Protein 1F60 (pdb70)

CATH classification: 3.40.50.300 (+2 more: 2.40.30.10, 2.40.30.10)

Foldseek 3Di:
DDDADEFEEEEFWDPVLCRQLLVVLQCVVFHDALVVQLVVVQQVCCVVDNRDDFVSVSVVSVVVCVVVVPGPDDPFTWGDAPHYIYGYHHDDPDQVVLQCQFQNPRHHLEYEYGAELDDVRRVVTLDPQDPRLVVLLSNVVLPNQHYEYEHEPCVVVQVDPVSLVVSLVVVCVSNVVSPHHSQQYWYAYAYSRRGDQAPDHDPRHPPDPFTWHADPVGIDTDHHPSVVVVPRDDDDAQQPAWWKWAFAFWDQDVPQGIKTKTFTAHYKDAFQFWKFKPQLGDIWGWHWKDADHDTDRMHGGGGTIITGTPPDHSVRHGGQIMMTGPPHPHFYWFQKFKKKKAFAADDDKAFFQDWFWKCANRDTFTKTQNFFAFWADVNPRHTPDGGDGIGHHGIITITIIGTPDTHTADQCVRRVSRFKIFTDDPNGGGMIIGTHGTHD/DFWKKKFKKKWFWPDLPFPVVVLVVQLVPDDWVFKAWDDWDWDDPDPNGTIIITMMMGRVVGDDVVVSQVSSCVPVSTTDGMDTPDMGTD

Sequence (530 aa):
GKEKSHINVVVIGHVDSGKSTTTGHLIYKCGGIDKRTIEKFEKEAAELGKGSFKYAWVLDKLKAERERGITIDIALWKFETPKYQVTVIDAPGHRDFIKNMITGTSQADCAILIIAGGVGEFEAGISKDGQTREHALLAFTLGVRQLIVAVNKMDSVKWDESRFQEIVKETSNFIKKVGYNPKTVPFVPISGWNGDNMIEATTNAPWYKGWEKETKAGVVKGKTLLEAIDAIEQPSRPTDKPLRLPLQDVYKIGGIGTVPVGRVETGVIKPGMVVTFAPAGVTTEVKSVEMHHEQLEQGVPGDNVGFNVKNVSVKEIRRGNVCGDAKNDPPKGCASFNATVIVLNHPGQISAGYSPVLDCHTAHIACRFDELLEKNDRRSGKKLEDHPKFLKSGDAALVKFVPSKPMCVEAFSEYPPLGRFAVRDMRQTVAVGVIKSVDKPAAKSIVTLDVKPWDDETNLEEMVANVKAIEMEGLTWGAHQFIPIGFGIKKLQINCVVEDDKVSLDDLQQSIEEDEDHVQSTDIAAMQKL

Structure (mmCIF, N/CA/C/O backbone):
data_1F60
#
_entry.id   1F60
#
_cell.length_a   63.850
_cell.length_b   91.810
_cell.length_c   92.980
_cell.angle_alpha   90.00
_cell.angle_beta   90.00
_cell.angle_gamma   90.00
#
_symmetry.space_group_name_H-M   'P 21 21 21'
#
loop_
_entity.id
_entity.type
_entity.pdbx_description
1 polymer 'ELONGATION FACTOR EEF1A'
2 polymer 'ELONGATION FACTOR EEF1BA'
3 water water
#
loop_
_atom_site.group_PDB
_atom_site.id
_atom_site.type_symbol
_atom_site.label_atom_id
_atom_site.label_alt_id
_atom_site.label_comp_id
_atom_site.label_asym_id
_atom_site.label_entity_id
_atom_site.label_seq_id
_atom_site.pdbx_PDB_ins_code
_atom_site.Cartn_x
_atom_site.Cartn_y
_atom_site.Cartn_z
_atom_site.occupancy
_atom_site.B_iso_or_equiv
_atom_site.auth_seq_id
_atom_site.auth_comp_id
_atom_site.auth_asym_id
_atom_site.auth_atom_id
_atom_site.pdbx_PDB_model_num
ATOM 1 N N . GLY A 1 2 ? 34.816 9.284 32.967 1.00 39.32 2 GLY A N 1
ATOM 2 C CA . GLY A 1 2 ? 34.090 10.324 32.168 1.00 36.11 2 GLY A CA 1
ATOM 3 C C . GLY A 1 2 ? 32.611 9.969 32.030 1.00 35.38 2 GLY A C 1
ATOM 4 O O . GLY A 1 2 ? 32.177 9.379 31.042 1.00 32.74 2 GLY A O 1
ATOM 5 N N . LYS A 1 3 ? 31.806 10.358 33.013 1.00 33.77 3 LYS A N 1
ATOM 6 C CA . LYS A 1 3 ? 30.385 10.022 33.030 1.00 33.20 3 LYS A CA 1
ATOM 7 C C . LYS A 1 3 ? 29.510 10.877 32.130 1.00 31.76 3 LYS A C 1
ATOM 8 O O . LYS A 1 3 ? 29.818 12.011 31.767 1.00 29.89 3 LYS A O 1
ATOM 14 N N . GLU A 1 4 ? 28.372 10.330 31.699 1.00 29.34 4 GLU A N 1
ATOM 15 C CA . GLU A 1 4 ? 27.412 11.038 30.878 1.00 29.57 4 GLU A CA 1
ATOM 16 C C . GLU A 1 4 ? 26.690 12.117 31.682 1.00 28.52 4 GLU A C 1
ATOM 17 O O . GLU A 1 4 ? 26.209 11.869 32.789 1.00 28.88 4 GLU A O 1
ATOM 23 N N . LYS A 1 5 ? 26.608 13.324 31.127 1.00 27.03 5 LYS A N 1
ATOM 24 C CA . LYS A 1 5 ? 26.052 14.458 31.874 1.00 25.17 5 LYS A CA 1
ATOM 25 C C . LYS A 1 5 ? 24.746 15.041 31.382 1.00 24.91 5 LYS A C 1
ATOM 26 O O . LYS A 1 5 ? 24.373 14.986 30.211 1.00 25.81 5 LYS A O 1
ATOM 32 N N . SER A 1 6 ? 23.975 15.671 32.271 1.00 21.43 6 SER A N 1
ATOM 33 C CA . SER A 1 6 ? 22.731 16.342 31.895 1.00 21.27 6 SER A CA 1
ATOM 34 C C . SER A 1 6 ? 23.154 17.804 31.627 1.00 19.86 6 SER A C 1
ATOM 35 O O . SER A 1 6 ? 24.238 18.186 32.084 1.00 16.29 6 SER A O 1
ATOM 38 N N . HIS A 1 7 ? 22.347 18.502 30.853 1.00 19.57 7 HIS A N 1
ATOM 39 C CA . HIS A 1 7 ? 22.752 19.888 30.527 1.00 20.44 7 HIS A CA 1
ATOM 40 C C . HIS A 1 7 ? 21.937 20.908 31.284 1.00 18.41 7 HIS A C 1
ATOM 41 O O . HIS A 1 7 ? 20.706 20.756 31.406 1.00 20.36 7 HIS A O 1
ATOM 48 N N . ILE A 1 8 ? 22.577 21.945 31.814 1.00 16.29 8 ILE A N 1
ATOM 49 C CA . ILE A 1 8 ? 21.870 23.020 32.496 1.00 14.71 8 ILE A CA 1
ATOM 50 C C . ILE A 1 8 ? 22.456 24.368 32.016 1.00 14.15 8 ILE A C 1
ATOM 51 O O . ILE A 1 8 ? 23.591 24.371 31.562 1.00 12.47 8 ILE A O 1
ATOM 56 N N . ASN A 1 9 ? 21.670 25.416 32.238 1.00 11.64 9 ASN A N 1
ATOM 57 C CA . ASN A 1 9 ? 22.100 26.756 31.876 1.00 12.97 9 ASN A CA 1
ATOM 58 C C . ASN A 1 9 ? 22.158 27.621 33.138 1.00 12.03 9 ASN A C 1
ATOM 59 O O . ASN A 1 9 ? 21.271 27.556 33.993 1.00 11.68 9 ASN A O 1
ATOM 64 N N . VAL A 1 10 ? 23.219 28.385 33.277 1.00 10.31 10 VAL A N 1
ATOM 65 C CA . VAL A 1 10 ? 23.343 29.260 34.454 1.00 10.58 10 VAL A CA 1
ATOM 66 C C . VAL A 1 10 ? 23.712 30.685 34.013 1.00 10.44 10 VAL A C 1
ATOM 67 O O . VAL A 1 10 ? 24.498 30.852 33.096 1.00 11.22 10 VAL A O 1
ATOM 71 N N . VAL A 1 11 ? 23.166 31.685 34.712 1.00 8.48 11 VAL A N 1
ATOM 72 C CA . VAL A 1 11 ? 23.540 33.080 34.411 1.00 8.52 11 VAL A CA 1
ATOM 73 C C . VAL A 1 11 ? 24.118 33.668 35.697 1.00 9.30 11 VAL A C 1
ATOM 74 O O . VAL A 1 11 ? 23.599 33.472 36.787 1.00 9.49 11 VAL A O 1
ATOM 78 N N . VAL A 1 12 ? 25.281 34.347 35.546 1.00 8.48 12 VAL A N 1
ATOM 79 C CA . VAL A 1 12 ? 25.995 34.942 36.664 1.00 8.65 12 VAL A CA 1
ATOM 80 C C . VAL A 1 12 ? 25.813 36.451 36.614 1.00 9.92 12 VAL A C 1
ATOM 81 O O . VAL A 1 12 ? 26.113 37.102 35.610 1.00 10.49 12 VAL A O 1
ATOM 85 N N . ILE A 1 13 ? 25.287 36.994 37.703 1.00 8.87 13 ILE A N 1
ATOM 86 C CA . ILE A 1 13 ? 24.962 38.415 37.779 1.00 7.22 13 ILE A CA 1
ATOM 87 C C . ILE A 1 13 ? 25.650 39.053 38.985 1.00 10.05 13 ILE A C 1
ATOM 88 O O . ILE A 1 13 ? 26.032 38.407 39.948 1.00 10.41 13 ILE A O 1
ATOM 93 N N . GLY A 1 14 ? 25.792 40.382 38.902 1.00 7.84 14 GLY A N 1
ATOM 94 C CA . GLY A 1 14 ? 26.512 41.059 40.029 1.00 8.25 14 GLY A CA 1
ATOM 95 C C . GLY A 1 14 ? 27.061 42.404 39.529 1.00 9.67 14 GLY A C 1
ATOM 96 O O . GLY A 1 14 ? 27.241 42.684 38.341 1.00 10.28 14 GLY A O 1
ATOM 97 N N . HIS A 1 15 ? 27.411 43.234 40.519 1.00 10.85 15 HIS A N 1
ATOM 98 C CA . HIS A 1 15 ? 27.850 44.609 40.211 1.00 11.89 15 HIS A CA 1
ATOM 99 C C . HIS A 1 15 ? 29.238 44.625 39.609 1.00 12.19 15 HIS A C 1
ATOM 100 O O . HIS A 1 15 ? 30.008 43.667 39.744 1.00 12.18 15 HIS A O 1
ATOM 107 N N . VAL A 1 16 ? 29.598 45.729 38.901 1.00 12.40 16 VAL A N 1
ATOM 108 C CA . VAL A 1 16 ? 30.925 45.763 38.279 1.00 14.52 16 VAL A CA 1
ATOM 109 C C . VAL A 1 16 ? 32.090 45.526 39.212 1.00 14.05 16 VAL A C 1
ATOM 110 O O . VAL A 1 16 ? 33.154 45.085 38.739 1.00 14.87 16 VAL A O 1
ATOM 114 N N . ASP A 1 17 ? 31.970 45.797 40.527 1.00 12.80 17 ASP A N 1
ATOM 115 C CA . ASP A 1 17 ? 33.080 45.571 41.433 1.00 15.15 17 ASP A CA 1
ATOM 116 C C . ASP A 1 17 ? 33.012 44.244 42.188 1.00 13.70 17 ASP A C 1
ATOM 117 O O . ASP A 1 17 ? 33.794 43.984 43.098 1.00 14.31 17 ASP A O 1
ATOM 122 N N . SER A 1 18 ? 32.123 43.352 41.755 1.00 13.36 18 SER A N 1
ATOM 123 C CA . SER A 1 18 ? 31.902 42.080 42.413 1.00 11.68 18 SER A CA 1
ATOM 124 C C . SER A 1 18 ? 32.936 40.995 42.107 1.00 10.85 18 SER A C 1
ATOM 125 O O . SER A 1 18 ? 32.926 40.005 42.853 1.00 10.45 18 SER A O 1
ATOM 128 N N . GLY A 1 19 ? 33.710 41.152 41.053 1.00 10.69 19 GLY A N 1
ATOM 129 C CA . GLY A 1 19 ? 34.680 40.132 40.675 1.00 10.52 19 GLY A CA 1
ATOM 130 C C . GLY A 1 19 ? 33.960 38.965 39.991 1.00 11.49 19 GLY A C 1
ATOM 131 O O . GLY A 1 19 ? 34.511 37.876 39.963 1.00 10.15 19 GLY A O 1
ATOM 132 N N . LYS A 1 20 ? 32.756 39.160 39.449 1.00 10.57 20 LYS A N 1
ATOM 133 C CA . LYS A 1 20 ? 32.056 38.003 38.893 1.00 9.61 20 LYS A CA 1
ATOM 134 C C . LYS A 1 20 ? 32.735 37.446 37.638 1.00 10.22 20 LYS A C 1
ATOM 135 O O . LYS A 1 20 ? 32.559 36.266 37.345 1.00 8.98 20 LYS A O 1
ATOM 141 N N . SER A 1 21 ? 33.426 38.267 36.852 1.00 10.83 21 SER A N 1
ATOM 142 C CA . SER A 1 21 ? 34.103 37.748 35.652 1.00 10.13 21 SER A CA 1
ATOM 143 C C . SER A 1 21 ? 35.306 36.855 35.991 1.00 9.66 21 SER A C 1
ATOM 144 O O . SER A 1 21 ? 35.548 35.858 35.337 1.00 10.74 21 SER A O 1
ATOM 147 N N . THR A 1 22 ? 36.091 37.236 37.028 1.00 10.47 22 THR A N 1
ATOM 148 C CA . THR A 1 22 ? 37.182 36.368 37.468 1.00 11.50 22 THR A CA 1
ATOM 149 C C . THR A 1 22 ? 36.645 35.056 38.024 1.00 11.32 22 THR A C 1
ATOM 150 O O . THR A 1 22 ? 37.114 33.959 37.727 1.00 10.90 22 THR A O 1
ATOM 154 N N . THR A 1 23 ? 35.581 35.149 38.819 1.00 9.78 23 THR A N 1
ATOM 155 C CA . THR A 1 23 ? 34.934 33.984 39.394 1.00 9.65 23 THR A CA 1
ATOM 156 C C . THR A 1 23 ? 34.425 33.046 38.313 1.00 8.82 23 THR A C 1
ATOM 157 O O . THR A 1 23 ? 34.664 31.845 38.337 1.00 9.19 23 THR A O 1
ATOM 161 N N . THR A 1 24 ? 33.646 33.589 37.357 1.00 7.42 24 THR A N 1
ATOM 162 C CA . THR A 1 24 ? 33.142 32.722 36.271 1.00 8.83 24 THR A CA 1
ATOM 163 C C . THR A 1 24 ? 34.301 32.184 35.451 1.00 9.71 24 THR A C 1
ATOM 164 O O . THR A 1 24 ? 34.278 31.032 35.023 1.00 9.51 24 THR A O 1
ATOM 168 N N . GLY A 1 25 ? 35.270 33.062 35.163 1.00 9.68 25 GLY A N 1
ATOM 169 C CA . GLY A 1 25 ? 36.427 32.678 34.355 1.00 10.32 25 GLY A CA 1
ATOM 170 C C . GLY A 1 25 ? 37.194 31.531 35.043 1.00 9.68 25 GLY A C 1
ATOM 171 O O . GLY A 1 25 ? 37.637 30.629 34.313 1.00 9.71 25 GLY A O 1
ATOM 172 N N . HIS A 1 26 ? 37.304 31.566 36.365 1.00 10.32 26 HIS A N 1
ATOM 173 C CA . HIS A 1 26 ? 38.027 30.479 37.071 1.00 9.16 26 HIS A CA 1
ATOM 174 C C . HIS A 1 26 ? 37.324 29.146 36.907 1.00 9.48 26 HIS A C 1
ATOM 175 O O . HIS A 1 26 ? 37.921 28.084 36.639 1.00 9.85 26 HIS A O 1
ATOM 182 N N . LEU A 1 27 ? 35.989 29.147 37.016 1.00 9.41 27 LEU A N 1
ATOM 183 C CA . LEU A 1 27 ? 35.271 27.899 36.810 1.00 9.45 27 LEU A CA 1
ATOM 184 C C . LEU A 1 27 ? 35.479 27.348 35.399 1.00 10.02 27 LEU A C 1
ATOM 185 O O . LEU A 1 27 ? 35.670 26.144 35.159 1.00 10.82 27 LEU A O 1
ATOM 190 N N . ILE A 1 28 ? 35.402 28.233 34.386 1.00 9.04 28 ILE A N 1
ATOM 191 C CA . ILE A 1 28 ? 35.571 27.760 33.024 1.00 9.32 28 ILE A CA 1
ATOM 192 C C . ILE A 1 28 ? 37.006 27.260 32.772 1.00 9.61 28 ILE A C 1
ATOM 193 O O . ILE A 1 28 ? 37.196 26.266 32.073 1.00 10.41 28 ILE A O 1
ATOM 198 N N . TYR A 1 29 ? 37.953 27.975 33.340 1.00 10.49 29 TYR A N 1
ATOM 199 C CA . TYR A 1 29 ? 39.366 27.555 33.191 1.00 10.45 29 TYR A CA 1
ATOM 200 C C . TYR A 1 29 ? 39.617 26.186 33.805 1.00 12.52 29 TYR A C 1
ATOM 201 O O . TYR A 1 29 ? 40.168 25.295 33.138 1.00 12.63 29 TYR A O 1
ATOM 210 N N . LYS A 1 30 ? 39.185 25.999 35.049 1.00 13.28 30 LYS A N 1
ATOM 211 C CA . LYS A 1 30 ? 39.534 24.744 35.707 1.00 12.24 30 LYS A CA 1
ATOM 212 C C . LYS A 1 30 ? 38.554 23.627 35.436 1.00 13.93 30 LYS A C 1
ATOM 213 O O . LYS A 1 30 ? 38.911 22.482 35.800 1.00 16.64 30 LYS A O 1
ATOM 219 N N . CYS A 1 31 ? 37.344 23.864 34.961 1.00 10.91 31 CYS A N 1
ATOM 220 C CA . CYS A 1 31 ? 36.365 22.815 34.743 1.00 13.23 31 CYS A CA 1
ATOM 221 C C . CYS A 1 31 ? 35.850 22.745 33.316 1.00 13.00 31 CYS A C 1
ATOM 222 O O . CYS A 1 31 ? 34.961 21.959 33.007 1.00 14.75 31 CYS A O 1
ATOM 225 N N . GLY A 1 32 ? 36.340 23.587 32.412 1.00 11.37 32 GLY A N 1
ATOM 226 C CA . GLY A 1 32 ? 35.953 23.610 31.026 1.00 12.77 32 GLY A CA 1
ATOM 227 C C . GLY A 1 32 ? 37.166 23.635 30.086 1.00 12.21 32 GLY A C 1
ATOM 228 O O . GLY A 1 32 ? 38.319 23.512 30.535 1.00 13.28 32 GLY A O 1
ATOM 229 N N . GLY A 1 33 ? 36.826 23.947 28.835 1.00 12.66 33 GLY A N 1
ATOM 230 C CA . GLY A 1 33 ? 37.877 24.010 27.808 1.00 13.36 33 GLY A CA 1
ATOM 231 C C . GLY A 1 33 ? 37.647 25.067 26.754 1.00 14.00 33 GLY A C 1
ATOM 232 O O . GLY A 1 33 ? 37.453 24.754 25.559 1.00 16.43 33 GLY A O 1
ATOM 233 N N . ILE A 1 34 ? 37.689 26.311 27.190 1.00 11.31 34 ILE A N 1
ATOM 234 C CA . ILE A 1 34 ? 37.526 27.468 26.299 1.00 11.95 34 ILE A CA 1
ATOM 235 C C . ILE A 1 34 ? 38.819 28.257 26.176 1.00 12.38 34 ILE A C 1
ATOM 236 O O . ILE A 1 34 ? 39.509 28.601 27.160 1.00 12.60 34 ILE A O 1
ATOM 241 N N . ASP A 1 35 ? 39.190 28.496 24.911 1.00 12.54 35 ASP A N 1
ATOM 242 C CA . ASP A 1 35 ? 40.397 29.263 24.604 1.00 11.96 35 ASP A CA 1
ATOM 243 C C . ASP A 1 35 ? 41.631 28.665 25.292 1.00 12.18 35 ASP A C 1
ATOM 244 O O . ASP A 1 35 ? 42.529 29.393 25.730 1.00 11.84 35 ASP A O 1
ATOM 249 N N . LYS A 1 36 ? 41.696 27.346 25.294 1.00 13.63 36 LYS A N 1
ATOM 250 C CA . LYS A 1 36 ? 42.798 26.679 26.000 1.00 15.93 36 LYS A CA 1
ATOM 251 C C . LYS A 1 36 ? 44.142 26.934 25.337 1.00 14.80 36 LYS A C 1
ATOM 252 O O . LYS A 1 36 ? 45.159 26.900 26.073 1.00 13.30 36 LYS A O 1
ATOM 258 N N . ARG A 1 37 ? 44.219 27.191 24.040 1.00 15.77 37 ARG A N 1
ATOM 259 C CA . ARG A 1 37 ? 45.560 27.472 23.483 1.00 17.95 37 ARG A CA 1
ATOM 260 C C . ARG A 1 37 ? 46.093 28.791 24.021 1.00 16.49 37 ARG A C 1
ATOM 261 O O . ARG A 1 37 ? 47.295 28.947 24.245 1.00 15.72 37 ARG A O 1
ATOM 269 N N . THR A 1 38 ? 45.218 29.782 24.214 1.00 13.45 38 THR A N 1
ATOM 270 C CA . THR A 1 38 ? 45.606 31.061 24.809 1.00 12.69 38 THR A CA 1
ATOM 271 C C . THR A 1 38 ? 46.009 30.888 26.269 1.00 13.00 38 THR A C 1
ATOM 272 O O . THR A 1 38 ? 47.000 31.501 26.705 1.00 13.20 38 THR A O 1
ATOM 276 N N . ILE A 1 39 ? 45.206 30.096 26.996 1.00 11.91 39 ILE A N 1
ATOM 277 C CA . ILE A 1 39 ? 45.550 29.796 28.398 1.00 11.92 39 ILE A CA 1
ATOM 278 C C . ILE A 1 39 ? 46.954 29.177 28.471 1.00 11.79 39 ILE A C 1
ATOM 279 O O . ILE A 1 39 ? 47.788 29.579 29.287 1.00 12.89 39 ILE A O 1
ATOM 284 N N . GLU A 1 40 ? 47.203 28.230 27.570 1.00 12.26 40 GLU A N 1
ATOM 285 C CA . GLU A 1 40 ? 48.512 27.564 27.583 1.00 13.79 40 GLU A CA 1
ATOM 286 C C . GLU A 1 40 ? 49.661 28.500 27.265 1.00 15.19 40 GLU A C 1
ATOM 287 O O . GLU A 1 40 ? 50.713 28.425 27.896 1.00 13.38 40 GLU A O 1
ATOM 293 N N . LYS A 1 41 ? 49.432 29.440 26.351 1.00 13.37 41 LYS A N 1
ATOM 294 C CA . LYS A 1 41 ? 50.489 30.392 26.024 1.00 15.94 41 LYS A CA 1
ATOM 295 C C . LYS A 1 41 ? 50.825 31.219 27.259 1.00 14.84 41 LYS A C 1
ATOM 296 O O . LYS A 1 41 ? 52.002 31.450 27.532 1.00 13.21 41 LYS A O 1
ATOM 302 N N . PHE A 1 42 ? 49.832 31.672 28.002 1.00 12.52 42 PHE A N 1
ATOM 303 C CA . PHE A 1 42 ? 50.085 32.490 29.193 1.00 12.62 42 PHE A CA 1
ATOM 304 C C . PHE A 1 42 ? 50.572 31.704 30.394 1.00 13.10 42 PHE A C 1
ATOM 305 O O . PHE A 1 42 ? 51.368 32.228 31.193 1.00 13.54 42 PHE A O 1
ATOM 313 N N . GLU A 1 43 ? 50.242 30.422 30.518 1.00 13.27 43 GLU A N 1
ATOM 314 C CA . GLU A 1 43 ? 50.791 29.607 31.602 1.00 13.04 43 GLU A CA 1
ATOM 315 C C . GLU A 1 43 ? 52.321 29.473 31.435 1.00 15.26 43 GLU A C 1
ATOM 316 O O . GLU A 1 43 ? 53.042 29.465 32.432 1.00 15.97 43 GLU A O 1
ATOM 322 N N . LYS A 1 44 ? 52.722 29.315 30.187 1.00 14.01 44 LYS A N 1
ATOM 323 C CA . LYS A 1 44 ? 54.162 29.188 29.905 1.00 14.64 44 LYS A CA 1
ATOM 324 C C . LYS A 1 44 ? 54.844 30.521 30.098 1.00 15.47 44 LYS A C 1
ATOM 325 O O . LYS A 1 44 ? 55.930 30.661 30.680 1.00 15.46 44 LYS A O 1
ATOM 331 N N . GLU A 1 45 ? 54.204 31.598 29.596 1.00 13.44 45 GLU A N 1
ATOM 332 C CA . GLU A 1 45 ? 54.774 32.940 29.731 1.00 14.68 45 GLU A CA 1
ATOM 333 C C . GLU A 1 45 ? 54.985 33.346 31.185 1.00 14.49 45 GLU A C 1
ATOM 334 O O . GLU A 1 45 ? 55.973 34.005 31.546 1.00 14.68 45 GLU A O 1
ATOM 340 N N . ALA A 1 46 ? 54.090 32.872 32.067 1.00 13.57 46 ALA A N 1
ATOM 341 C CA . ALA A 1 46 ? 54.120 33.223 33.486 1.00 14.27 46 ALA A CA 1
ATOM 342 C C . ALA A 1 46 ? 55.391 32.791 34.193 1.00 13.67 46 ALA A C 1
ATOM 343 O O . ALA A 1 46 ? 55.711 33.396 35.245 1.00 12.39 46 ALA A O 1
ATOM 345 N N . ALA A 1 47 ? 56.188 31.925 33.602 1.00 12.90 47 ALA A N 1
ATOM 346 C CA . ALA A 1 47 ? 57.516 31.618 34.152 1.00 15.01 47 ALA A CA 1
ATOM 347 C C . ALA A 1 47 ? 58.334 32.900 34.379 1.00 13.87 47 ALA A C 1
ATOM 348 O O . ALA A 1 47 ? 59.179 32.942 35.307 1.00 14.89 47 ALA A O 1
ATOM 350 N N . GLU A 1 48 ? 58.134 33.926 33.560 1.00 12.23 48 GLU A N 1
ATOM 351 C CA . GLU A 1 48 ? 58.861 35.182 33.684 1.00 13.23 48 GLU A CA 1
ATOM 352 C C . GLU A 1 48 ? 58.653 35.925 34.992 1.00 15.49 48 GLU A C 1
ATOM 353 O O . GLU A 1 48 ? 59.475 36.776 35.345 1.00 15.70 48 GLU A O 1
ATOM 359 N N . LEU A 1 49 ? 57.549 35.689 35.716 1.00 13.19 49 LEU A N 1
ATOM 360 C CA . LEU A 1 49 ? 57.310 36.403 36.964 1.00 14.27 49 LEU A CA 1
ATOM 361 C C . LEU A 1 49 ? 58.214 35.923 38.100 1.00 15.19 49 LEU A C 1
ATOM 362 O O . LEU A 1 49 ? 58.362 36.627 39.114 1.00 16.12 49 LEU A O 1
ATOM 367 N N . GLY A 1 50 ? 58.749 34.724 38.013 1.00 15.41 50 GLY A N 1
ATOM 368 C CA . GLY A 1 50 ? 59.631 34.258 39.100 1.00 15.67 50 GLY A CA 1
ATOM 369 C C . GLY A 1 50 ? 60.381 33.065 38.520 1.00 16.58 50 GLY A C 1
ATOM 370 O O . GLY A 1 50 ? 61.187 33.164 37.599 1.00 16.24 50 GLY A O 1
ATOM 371 N N . LYS A 1 51 ? 60.043 31.893 39.047 1.00 16.34 51 LYS A N 1
ATOM 372 C CA . LYS A 1 51 ? 60.696 30.673 38.596 1.00 20.27 51 LYS A CA 1
ATOM 373 C C . LYS A 1 51 ? 59.732 29.635 38.045 1.00 20.21 51 LYS A C 1
ATOM 374 O O . LYS A 1 51 ? 60.156 28.478 37.869 1.00 23.61 51 LYS A O 1
ATOM 380 N N . GLY A 1 52 ? 58.450 29.976 37.733 1.00 15.43 52 GLY A N 1
ATOM 381 C CA . GLY A 1 52 ? 57.598 28.955 37.139 1.00 16.11 52 GLY A CA 1
ATOM 382 C C . GLY A 1 52 ? 56.178 28.982 37.729 1.00 13.97 52 GLY A C 1
ATOM 383 O O . GLY A 1 52 ? 55.242 28.721 36.972 1.00 15.39 52 GLY A O 1
ATOM 384 N N . SER A 1 53 ? 56.062 29.326 38.998 1.00 14.11 53 SER A N 1
ATOM 385 C CA . SER A 1 53 ? 54.703 29.332 39.588 1.00 13.45 53 SER A CA 1
ATOM 386 C C . SER A 1 53 ? 53.810 30.413 38.978 1.00 16.46 53 SER A C 1
ATOM 387 O O . SER A 1 53 ? 54.310 31.498 38.662 1.00 15.88 53 SER A O 1
ATOM 390 N N . PHE A 1 54 ? 52.505 30.178 38.984 1.00 15.29 54 PHE A N 1
ATOM 391 C CA . PHE A 1 54 ? 51.612 31.226 38.468 1.00 16.19 54 PHE A CA 1
ATOM 392 C C . PHE A 1 54 ? 50.233 31.074 39.109 1.00 14.68 54 PHE A C 1
ATOM 393 O O . PHE A 1 54 ? 49.833 30.017 39.569 1.00 15.91 54 PHE A O 1
ATOM 401 N N . LYS A 1 55 ? 49.532 32.196 39.199 1.00 14.96 55 LYS A N 1
ATOM 402 C CA . LYS A 1 55 ? 48.172 32.221 39.731 1.00 14.26 55 LYS A CA 1
ATOM 403 C C . LYS A 1 55 ? 47.195 32.102 38.564 1.00 13.58 55 LYS A C 1
ATOM 404 O O . LYS A 1 55 ? 47.395 32.745 37.538 1.00 12.84 55 LYS A O 1
ATOM 410 N N . TYR A 1 56 ? 46.112 31.345 38.723 1.00 10.04 56 TYR A N 1
ATOM 411 C CA . TYR A 1 56 ? 45.119 31.294 37.643 1.00 11.03 56 TYR A CA 1
ATOM 412 C C . TYR A 1 56 ? 44.548 32.680 37.341 1.00 9.59 56 TYR A C 1
ATOM 413 O O . TYR A 1 56 ? 44.295 32.926 36.155 1.00 11.01 56 TYR A O 1
ATOM 422 N N . ALA A 1 57 ? 44.393 33.542 38.345 1.00 10.70 57 ALA A N 1
ATOM 423 C CA . ALA A 1 57 ? 43.844 34.869 38.119 1.00 10.30 57 ALA A CA 1
ATOM 424 C C . ALA A 1 57 ? 44.751 35.692 37.214 1.00 11.29 57 ALA A C 1
ATOM 425 O O . ALA A 1 57 ? 44.235 36.498 36.435 1.00 11.85 57 ALA A O 1
ATOM 427 N N . TRP A 1 58 ? 46.072 35.490 37.295 1.00 10.86 58 TRP A N 1
ATOM 428 C CA . TRP A 1 58 ? 46.945 36.229 36.378 1.00 9.98 58 TRP A CA 1
ATOM 429 C C . TRP A 1 58 ? 46.713 35.803 34.934 1.00 10.57 58 TRP A C 1
ATOM 430 O O . TRP A 1 58 ? 46.699 36.638 34.022 1.00 10.32 58 TRP A O 1
ATOM 441 N N . VAL A 1 59 ? 46.600 34.497 34.690 1.00 9.61 59 VAL A N 1
ATOM 442 C CA . VAL A 1 59 ? 46.338 33.966 33.367 1.00 11.00 59 VAL A CA 1
ATOM 443 C C . VAL A 1 59 ? 44.977 34.461 32.874 1.00 10.27 59 VAL A C 1
ATOM 444 O O . VAL A 1 59 ? 44.919 34.885 31.713 1.00 11.18 59 VAL A O 1
ATOM 448 N N . LEU A 1 60 ? 43.976 34.484 33.748 1.00 10.20 60 LEU A N 1
ATOM 449 C CA . LEU A 1 60 ? 42.685 35.027 33.339 1.00 9.22 60 LEU A CA 1
ATOM 450 C C . LEU A 1 60 ? 42.800 36.491 32.922 1.00 11.25 60 LEU A C 1
ATOM 451 O O . LEU A 1 60 ? 42.149 36.874 31.928 1.00 10.82 60 LEU A O 1
ATOM 456 N N . ASP A 1 61 ? 43.601 37.278 33.621 1.00 10.75 61 ASP A N 1
ATOM 457 C CA . ASP A 1 61 ? 43.790 38.681 33.233 1.00 12.40 61 ASP A CA 1
ATOM 458 C C . ASP A 1 61 ? 44.396 38.832 31.845 1.00 11.61 61 ASP A C 1
ATOM 459 O O . ASP A 1 61 ? 43.974 39.659 31.018 1.00 12.14 61 ASP A O 1
ATOM 464 N N . LYS A 1 62 ? 45.371 37.983 31.525 1.00 11.45 62 LYS A N 1
ATOM 465 C CA . LYS A 1 62 ? 46.021 37.997 30.218 1.00 12.83 62 LYS A CA 1
ATOM 466 C C . LYS A 1 62 ? 45.071 37.500 29.143 1.00 13.84 62 LYS A C 1
ATOM 467 O O . LYS A 1 62 ? 45.092 38.073 28.048 1.00 15.20 62 LYS A O 1
ATOM 473 N N . LEU A 1 63 ? 44.220 36.529 29.507 1.00 12.44 63 LEU A N 1
ATOM 474 C CA . LEU A 1 63 ? 43.239 36.001 28.542 1.00 12.02 63 LEU A CA 1
ATOM 475 C C . LEU A 1 63 ? 42.252 37.108 28.186 1.00 11.40 63 LEU A C 1
ATOM 476 O O . LEU A 1 63 ? 41.865 37.289 27.019 1.00 11.08 63 LEU A O 1
ATOM 481 N N . LYS A 1 64 ? 41.857 37.890 29.194 1.00 11.61 64 LYS A N 1
ATOM 482 C CA . LYS A 1 64 ? 40.912 38.985 28.950 1.00 11.38 64 LYS A CA 1
ATOM 483 C C . LYS A 1 64 ? 41.500 40.014 27.992 1.00 12.86 64 LYS A C 1
ATOM 484 O O . LYS A 1 64 ? 40.835 40.413 27.037 1.00 13.16 64 LYS A O 1
ATOM 490 N N . ALA A 1 65 ? 42.772 40.388 28.249 1.00 11.07 65 ALA A N 1
ATOM 491 C CA . ALA A 1 65 ? 43.375 41.357 27.318 1.00 12.07 65 ALA A CA 1
ATOM 492 C C . ALA A 1 65 ? 43.485 40.771 25.921 1.00 12.52 65 ALA A C 1
ATOM 493 O O . ALA A 1 65 ? 43.338 41.551 24.969 1.00 14.50 65 ALA A O 1
ATOM 495 N N . GLU A 1 66 ? 43.754 39.478 25.792 1.00 10.96 66 GLU A N 1
ATOM 496 C CA . GLU A 1 66 ? 43.865 38.882 24.459 1.00 11.83 66 GLU A CA 1
ATOM 497 C C . GLU A 1 66 ? 42.528 38.884 23.735 1.00 12.04 66 GLU A C 1
ATOM 498 O O . GLU A 1 66 ? 42.461 39.091 22.509 1.00 12.74 66 GLU A O 1
ATOM 504 N N . ARG A 1 67 ? 41.454 38.610 24.493 1.00 10.72 67 ARG A N 1
ATOM 505 C CA . ARG A 1 67 ? 40.112 38.700 23.915 1.00 10.70 67 ARG A CA 1
ATOM 506 C C . ARG A 1 67 ? 39.836 40.119 23.462 1.00 12.38 67 ARG A C 1
ATOM 507 O O . ARG A 1 67 ? 39.254 40.291 22.393 1.00 10.79 67 ARG A O 1
ATOM 515 N N . GLU A 1 68 ? 40.191 41.120 24.261 1.00 13.36 68 GLU A N 1
ATOM 516 C CA . GLU A 1 68 ? 39.969 42.525 23.860 1.00 13.86 68 GLU A CA 1
ATOM 517 C C . GLU A 1 68 ? 40.655 42.863 22.552 1.00 15.51 68 GLU A C 1
ATOM 518 O O . GLU A 1 68 ? 40.159 43.739 21.814 1.00 16.75 68 GLU A O 1
ATOM 524 N N . ARG A 1 69 ? 41.786 42.261 22.248 1.00 15.19 69 ARG A N 1
ATOM 525 C CA . ARG A 1 69 ? 42.497 42.499 20.990 1.00 16.15 69 ARG A CA 1
ATOM 526 C C . ARG A 1 69 ? 41.813 41.890 19.780 1.00 15.54 69 ARG A C 1
ATOM 527 O O . ARG A 1 69 ? 42.221 42.175 18.627 1.00 15.49 69 ARG A O 1
ATOM 535 N N . GLY A 1 70 ? 40.889 40.958 19.949 1.00 13.85 70 GLY A N 1
ATOM 536 C CA . GLY A 1 70 ? 40.150 40.296 18.899 1.00 15.71 70 GLY A CA 1
ATOM 537 C C . GLY A 1 70 ? 40.863 39.107 18.274 1.00 14.50 70 GLY A C 1
ATOM 538 O O . GLY A 1 70 ? 40.575 38.687 17.139 1.00 15.20 70 GLY A O 1
ATOM 539 N N . ILE A 1 71 ? 41.856 38.563 19.004 1.00 15.44 71 ILE A N 1
ATOM 540 C CA . ILE A 1 71 ? 42.676 37.508 18.419 1.00 16.72 71 ILE A CA 1
ATOM 541 C C . ILE A 1 71 ? 42.538 36.148 19.064 1.00 17.09 71 ILE A C 1
ATOM 542 O O . ILE A 1 71 ? 43.182 35.219 18.542 1.00 16.64 71 ILE A O 1
ATOM 547 N N . THR A 1 72 ? 41.623 35.982 20.025 1.00 14.44 72 THR A N 1
ATOM 548 C CA . THR A 1 72 ? 41.322 34.653 20.526 1.00 13.29 72 THR A CA 1
ATOM 549 C C . THR A 1 72 ? 40.426 33.959 19.494 1.00 13.74 72 THR A C 1
ATOM 550 O O . THR A 1 72 ? 39.809 34.607 18.655 1.00 15.19 72 THR A O 1
ATOM 554 N N . ILE A 1 73 ? 40.358 32.644 19.541 1.00 14.40 73 ILE A N 1
ATOM 555 C CA . ILE A 1 73 ? 39.633 31.875 18.563 1.00 16.75 73 ILE A CA 1
ATOM 556 C C . ILE A 1 73 ? 38.224 31.499 18.957 1.00 15.46 73 ILE A C 1
ATOM 557 O O . ILE A 1 73 ? 37.360 31.428 18.049 1.00 15.16 73 ILE A O 1
ATOM 562 N N . ASP A 1 74 ? 37.998 31.159 20.227 1.00 13.56 74 ASP A N 1
ATOM 563 C CA . ASP A 1 74 ? 36.684 30.580 20.521 1.00 12.37 74 ASP A CA 1
ATOM 564 C C . ASP A 1 74 ? 35.539 31.573 20.543 1.00 12.12 74 ASP A C 1
ATOM 565 O O . ASP A 1 74 ? 35.715 32.717 20.945 1.00 13.34 74 ASP A O 1
ATOM 570 N N . ILE A 1 75 ? 34.356 31.046 20.218 1.00 12.00 75 ILE A N 1
ATOM 571 C CA . ILE A 1 75 ? 33.167 31.910 20.322 1.00 12.10 75 ILE A CA 1
ATOM 572 C C . ILE A 1 75 ? 32.773 32.183 21.752 1.00 12.04 75 ILE A C 1
ATOM 573 O O . ILE A 1 75 ? 33.339 31.656 22.716 1.00 12.39 75 ILE A O 1
ATOM 578 N N . ALA A 1 76 ? 31.729 33.030 21.905 1.00 11.97 76 ALA A N 1
ATOM 579 C CA . ALA A 1 76 ? 31.330 33.416 23.273 1.00 11.72 76 ALA A CA 1
ATOM 580 C C . ALA A 1 76 ? 30.384 32.472 23.940 1.00 12.23 76 ALA A C 1
ATOM 581 O O . ALA A 1 76 ? 29.827 32.815 24.979 1.00 13.36 76 ALA A O 1
ATOM 583 N N . LEU A 1 77 ? 30.180 31.271 23.421 1.00 11.87 77 LEU A N 1
ATOM 584 C CA . LEU A 1 77 ? 29.344 30.237 24.056 1.00 13.18 77 LEU A CA 1
ATOM 585 C C . LEU A 1 77 ? 30.283 29.429 24.958 1.00 12.35 77 LEU A C 1
ATOM 586 O O . LEU A 1 77 ? 31.174 28.705 24.522 1.00 12.76 77 LEU A O 1
ATOM 591 N N . TRP A 1 78 ? 30.146 29.651 26.261 1.00 10.34 78 TRP A N 1
ATOM 592 C CA . TRP A 1 78 ? 31.024 29.107 27.283 1.00 9.26 78 TRP A CA 1
ATOM 593 C C . TRP A 1 78 ? 30.389 28.005 28.106 1.00 11.35 78 TRP A C 1
ATOM 594 O O . TRP A 1 78 ? 29.235 28.147 28.505 1.00 11.09 78 TRP A O 1
ATOM 605 N N . LYS A 1 79 ? 31.161 26.943 28.349 1.00 10.48 79 LYS A N 1
ATOM 606 C CA . LYS A 1 79 ? 30.637 25.805 29.103 1.00 11.26 79 LYS A CA 1
ATOM 607 C C . LYS A 1 79 ? 31.695 25.311 30.086 1.00 10.85 79 LYS A C 1
ATOM 608 O O . LYS A 1 79 ? 32.907 25.498 29.853 1.00 12.45 79 LYS A O 1
ATOM 614 N N . PHE A 1 80 ? 31.219 24.619 31.110 1.00 10.33 80 PHE A N 1
ATOM 615 C CA . PHE A 1 80 ? 32.134 23.922 32.033 1.00 10.99 80 PHE A CA 1
ATOM 616 C C . PHE A 1 80 ? 31.374 22.731 32.632 1.00 12.18 80 PHE A C 1
ATOM 617 O O . PHE A 1 80 ? 30.156 22.601 32.465 1.00 13.02 80 PHE A O 1
ATOM 625 N N . GLU A 1 81 ? 32.148 21.832 33.246 1.00 13.70 81 GLU A N 1
ATOM 626 C CA . GLU A 1 81 ? 31.533 20.638 33.829 1.00 16.26 81 GLU A CA 1
ATOM 627 C C . GLU A 1 81 ? 31.583 20.584 35.349 1.00 13.83 81 GLU A C 1
ATOM 628 O O . GLU A 1 81 ? 32.429 21.131 36.069 1.00 15.29 81 GLU A O 1
ATOM 634 N N . THR A 1 82 ? 30.578 19.907 35.883 1.00 14.85 82 THR A N 1
ATOM 635 C CA . THR A 1 82 ? 30.469 19.551 37.305 1.00 13.88 82 THR A CA 1
ATOM 636 C C . THR A 1 82 ? 30.322 18.025 37.249 1.00 16.43 82 THR A C 1
ATOM 637 O O . THR A 1 82 ? 30.115 17.443 36.186 1.00 16.34 82 THR A O 1
ATOM 641 N N . PRO A 1 83 ? 30.349 17.369 38.415 1.00 17.93 83 PRO A N 1
ATOM 642 C CA . PRO A 1 83 ? 30.182 15.925 38.452 1.00 18.88 83 PRO A CA 1
ATOM 643 C C . PRO A 1 83 ? 28.960 15.461 37.718 1.00 19.34 83 PRO A C 1
ATOM 644 O O . PRO A 1 83 ? 29.031 14.427 37.009 1.00 19.88 83 PRO A O 1
ATOM 648 N N . LYS A 1 84 ? 27.795 16.094 37.846 1.00 18.00 84 LYS A N 1
ATOM 649 C CA . LYS A 1 84 ? 26.571 15.757 37.199 1.00 19.02 84 LYS A CA 1
ATOM 650 C C . LYS A 1 84 ? 26.241 16.413 35.868 1.00 17.44 84 LYS A C 1
ATOM 651 O O . LYS A 1 84 ? 25.461 15.869 35.090 1.00 17.69 84 LYS A O 1
ATOM 657 N N . TYR A 1 85 ? 26.719 17.636 35.659 1.00 14.67 85 TYR A N 1
ATOM 658 C CA . TYR A 1 85 ? 26.287 18.441 34.546 1.00 13.04 85 TYR A CA 1
ATOM 659 C C . TYR A 1 85 ? 27.348 18.999 33.612 1.00 13.49 85 TYR A C 1
ATOM 660 O O . TYR A 1 85 ? 28.529 19.222 33.888 1.00 13.45 85 TYR A O 1
ATOM 669 N N . GLN A 1 86 ? 26.807 19.281 32.413 1.00 12.47 86 GLN A N 1
ATOM 670 C CA . GLN A 1 86 ? 27.525 20.097 31.451 1.00 15.56 86 GLN A CA 1
ATOM 671 C C . GLN A 1 86 ? 26.836 21.473 31.609 1.00 14.27 86 GLN A C 1
ATOM 672 O O . GLN A 1 86 ? 25.639 21.510 31.367 1.00 13.65 86 GLN A O 1
ATOM 678 N N . VAL A 1 87 ? 27.523 22.503 32.078 1.00 12.77 87 VAL A N 1
ATOM 679 C CA . VAL A 1 87 ? 26.872 23.780 32.342 1.00 12.19 87 VAL A CA 1
ATOM 680 C C . VAL A 1 87 ? 27.160 24.793 31.242 1.00 11.68 87 VAL A C 1
ATOM 681 O O . VAL A 1 87 ? 28.330 25.002 30.922 1.00 12.60 87 VAL A O 1
ATOM 685 N N . THR A 1 88 ? 26.153 25.389 30.618 1.00 9.96 88 THR A N 1
ATOM 686 C CA . THR A 1 88 ? 26.370 26.486 29.663 1.00 9.64 88 THR A CA 1
ATOM 687 C C . THR A 1 88 ? 26.202 27.767 30.488 1.00 11.64 88 THR A C 1
ATOM 688 O O . THR A 1 88 ? 25.132 27.896 31.099 1.00 10.35 88 THR A O 1
ATOM 692 N N . VAL A 1 89 ? 27.208 28.632 30.539 1.00 10.58 89 VAL A N 1
ATOM 693 C CA . VAL A 1 89 ? 27.158 29.757 31.492 1.00 9.74 89 VAL A CA 1
ATOM 694 C C . VAL A 1 89 ? 27.255 31.080 30.774 1.00 9.07 89 VAL A C 1
ATOM 695 O O . VAL A 1 89 ? 27.912 31.176 29.746 1.00 9.65 89 VAL A O 1
ATOM 699 N N . ILE A 1 90 ? 26.521 32.051 31.325 1.00 9.07 90 ILE A N 1
ATOM 700 C CA . ILE A 1 90 ? 26.647 33.407 30.813 1.00 8.86 90 ILE A CA 1
ATOM 701 C C . ILE A 1 90 ? 27.079 34.296 31.974 1.00 9.39 90 ILE A C 1
ATOM 702 O O . ILE A 1 90 ? 26.376 34.377 33.029 1.00 9.70 90 ILE A O 1
ATOM 707 N N . ASP A 1 91 ? 28.224 34.926 31.805 1.00 8.91 91 ASP A N 1
ATOM 708 C CA . ASP A 1 91 ? 28.675 35.990 32.690 1.00 8.99 91 ASP A CA 1
ATOM 709 C C . ASP A 1 91 ? 27.924 37.218 32.168 1.00 8.63 91 ASP A C 1
ATOM 710 O O . ASP A 1 91 ? 28.315 37.792 31.118 1.00 9.58 91 ASP A O 1
ATOM 715 N N . ALA A 1 92 ? 26.747 37.522 32.773 1.00 7.88 92 ALA A N 1
ATOM 716 C CA . ALA A 1 92 ? 25.914 38.544 32.153 1.00 7.77 92 ALA A CA 1
ATOM 717 C C . ALA A 1 92 ? 26.640 39.825 31.749 1.00 7.62 92 ALA A C 1
ATOM 718 O O . ALA A 1 92 ? 27.183 40.522 32.605 1.00 9.60 92 ALA A O 1
ATOM 720 N N . PRO A 1 93 ? 26.532 40.227 30.492 1.00 8.66 93 PRO A N 1
ATOM 721 C CA . PRO A 1 93 ? 27.049 41.512 30.070 1.00 10.49 93 PRO A CA 1
ATOM 722 C C . PRO A 1 93 ? 26.336 42.661 30.779 1.00 11.44 93 PRO A C 1
ATOM 723 O O . PRO A 1 93 ? 25.155 42.530 31.142 1.00 11.68 93 PRO A O 1
ATOM 727 N N . GLY A 1 94 ? 27.067 43.772 30.928 1.00 11.60 94 GLY A N 1
ATOM 728 C CA . GLY A 1 94 ? 26.432 45.020 31.388 1.00 12.83 94 GLY A CA 1
ATOM 729 C C . GLY A 1 94 ? 25.787 45.727 30.179 1.00 13.00 94 GLY A C 1
ATOM 730 O O . GLY A 1 94 ? 25.007 46.684 30.388 1.00 13.71 94 GLY A O 1
ATOM 731 N N . HIS A 1 95 ? 25.996 45.251 28.969 1.00 13.25 95 HIS A N 1
ATOM 732 C CA . HIS A 1 95 ? 25.384 45.883 27.790 1.00 11.42 95 HIS A CA 1
ATOM 733 C C . HIS A 1 95 ? 23.863 45.996 27.902 1.00 10.59 95 HIS A C 1
ATOM 734 O O . HIS A 1 95 ? 23.124 45.048 28.231 1.00 10.83 95 HIS A O 1
ATOM 741 N N . ARG A 1 96 ? 23.332 47.201 27.568 1.00 11.39 96 ARG A N 1
ATOM 742 C CA . ARG A 1 96 ? 21.877 47.342 27.652 1.00 12.89 96 ARG A CA 1
ATOM 743 C C . ARG A 1 96 ? 21.085 46.542 26.659 1.00 12.37 96 ARG A C 1
ATOM 744 O O . ARG A 1 96 ? 19.944 46.143 26.954 1.00 13.12 96 ARG A O 1
ATOM 752 N N . ASP A 1 97 ? 21.672 46.128 25.534 1.00 12.66 97 ASP A N 1
ATOM 753 C CA . ASP A 1 97 ? 21.025 45.252 24.570 1.00 13.65 97 ASP A CA 1
ATOM 754 C C . ASP A 1 97 ? 21.012 43.791 25.023 1.00 12.52 97 ASP A C 1
ATOM 755 O O . ASP A 1 97 ? 20.331 42.957 24.432 1.00 14.73 97 ASP A O 1
ATOM 760 N N . PHE A 1 98 ? 21.702 43.450 26.124 1.00 12.95 98 PHE A N 1
ATOM 761 C CA . PHE A 1 98 ? 21.626 42.095 26.664 1.00 11.77 98 PHE A CA 1
ATOM 762 C C . PHE A 1 98 ? 20.247 41.860 27.290 1.00 14.07 98 PHE A C 1
ATOM 763 O O . PHE A 1 98 ? 19.832 40.722 27.364 1.00 14.94 98 PHE A O 1
ATOM 771 N N . ILE A 1 99 ? 19.539 42.905 27.749 1.00 12.19 99 ILE A N 1
ATOM 772 C CA . ILE A 1 99 ? 18.246 42.660 28.412 1.00 11.82 99 ILE A CA 1
ATOM 773 C C . ILE A 1 99 ? 17.301 41.925 27.497 1.00 11.32 99 ILE A C 1
ATOM 774 O O . ILE A 1 99 ? 16.672 40.932 27.884 1.00 11.98 99 ILE A O 1
ATOM 779 N N . LYS A 1 100 ? 17.142 42.380 26.251 1.00 11.91 100 LYS A N 1
ATOM 780 C CA . LYS A 1 100 ? 16.278 41.697 25.324 1.00 12.43 100 LYS A CA 1
ATOM 781 C C . LYS A 1 100 ? 16.785 40.284 25.033 1.00 14.24 100 LYS A C 1
ATOM 782 O O . LYS A 1 100 ? 16.023 39.331 25.023 1.00 15.43 100 LYS A O 1
ATOM 788 N N . ASN A 1 101 ? 18.104 40.135 24.957 1.00 13.54 101 ASN A N 1
ATO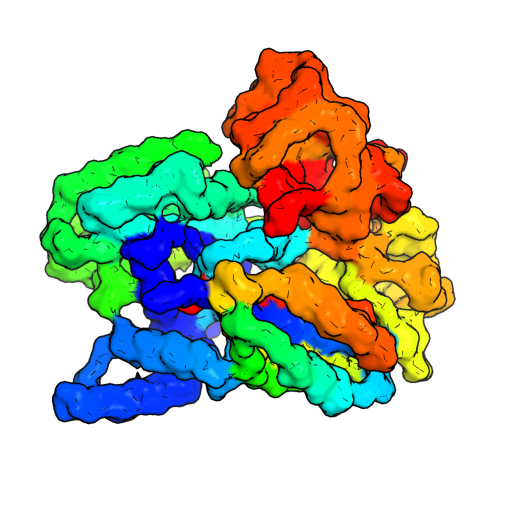M 789 C CA . ASN A 1 101 ? 18.680 38.818 24.686 1.00 16.47 101 ASN A CA 1
ATOM 790 C C . ASN A 1 101 ? 18.417 37.915 25.882 1.00 15.53 101 ASN A C 1
ATOM 791 O O . ASN A 1 101 ? 18.157 36.743 25.653 1.00 17.01 101 ASN A O 1
ATOM 796 N N . MET A 1 102 ? 18.402 38.447 27.109 1.00 15.15 102 MET A N 1
ATOM 797 C CA . MET A 1 102 ? 18.102 37.557 28.261 1.00 15.57 102 MET A CA 1
ATOM 798 C C . MET A 1 102 ? 16.656 37.070 28.224 1.00 15.82 102 MET A C 1
ATOM 799 O O . MET A 1 102 ? 16.320 35.952 28.635 1.00 16.12 102 MET A O 1
ATOM 804 N N . ILE A 1 103 ? 15.736 37.896 27.732 1.00 15.34 103 ILE A N 1
ATOM 805 C CA . ILE A 1 103 ? 14.322 37.540 27.677 1.00 16.95 103 ILE A CA 1
ATOM 806 C C . ILE A 1 103 ? 13.990 36.656 26.495 1.00 18.04 103 ILE A C 1
ATOM 807 O O . ILE A 1 103 ? 13.233 35.699 26.682 1.00 20.09 103 ILE A O 1
ATOM 812 N N . THR A 1 104 ? 14.493 36.930 25.284 1.00 19.69 104 THR A N 1
ATOM 813 C CA . THR A 1 104 ? 14.065 36.183 24.101 1.00 22.57 104 THR A CA 1
ATOM 814 C C . THR A 1 104 ? 15.166 35.340 23.467 1.00 24.82 104 THR A C 1
ATOM 815 O O . THR A 1 104 ? 14.886 34.605 22.512 1.00 26.14 104 THR A O 1
ATOM 819 N N . GLY A 1 105 ? 16.358 35.457 24.016 1.00 28.47 105 GLY A N 1
ATOM 820 C CA . GLY A 1 105 ? 17.467 34.642 23.512 1.00 32.99 105 GLY A CA 1
ATOM 821 C C . GLY A 1 105 ? 17.166 33.177 23.848 1.00 36.37 105 GLY A C 1
ATOM 822 O O . GLY A 1 105 ? 16.226 32.821 24.567 1.00 35.78 105 GLY A O 1
ATOM 823 N N . THR A 1 106 ? 17.987 32.320 23.238 1.00 40.52 106 THR A N 1
ATOM 824 C CA . THR A 1 106 ? 17.834 30.873 23.473 1.00 43.68 106 THR A CA 1
ATOM 825 C C . THR A 1 106 ? 18.459 30.610 24.833 1.00 44.59 106 THR A C 1
ATOM 826 O O . THR A 1 106 ? 18.929 31.572 25.460 1.00 45.21 106 THR A O 1
ATOM 830 N N . SER A 1 107 ? 18.518 29.395 25.335 1.00 44.96 107 SER A N 1
ATOM 831 C CA . SER A 1 107 ? 19.148 29.066 26.602 1.00 44.18 107 SER A CA 1
ATOM 832 C C . SER A 1 107 ? 18.773 29.921 27.804 1.00 42.67 107 SER A C 1
ATOM 833 O O . SER A 1 107 ? 19.593 30.617 28.429 1.00 44.25 107 SER A O 1
ATOM 836 N N . GLN A 1 108 ? 17.515 29.839 28.248 1.00 38.81 108 GLN A N 1
ATOM 837 C CA . GLN A 1 108 ? 17.113 30.553 29.458 1.00 34.78 108 GLN A CA 1
ATOM 838 C C . GLN A 1 108 ? 17.699 29.819 30.672 1.00 30.09 108 GLN A C 1
ATOM 839 O O . GLN A 1 108 ? 17.805 28.595 30.674 1.00 26.85 108 GLN A O 1
ATOM 845 N N . ALA A 1 109 ? 18.029 30.555 31.730 1.00 23.88 109 ALA A N 1
ATOM 846 C CA . ALA A 1 109 ? 18.696 29.901 32.850 1.00 20.26 109 ALA A CA 1
ATOM 847 C C . ALA A 1 109 ? 17.897 29.020 33.769 1.00 17.93 109 ALA A C 1
ATOM 848 O O . ALA A 1 109 ? 16.737 29.275 34.153 1.00 18.83 109 ALA A O 1
ATOM 850 N N . ASP A 1 110 ? 18.534 27.922 34.224 1.00 14.94 110 ASP A N 1
ATOM 851 C CA . ASP A 1 110 ? 17.999 27.042 35.209 1.00 16.35 110 ASP A CA 1
ATOM 852 C C . ASP A 1 110 ? 18.306 27.617 36.598 1.00 16.15 110 ASP A C 1
ATOM 853 O O . ASP A 1 110 ? 17.582 27.351 37.571 1.00 16.92 110 ASP A O 1
ATOM 858 N N . CYS A 1 111 ? 19.427 28.342 36.705 1.00 12.97 111 CYS A N 1
ATOM 859 C CA . CYS A 1 111 ? 19.806 28.904 38.020 1.00 11.86 111 CYS A CA 1
ATOM 860 C C . CYS A 1 111 ? 20.545 30.220 37.788 1.00 10.80 111 CYS A C 1
ATOM 861 O O . CYS A 1 111 ? 21.305 30.283 36.806 1.00 11.10 111 CYS A O 1
ATOM 864 N N . ALA A 1 112 ? 20.366 31.191 38.632 1.00 9.52 112 ALA A N 1
ATOM 865 C CA . ALA A 1 112 ? 21.131 32.427 38.593 1.00 9.89 112 ALA A CA 1
ATOM 866 C C . ALA A 1 112 ? 22.161 32.356 39.729 1.00 10.90 112 ALA A C 1
ATOM 867 O O . ALA A 1 112 ? 21.879 31.755 40.780 1.00 9.22 112 ALA A O 1
ATOM 869 N N . ILE A 1 113 ? 23.346 32.875 39.509 1.00 9.83 113 ILE A N 1
ATOM 870 C CA . ILE A 1 113 ? 24.346 32.975 40.588 1.00 9.42 113 ILE A CA 1
ATOM 871 C C . ILE A 1 113 ? 24.624 34.446 40.810 1.00 10.40 113 ILE A C 1
ATOM 872 O O . ILE A 1 113 ? 25.041 35.128 39.860 1.00 9.54 113 ILE A O 1
ATOM 877 N N . LEU A 1 114 ? 24.276 34.937 41.999 1.00 7.60 114 LEU A N 1
ATOM 878 C CA . LEU A 1 114 ? 24.512 36.352 42.315 1.00 7.88 114 LEU A CA 1
ATOM 879 C C . LEU A 1 114 ? 25.839 36.494 43.033 1.00 9.00 114 LEU A C 1
ATOM 880 O O . LEU A 1 114 ? 25.970 35.893 44.118 1.00 10.09 114 LEU A O 1
ATOM 885 N N . ILE A 1 115 ? 26.763 37.239 42.435 1.00 7.12 115 ILE A N 1
ATOM 886 C CA . ILE A 1 115 ? 28.088 37.423 43.071 1.00 8.80 115 ILE A CA 1
ATOM 887 C C . ILE A 1 115 ? 28.068 38.761 43.809 1.00 10.64 115 ILE A C 1
ATOM 888 O O . ILE A 1 115 ? 27.731 39.761 43.177 1.00 11.02 115 ILE A O 1
ATOM 893 N N . ILE A 1 116 ? 28.419 38.758 45.082 1.00 10.12 116 ILE A N 1
ATOM 894 C CA . ILE A 1 116 ? 28.363 39.938 45.937 1.00 11.34 116 ILE A CA 1
ATOM 895 C C . ILE A 1 116 ? 29.751 40.317 46.415 1.00 12.83 116 ILE A C 1
ATOM 896 O O . ILE A 1 116 ? 30.397 39.429 46.966 1.00 13.38 116 ILE A O 1
ATOM 901 N N . ALA A 1 117 ? 30.138 41.571 46.322 1.00 13.56 117 ALA A N 1
ATOM 902 C CA . ALA A 1 117 ? 31.423 41.985 46.904 1.00 14.36 117 ALA A CA 1
ATOM 903 C C . ALA A 1 117 ? 31.278 42.103 48.422 1.00 12.75 117 ALA A C 1
ATOM 904 O O . ALA A 1 117 ? 30.340 42.767 48.860 1.00 15.17 117 ALA A O 1
ATOM 906 N N . GLY A 1 118 ? 32.205 41.562 49.183 1.00 13.33 118 GLY A N 1
ATOM 907 C CA . GLY A 1 118 ? 32.123 41.623 50.649 1.00 13.69 118 GLY A CA 1
ATOM 908 C C . GLY A 1 118 ? 32.558 42.938 51.250 1.00 16.31 118 GLY A C 1
ATOM 909 O O . GLY A 1 118 ? 32.220 43.228 52.421 1.00 15.22 118 GLY A O 1
ATOM 910 N N . GLY A 1 119 ? 33.343 43.725 50.548 1.00 15.59 119 GLY A N 1
ATOM 911 C CA . GLY A 1 119 ? 33.828 45.005 51.078 1.00 16.87 119 GLY A CA 1
ATOM 912 C C . GLY A 1 119 ? 32.695 45.946 51.428 1.00 16.18 119 GLY A C 1
ATOM 913 O O . GLY A 1 119 ? 31.647 46.020 50.797 1.00 16.52 119 GLY A O 1
ATOM 914 N N . VAL A 1 120 ? 32.930 46.811 52.463 1.00 18.81 120 VAL A N 1
ATOM 915 C CA . VAL A 1 120 ? 31.800 47.669 52.833 1.00 20.13 120 VAL A CA 1
ATOM 916 C C . VAL A 1 120 ? 31.237 48.590 51.762 1.00 22.08 120 VAL A C 1
ATOM 917 O O . VAL A 1 120 ? 30.001 48.647 51.590 1.00 23.92 120 VAL A O 1
ATOM 921 N N . GLY A 1 121 ? 32.056 49.360 51.086 1.00 21.42 121 GLY A N 1
ATOM 922 C CA . GLY A 1 121 ? 31.509 50.306 50.102 1.00 21.66 121 GLY A CA 1
ATOM 923 C C . GLY A 1 121 ? 30.942 49.554 48.883 1.00 20.47 121 GLY A C 1
ATOM 924 O O . GLY A 1 121 ? 29.887 49.912 48.369 1.00 21.62 121 GLY A O 1
ATOM 925 N N . GLU A 1 122 ? 31.709 48.522 48.500 1.00 19.46 122 GLU A N 1
ATOM 926 C CA . GLU A 1 122 ? 31.320 47.749 47.315 1.00 19.09 122 GLU A CA 1
ATOM 927 C C . GLU A 1 122 ? 30.011 47.012 47.486 1.00 18.32 122 GLU A C 1
ATOM 928 O O . GLU A 1 122 ? 29.175 46.926 46.572 1.00 17.88 122 GLU A O 1
ATOM 934 N N . PHE A 1 123 ? 29.765 46.484 48.682 1.00 16.64 123 PHE A N 1
ATOM 935 C CA . PHE A 1 123 ? 28.543 45.739 48.941 1.00 16.20 123 PHE A CA 1
ATOM 936 C C . PHE A 1 123 ? 27.316 46.621 48.764 1.00 17.25 123 PHE A C 1
ATOM 937 O O . PHE A 1 123 ? 26.362 46.296 48.037 1.00 16.74 123 PHE A O 1
ATOM 945 N N . GLU A 1 124 ? 27.368 47.780 49.434 1.00 18.42 124 GLU A N 1
ATOM 946 C CA . GLU A 1 124 ? 26.231 48.691 49.363 1.00 20.81 124 GLU A CA 1
ATOM 947 C C . GLU A 1 124 ? 25.950 49.175 47.956 1.00 21.18 124 GLU A C 1
ATOM 948 O O . GLU A 1 124 ? 24.781 49.196 47.515 1.00 20.54 124 GLU A O 1
ATOM 954 N N . ALA A 1 125 ? 26.991 49.487 47.194 1.00 19.68 125 ALA A N 1
ATOM 955 C CA . ALA A 1 125 ? 26.795 49.954 45.818 1.00 19.57 125 ALA A CA 1
ATOM 956 C C . ALA A 1 125 ? 26.072 48.889 45.003 1.00 19.19 125 ALA A C 1
ATOM 957 O O . ALA A 1 125 ? 25.254 49.249 44.161 1.00 20.85 125 ALA A O 1
ATOM 959 N N . GLY A 1 126 ? 26.374 47.619 45.258 1.00 15.70 126 GLY A N 1
ATOM 960 C CA . GLY A 1 126 ? 25.778 46.534 44.501 1.00 16.74 126 GLY A CA 1
ATOM 961 C C . GLY A 1 126 ? 24.314 46.230 44.734 1.00 18.03 126 GLY A C 1
ATOM 962 O O . GLY A 1 126 ? 23.706 45.629 43.829 1.00 17.50 126 GLY A O 1
ATOM 963 N N . ILE A 1 127 ? 23.710 46.627 45.860 1.00 17.81 127 ILE A N 1
ATOM 964 C CA . ILE A 1 127 ? 22.320 46.372 46.151 1.00 17.33 127 ILE A CA 1
ATOM 965 C C . ILE A 1 127 ? 21.412 47.581 45.974 1.00 18.06 127 ILE A C 1
ATOM 966 O O . ILE A 1 127 ? 20.257 47.563 46.410 1.00 21.02 127 ILE A O 1
ATOM 971 N N . SER A 1 128 ? 21.876 48.597 45.260 1.00 18.82 128 SER A N 1
ATOM 972 C CA . SER A 1 128 ? 21.002 49.749 44.998 1.00 19.50 128 SER A CA 1
ATOM 973 C C . SER A 1 128 ? 19.740 49.279 44.304 1.00 18.49 128 SER A C 1
ATOM 974 O O . SER A 1 128 ? 19.761 48.467 43.365 1.00 17.85 128 SER A O 1
ATOM 977 N N . LYS A 1 129 ? 18.596 49.903 44.628 1.00 18.80 129 LYS A N 1
ATOM 978 C CA . LYS A 1 129 ? 17.353 49.524 43.966 1.00 18.88 129 LYS A CA 1
ATOM 979 C C . LYS A 1 129 ? 17.380 49.852 42.476 1.00 18.47 129 LYS A C 1
ATOM 980 O O . LYS A 1 129 ? 16.736 49.167 41.693 1.00 16.72 129 LYS A O 1
ATOM 986 N N . ASP A 1 130 ? 18.140 50.893 42.100 1.00 18.42 130 ASP A N 1
ATOM 987 C CA . ASP A 1 130 ? 18.177 51.215 40.668 1.00 18.92 130 ASP A CA 1
ATOM 988 C C . ASP A 1 130 ? 19.350 50.596 39.939 1.00 17.13 130 ASP A C 1
ATOM 989 O O . ASP A 1 130 ? 19.578 50.936 38.783 1.00 16.05 130 ASP A O 1
ATOM 994 N N . GLY A 1 131 ? 20.123 49.705 40.587 1.00 16.00 131 GLY A N 1
ATOM 995 C CA . GLY A 1 131 ? 21.268 49.112 39.929 1.00 15.40 131 GLY A CA 1
ATOM 996 C C . GLY A 1 131 ? 20.936 48.057 38.888 1.00 14.64 131 GLY A C 1
ATOM 997 O O . GLY A 1 131 ? 19.885 47.419 38.903 1.00 13.31 131 GLY A O 1
ATOM 998 N N . GLN A 1 132 ? 21.887 47.848 37.956 1.00 12.82 132 GLN A N 1
ATOM 999 C CA . GLN A 1 132 ? 21.734 46.805 36.947 1.00 12.00 132 GLN A CA 1
ATOM 1000 C C . GLN A 1 132 ? 21.630 45.432 37.590 1.00 13.32 132 GLN A C 1
ATOM 1001 O O . GLN A 1 132 ? 20.934 44.535 37.063 1.00 10.77 132 GLN A O 1
ATOM 1007 N N . THR A 1 133 ? 22.286 45.203 38.725 1.00 11.48 133 THR A N 1
ATOM 1008 C CA . THR A 1 133 ? 22.185 43.856 39.323 1.00 10.61 133 THR A CA 1
ATOM 1009 C C . THR A 1 133 ? 20.774 43.492 39.734 1.00 10.72 133 THR A C 1
ATOM 1010 O O . THR A 1 133 ? 20.249 42.408 39.465 1.00 11.99 133 THR A O 1
ATOM 1014 N N . ARG A 1 134 ? 20.113 44.421 40.454 1.00 10.88 134 ARG A N 1
ATOM 1015 C CA . ARG A 1 134 ? 18.713 44.148 40.845 1.00 10.79 134 ARG A CA 1
ATOM 1016 C C . ARG A 1 134 ? 17.849 43.965 39.618 1.00 10.63 134 ARG A C 1
ATOM 1017 O O . ARG A 1 134 ? 17.035 43.038 39.604 1.00 12.11 134 ARG A O 1
ATOM 1025 N N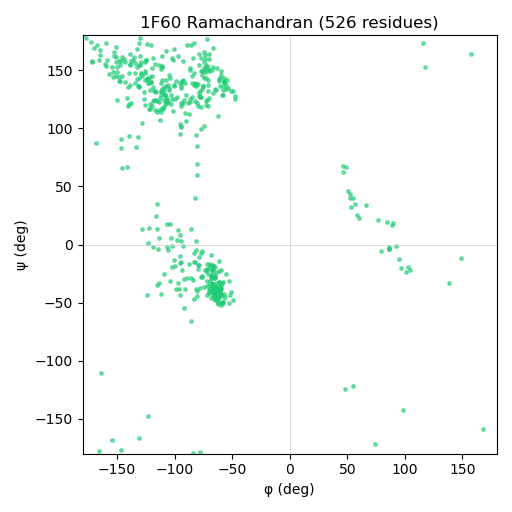 . GLU A 1 135 ? 18.055 44.754 38.547 1.00 9.19 135 GLU A N 1
ATOM 1026 C CA . GLU A 1 135 ? 17.246 44.523 37.352 1.00 10.15 135 GLU A CA 1
ATOM 1027 C C . GLU A 1 135 ? 17.461 43.122 36.792 1.00 9.37 135 GLU A C 1
ATOM 1028 O O . GLU A 1 135 ? 16.517 42.437 36.396 1.00 10.05 135 GLU A O 1
ATOM 1034 N N . HIS A 1 136 ? 18.705 42.631 36.741 1.00 8.40 136 HIS A N 1
ATOM 1035 C CA . HIS A 1 136 ? 18.962 41.272 36.283 1.00 9.25 136 HIS A CA 1
ATOM 1036 C C . HIS A 1 136 ? 18.290 40.229 37.188 1.00 9.24 136 HIS A C 1
ATOM 1037 O O . HIS A 1 136 ? 17.732 39.255 36.671 1.00 9.92 136 HIS A O 1
ATOM 1044 N N . ALA A 1 137 ? 18.363 40.457 38.504 1.00 9.77 137 ALA A N 1
ATOM 1045 C CA . ALA A 1 137 ? 17.709 39.461 39.392 1.00 8.13 137 ALA A CA 1
ATOM 1046 C C . ALA A 1 137 ? 16.198 39.462 39.209 1.00 9.14 137 ALA A C 1
ATOM 1047 O O . ALA A 1 137 ? 15.572 38.417 39.250 1.00 10.87 137 ALA A O 1
ATOM 1049 N N . LEU A 1 138 ? 15.595 40.629 39.019 1.00 9.81 138 LEU A N 1
ATOM 1050 C CA . LEU A 1 138 ? 14.170 40.771 38.796 1.00 11.90 138 LEU A CA 1
ATOM 1051 C C . LEU A 1 138 ? 13.758 40.117 37.498 1.00 11.24 138 LEU A C 1
ATOM 1052 O O . LEU A 1 138 ? 12.751 39.421 37.430 1.00 11.75 138 LEU A O 1
ATOM 1057 N N . LEU A 1 139 ? 14.593 40.311 36.459 1.00 11.38 139 LEU A N 1
ATOM 1058 C CA . LEU A 1 139 ? 14.264 39.675 35.185 1.00 12.00 139 LEU A CA 1
ATOM 1059 C C . LEU A 1 139 ? 14.348 38.166 35.341 1.00 12.70 139 LEU A C 1
ATOM 1060 O O . LEU A 1 139 ? 13.454 37.495 34.866 1.00 12.26 139 LEU A O 1
ATOM 1065 N N . ALA A 1 140 ? 15.402 37.626 35.960 1.00 11.58 140 ALA A N 1
ATOM 1066 C CA . ALA A 1 140 ? 15.451 36.191 36.160 1.00 10.56 140 ALA A CA 1
ATOM 1067 C C . ALA A 1 140 ? 14.253 35.648 36.935 1.00 10.94 140 ALA A C 1
ATOM 1068 O O . ALA A 1 140 ? 13.596 34.673 36.530 1.00 11.99 140 ALA A O 1
ATOM 1070 N N . PHE A 1 141 ? 13.838 36.333 37.975 1.00 11.29 141 PHE A N 1
ATOM 1071 C CA . PHE A 1 141 ? 12.707 35.887 38.810 1.00 12.71 141 PHE A CA 1
ATOM 1072 C C . PHE A 1 141 ? 11.437 35.895 37.974 1.00 12.33 141 PHE A C 1
ATOM 1073 O O . PHE A 1 141 ? 10.644 34.952 38.002 1.00 13.16 141 PHE A O 1
ATOM 1081 N N . THR A 1 142 ? 11.273 36.999 37.238 1.00 12.19 142 THR A N 1
ATOM 1082 C CA . THR A 1 142 ? 10.078 37.162 36.393 1.00 13.18 142 THR A CA 1
ATOM 1083 C C . THR A 1 142 ? 9.967 36.065 35.345 1.00 14.05 142 THR A C 1
ATOM 1084 O O . THR A 1 142 ? 8.879 35.532 35.055 1.00 15.68 142 THR A O 1
ATOM 1088 N N . LEU A 1 143 ? 11.087 35.655 34.762 1.00 12.97 143 LEU A N 1
ATOM 1089 C CA . LEU A 1 143 ? 11.157 34.658 33.705 1.00 14.24 143 LEU A CA 1
ATOM 1090 C C . LEU A 1 143 ? 11.097 33.241 34.259 1.00 15.88 143 LEU A C 1
ATOM 1091 O O . LEU A 1 143 ? 11.211 32.286 33.472 1.00 15.75 143 LEU A O 1
ATOM 1096 N N . GLY A 1 144 ? 10.940 33.060 35.560 1.00 16.30 144 GLY A N 1
ATOM 1097 C CA . GLY A 1 144 ? 10.797 31.745 36.150 1.00 17.60 144 GLY A CA 1
ATOM 1098 C C . GLY A 1 144 ? 12.109 31.093 36.535 1.00 20.30 144 GLY A C 1
ATOM 1099 O O . GLY A 1 144 ? 12.111 29.858 36.731 1.00 22.28 144 GLY A O 1
ATOM 1100 N N . VAL A 1 145 ? 13.186 31.852 36.629 1.00 18.74 145 VAL A N 1
ATOM 1101 C CA . VAL A 1 145 ? 14.457 31.253 37.097 1.00 19.84 145 VAL A CA 1
ATOM 1102 C C . VAL A 1 145 ? 14.236 31.157 38.601 1.00 20.10 145 VAL A C 1
ATOM 1103 O O . VAL A 1 145 ? 14.267 32.176 39.294 1.00 23.23 145 VAL A O 1
ATOM 1107 N N . ARG A 1 146 ? 13.875 30.023 39.178 1.00 21.64 146 ARG A N 1
ATOM 1108 C CA . ARG A 1 146 ? 13.568 29.966 40.587 1.00 22.96 146 ARG A CA 1
ATOM 1109 C C . ARG A 1 146 ? 14.741 29.548 41.472 1.00 20.30 146 ARG A C 1
ATOM 1110 O O . ARG A 1 146 ? 14.608 29.801 42.663 1.00 23.57 146 ARG A O 1
ATOM 1118 N N . GLN A 1 147 ? 15.771 28.998 40.871 1.00 15.39 147 GLN A N 1
ATOM 1119 C CA . GLN A 1 147 ? 16.946 28.621 41.690 1.00 12.68 147 GLN A CA 1
ATOM 1120 C C . GLN A 1 147 ? 17.980 29.745 41.653 1.00 11.85 147 GLN A C 1
ATOM 1121 O O . GLN A 1 147 ? 18.193 30.381 40.613 1.00 11.23 147 GLN A O 1
ATOM 1127 N N . LEU A 1 148 ? 18.555 29.973 42.822 1.00 11.86 148 LEU A N 1
ATOM 1128 C CA . LEU A 1 148 ? 19.546 31.026 42.986 1.00 9.56 148 LEU A CA 1
ATOM 1129 C C . LEU A 1 148 ? 20.627 30.550 43.953 1.00 9.83 148 LEU A C 1
ATOM 1130 O O . LEU A 1 148 ? 20.377 29.816 44.902 1.00 9.22 148 LEU A O 1
ATOM 1135 N N . ILE A 1 149 ? 21.867 30.896 43.594 1.00 9.76 149 ILE A N 1
ATOM 1136 C CA . ILE A 1 149 ? 23.015 30.675 44.496 1.00 10.15 149 ILE A CA 1
ATOM 1137 C C . ILE A 1 149 ? 23.615 32.044 44.726 1.00 8.77 149 ILE A C 1
ATOM 1138 O O . ILE A 1 149 ? 23.769 32.819 43.747 1.00 9.84 149 ILE A O 1
ATOM 1143 N N . VAL A 1 150 ? 24.034 32.339 45.954 1.00 8.59 150 VAL A N 1
ATOM 1144 C CA . VAL A 1 150 ? 24.731 33.606 46.215 1.00 10.35 150 VAL A CA 1
ATOM 1145 C C . VAL A 1 150 ? 26.181 33.293 46.558 1.00 10.19 150 VAL A C 1
ATOM 1146 O O . VAL A 1 150 ? 26.392 32.426 47.425 1.00 10.11 150 VAL A O 1
ATOM 1150 N N . ALA A 1 151 ? 27.158 33.961 45.944 1.00 8.72 151 ALA A N 1
ATOM 1151 C CA . ALA A 1 151 ? 28.561 33.783 46.332 1.00 10.50 151 ALA A CA 1
ATOM 1152 C C . ALA A 1 151 ? 29.040 35.121 46.869 1.00 10.08 151 ALA A C 1
ATOM 1153 O O . ALA A 1 151 ? 28.919 36.122 46.148 1.00 10.78 151 ALA A O 1
ATOM 1155 N N . VAL A 1 152 ? 29.564 35.159 48.089 1.00 9.26 152 VAL A N 1
ATOM 1156 C CA . VAL A 1 152 ? 30.064 36.395 48.676 1.00 10.03 152 VAL A CA 1
ATOM 1157 C C . VAL A 1 152 ? 31.571 36.429 48.386 1.00 10.43 152 VAL A C 1
ATOM 1158 O O . VAL A 1 152 ? 32.272 35.654 49.007 1.00 11.97 152 VAL A O 1
ATOM 1162 N N . ASN A 1 153 ? 31.932 37.234 47.387 1.00 11.58 153 ASN A N 1
ATOM 1163 C CA . ASN A 1 153 ? 33.320 37.270 46.920 1.00 11.64 153 ASN A CA 1
ATOM 1164 C C . ASN A 1 153 ? 34.134 38.292 47.675 1.00 13.30 153 ASN A C 1
ATOM 1165 O O . ASN A 1 153 ? 33.612 39.111 48.453 1.00 13.63 153 ASN A O 1
ATOM 1170 N N . LYS A 1 154 ? 35.452 38.273 47.445 1.00 13.85 154 LYS A N 1
ATOM 1171 C CA . LYS A 1 154 ? 36.366 39.245 48.055 1.00 14.92 154 LYS A CA 1
ATOM 1172 C C . LYS A 1 154 ? 36.400 39.030 49.574 1.00 13.84 154 LYS A C 1
ATOM 1173 O O . LYS A 1 154 ? 36.655 39.960 50.344 1.00 15.42 154 LYS A O 1
ATOM 1179 N N . MET A 1 155 ? 36.268 37.787 50.025 1.00 14.40 155 MET A N 1
ATOM 1180 C CA . MET A 1 155 ? 36.288 37.518 51.466 1.00 15.76 155 MET A CA 1
ATOM 1181 C C . MET A 1 155 ? 37.667 37.825 52.022 1.00 17.87 155 MET A C 1
ATOM 1182 O O . MET A 1 155 ? 37.738 38.211 53.185 1.00 17.55 155 MET A O 1
ATOM 1187 N N . ASP A 1 156 ? 38.731 37.722 51.224 1.00 19.29 156 ASP A N 1
ATOM 1188 C CA . ASP A 1 156 ? 40.049 38.104 51.762 1.00 21.24 156 ASP A CA 1
ATOM 1189 C C . ASP A 1 156 ? 40.108 39.554 52.201 1.00 21.39 156 ASP A C 1
ATOM 1190 O O . ASP A 1 156 ? 40.755 39.928 53.203 1.00 21.81 156 ASP A O 1
ATOM 1195 N N . SER A 1 157 ? 39.431 40.427 51.468 1.00 18.52 157 SER A N 1
ATOM 1196 C CA . SER A 1 157 ? 39.479 41.872 51.748 1.00 21.07 157 SER A CA 1
ATOM 1197 C C . SER A 1 157 ? 38.839 42.228 53.078 1.00 20.64 157 SER A C 1
ATOM 1198 O O . SER A 1 157 ? 39.034 43.349 53.565 1.00 24.59 157 SER A O 1
ATO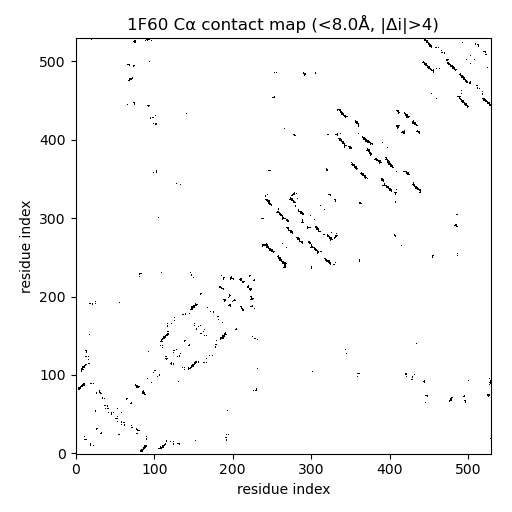M 1201 N N . VAL A 1 158 ? 38.029 41.349 53.642 1.00 18.81 158 VAL A N 1
ATOM 1202 C CA . VAL A 1 158 ? 37.396 41.542 54.933 1.00 17.66 158 VAL A CA 1
ATOM 1203 C C . VAL A 1 158 ? 37.903 40.494 55.907 1.00 17.43 158 VAL A C 1
ATOM 1204 O O . VAL A 1 158 ? 37.261 40.154 56.895 1.00 17.60 158 VAL A O 1
ATOM 1208 N N . LYS A 1 159 ? 39.103 39.982 55.630 1.00 17.53 159 LYS A N 1
ATOM 1209 C CA . LYS A 1 159 ? 39.808 39.036 56.479 1.00 16.91 159 LYS A CA 1
ATOM 1210 C C . LYS A 1 159 ? 39.052 37.806 56.877 1.00 15.08 159 LYS A C 1
ATOM 1211 O O . LYS A 1 159 ? 39.172 37.240 57.973 1.00 15.41 159 LYS A O 1
ATOM 1217 N N . TRP A 1 160 ? 38.150 37.303 55.989 1.00 15.16 160 TRP A N 1
ATOM 1218 C CA . TRP A 1 160 ? 37.352 36.124 56.284 1.00 13.76 160 TRP A CA 1
ATOM 1219 C C . TRP A 1 160 ? 36.622 36.268 57.625 1.00 13.80 160 TRP A C 1
ATOM 1220 O O . TRP A 1 160 ? 36.475 35.299 58.349 1.00 14.23 160 TRP A O 1
ATOM 1231 N N . ASP A 1 161 ? 36.107 37.458 57.898 1.00 13.42 161 ASP A N 1
ATOM 1232 C CA . ASP A 1 161 ? 35.418 37.665 59.183 1.00 13.99 161 ASP A CA 1
ATOM 1233 C C . ASP A 1 161 ? 34.015 37.094 59.163 1.00 14.55 161 ASP A C 1
ATOM 1234 O O . ASP A 1 161 ? 33.253 37.430 58.261 1.00 14.33 161 ASP A O 1
ATOM 1239 N N . GLU A 1 162 ? 33.696 36.268 60.158 1.00 13.64 162 GLU A N 1
ATOM 1240 C CA . GLU A 1 162 ? 32.398 35.614 60.220 1.00 14.12 162 GLU A CA 1
ATOM 1241 C C . GLU A 1 162 ? 31.256 36.602 60.373 1.00 13.28 162 GLU A C 1
ATOM 1242 O O . GLU A 1 162 ? 30.249 36.478 59.684 1.00 12.34 162 GLU A O 1
ATOM 1248 N N . SER A 1 163 ? 31.427 37.608 61.255 1.00 13.78 163 SER A N 1
ATOM 1249 C CA . SER A 1 163 ? 30.330 38.557 61.437 1.00 12.38 163 SER A CA 1
ATOM 1250 C C . SER A 1 163 ? 30.002 39.297 60.152 1.00 13.11 163 SER A C 1
ATOM 1251 O O . SER A 1 163 ? 28.836 39.497 59.809 1.00 13.25 163 SER A O 1
ATOM 1254 N N . ARG A 1 164 ? 31.022 39.713 59.419 1.00 11.80 164 ARG A N 1
ATOM 1255 C CA . ARG A 1 164 ? 30.875 40.383 58.152 1.00 12.57 164 ARG A CA 1
ATOM 1256 C C . ARG A 1 164 ? 30.119 39.494 57.159 1.00 11.67 164 ARG A C 1
ATOM 1257 O O . ARG A 1 164 ? 29.184 39.982 56.510 1.00 12.55 164 ARG A O 1
ATOM 1265 N N . PHE A 1 165 ? 30.491 38.227 57.114 1.00 11.41 165 PHE A N 1
ATOM 1266 C CA . PHE A 1 165 ? 29.768 37.301 56.207 1.00 10.86 165 PHE A CA 1
ATOM 1267 C C . PHE A 1 165 ? 28.313 37.193 56.643 1.00 12.34 165 PHE A C 1
ATOM 1268 O O . PHE A 1 165 ? 27.412 37.243 55.783 1.00 12.10 165 PHE A O 1
ATOM 1276 N N . GLN A 1 166 ? 28.072 37.041 57.940 1.00 12.98 166 GLN A N 1
ATOM 1277 C CA . GLN A 1 166 ? 26.691 36.939 58.426 1.00 12.24 166 GLN A CA 1
ATOM 1278 C C . GLN A 1 166 ? 25.871 38.186 58.123 1.00 12.27 166 GLN A C 1
ATOM 1279 O O . GLN A 1 166 ? 24.684 38.003 57.781 1.00 12.82 166 GLN A O 1
ATOM 1285 N N . GLU A 1 167 ? 26.461 39.383 58.318 1.00 11.55 167 GLU A N 1
ATOM 1286 C CA . GLU A 1 167 ? 25.705 40.603 58.023 1.00 12.36 167 GLU A CA 1
ATOM 1287 C C . GLU A 1 167 ? 25.445 40.730 56.521 1.00 11.58 167 GLU A C 1
ATOM 1288 O O . GLU A 1 167 ? 24.345 41.160 56.126 1.00 11.94 167 GLU A O 1
ATOM 1294 N N . ILE A 1 168 ? 26.424 40.272 55.711 1.00 12.05 168 ILE A N 1
ATOM 1295 C CA . ILE A 1 168 ? 26.132 40.319 54.255 1.00 11.64 168 ILE A CA 1
ATOM 1296 C C . ILE A 1 168 ? 25.026 39.353 53.920 1.00 10.23 168 ILE A C 1
ATOM 1297 O O . ILE A 1 168 ? 24.179 39.668 53.066 1.00 11.62 168 ILE A O 1
ATOM 1302 N N . VAL A 1 169 ? 24.965 38.173 54.520 1.00 10.16 169 VAL A N 1
ATOM 1303 C CA . VAL A 1 169 ? 23.943 37.162 54.244 1.00 10.82 169 VAL A CA 1
ATOM 1304 C C . VAL A 1 169 ? 22.588 37.748 54.627 1.00 11.27 169 VAL A C 1
ATOM 1305 O O . VAL A 1 169 ? 21.639 37.603 53.902 1.00 12.20 169 VAL A O 1
ATOM 1309 N N . LYS A 1 170 ? 22.516 38.403 55.792 1.00 11.51 170 LYS A N 1
ATOM 1310 C CA . LYS A 1 170 ? 21.247 39.017 56.206 1.00 12.00 170 LYS A CA 1
ATOM 1311 C C . LYS A 1 170 ? 20.800 40.094 55.224 1.00 11.28 170 LYS A C 1
ATOM 1312 O O . LYS A 1 170 ? 19.615 40.080 54.804 1.00 11.54 170 LYS A O 1
ATOM 1318 N N . GLU A 1 171 ? 21.703 41.004 54.874 1.00 11.07 171 GLU A N 1
ATOM 1319 C CA . GLU A 1 171 ? 21.339 42.087 53.957 1.00 10.73 171 GLU A CA 1
ATOM 1320 C C . GLU A 1 171 ? 21.007 41.565 52.566 1.00 11.15 171 GLU A C 1
ATOM 1321 O O . GLU A 1 171 ? 20.073 42.100 51.949 1.00 11.91 171 GLU A O 1
ATOM 1327 N N . THR A 1 172 ? 21.774 40.585 52.094 1.00 9.92 172 THR A N 1
ATOM 1328 C CA . THR A 1 172 ? 21.469 40.034 50.766 1.00 10.15 172 THR A CA 1
ATOM 1329 C C . THR A 1 172 ? 20.171 39.246 50.759 1.00 10.69 172 THR A C 1
ATOM 1330 O O . THR A 1 172 ? 19.443 39.212 49.740 1.00 11.09 172 THR A O 1
ATOM 1334 N N . SER A 1 173 ? 19.811 38.606 51.867 1.00 9.96 173 SER A N 1
ATOM 1335 C CA . SER A 1 173 ? 18.552 37.870 52.002 1.00 11.30 173 SER A CA 1
ATOM 1336 C C . SER A 1 173 ? 17.400 38.880 51.898 1.00 11.70 173 SER A C 1
ATOM 1337 O O . SER A 1 173 ? 16.441 38.565 51.200 1.00 11.73 173 SER A O 1
ATOM 1340 N N . ASN A 1 174 ? 17.594 40.052 52.501 1.00 10.58 174 ASN A N 1
ATOM 1341 C CA . ASN A 1 174 ? 16.540 41.079 52.338 1.00 13.20 174 ASN A CA 1
ATOM 1342 C C . ASN A 1 174 ? 16.423 41.512 50.878 1.00 12.33 174 ASN A C 1
ATOM 1343 O O . ASN A 1 174 ? 15.328 41.567 50.313 1.00 11.12 174 ASN A O 1
ATOM 1348 N N . PHE A 1 175 ? 17.562 41.801 50.241 1.00 11.14 175 PHE A N 1
ATOM 1349 C CA . PHE A 1 175 ? 17.607 42.185 48.824 1.00 11.18 175 PHE A CA 1
ATOM 1350 C C . PHE A 1 175 ? 16.893 41.178 47.961 1.00 10.37 175 PHE A C 1
ATOM 1351 O O . PHE A 1 175 ? 16.080 41.587 47.105 1.00 9.96 175 PHE A O 1
ATOM 1359 N N . ILE A 1 176 ? 17.207 39.882 48.125 1.00 9.22 176 ILE A N 1
ATOM 1360 C CA . ILE A 1 176 ? 16.625 38.893 47.212 1.00 9.07 176 ILE A CA 1
ATOM 1361 C C . ILE A 1 176 ? 15.172 38.596 47.543 1.00 10.24 176 ILE A C 1
ATOM 1362 O O . ILE A 1 176 ? 14.440 38.215 46.643 1.00 11.09 176 ILE A O 1
ATOM 1367 N N . LYS A 1 177 ? 14.784 38.752 48.811 1.00 11.52 177 LYS A N 1
ATOM 1368 C CA . LYS A 1 177 ? 13.381 38.532 49.196 1.00 11.25 177 LYS A CA 1
ATOM 1369 C C . LYS A 1 177 ? 12.478 39.589 48.574 1.00 11.41 177 LYS A C 1
ATOM 1370 O O . LYS A 1 177 ? 11.341 39.279 48.160 1.00 11.09 177 LYS A O 1
ATOM 1376 N N . LYS A 1 178 ? 12.983 40.826 48.509 1.00 11.16 178 LYS A N 1
ATOM 1377 C CA . LYS A 1 178 ? 12.208 41.910 47.890 1.00 10.79 178 LYS A CA 1
ATOM 1378 C C . LYS A 1 178 ? 12.051 41.631 46.403 1.00 11.76 178 LYS A C 1
ATOM 1379 O O . LYS A 1 178 ? 11.009 41.907 45.833 1.00 11.86 178 LYS A O 1
ATOM 1385 N N . VAL A 1 179 ? 13.052 41.024 45.762 1.00 10.58 179 VAL A N 1
ATOM 1386 C CA . VAL A 1 179 ? 12.882 40.626 44.347 1.00 11.41 179 VAL A CA 1
ATOM 1387 C C . VAL A 1 179 ? 11.847 39.505 44.313 1.00 11.78 179 VAL A C 1
ATOM 1388 O O . VAL A 1 179 ? 10.913 39.487 43.510 1.00 11.45 179 VAL A O 1
ATOM 1392 N N . GLY A 1 180 ? 11.958 38.492 45.220 1.00 11.06 180 GLY A N 1
ATOM 1393 C CA . GLY A 1 180 ? 10.955 37.456 45.281 1.00 12.86 180 GLY A CA 1
ATOM 1394 C C . GLY A 1 180 ? 11.486 36.093 45.705 1.00 12.81 180 GLY A C 1
ATOM 1395 O O . GLY A 1 180 ? 10.684 35.179 45.942 1.00 14.79 180 GLY A O 1
ATOM 1396 N N . TYR A 1 181 ? 12.815 35.947 45.733 1.00 12.49 181 TYR A N 1
ATOM 1397 C CA . TYR A 1 181 ? 13.362 34.625 46.069 1.00 13.39 181 TYR A CA 1
ATOM 1398 C C . TYR A 1 181 ? 13.213 34.303 47.552 1.00 14.10 181 TYR A C 1
ATOM 1399 O O . TYR A 1 181 ? 13.194 35.207 48.359 1.00 16.11 181 TYR A O 1
ATOM 1408 N N . ASN A 1 182 ? 13.074 33.009 47.859 1.00 13.48 182 ASN A N 1
ATOM 1409 C CA . ASN A 1 182 ? 13.027 32.599 49.276 1.00 14.46 182 ASN A CA 1
ATOM 1410 C C . ASN A 1 182 ? 14.451 32.294 49.707 1.00 12.88 182 ASN A C 1
ATOM 1411 O O . ASN A 1 182 ? 14.978 31.274 49.272 1.00 12.82 182 ASN A O 1
ATOM 1416 N N . PRO A 1 183 ? 15.035 33.067 50.609 1.00 11.67 183 PRO A N 1
ATOM 1417 C CA . PRO A 1 183 ? 16.420 32.870 51.010 1.00 11.44 183 PRO A CA 1
ATOM 1418 C C . PRO A 1 183 ? 16.732 31.507 51.611 1.00 10.89 183 PRO A C 1
ATOM 1419 O O . PRO A 1 183 ? 17.873 31.052 51.513 1.00 11.82 183 PRO A O 1
ATOM 1423 N N . LYS A 1 184 ? 15.705 30.806 52.134 1.00 12.51 184 LYS A N 1
ATOM 1424 C CA . LYS A 1 184 ? 15.976 29.489 52.697 1.00 13.62 184 LYS A CA 1
ATOM 1425 C C . LYS A 1 184 ? 16.331 28.460 51.644 1.00 12.62 184 LYS A C 1
ATOM 1426 O O . LYS A 1 184 ? 16.905 27.428 52.021 1.00 12.87 184 LYS A O 1
ATOM 1432 N N . THR A 1 185 ? 16.007 28.701 50.380 1.00 9.94 185 THR A N 1
ATOM 1433 C CA . THR A 1 185 ? 16.285 27.808 49.294 1.00 9.13 185 THR A CA 1
ATOM 1434 C C . THR A 1 185 ? 17.616 28.145 48.581 1.00 8.13 185 THR A C 1
ATOM 1435 O O . THR A 1 185 ? 17.919 27.524 47.564 1.00 8.31 185 THR A O 1
ATOM 1439 N N . VAL A 1 186 ? 18.323 29.145 49.100 1.00 8.98 186 VAL A N 1
ATOM 1440 C CA . VAL A 1 186 ? 19.527 29.655 48.459 1.00 10.16 186 VAL A CA 1
ATOM 1441 C C . VAL A 1 186 ? 20.816 29.408 49.240 1.00 8.96 186 VAL A C 1
ATOM 1442 O O . VAL A 1 186 ? 21.034 29.945 50.350 1.00 10.80 186 VAL A O 1
ATOM 1446 N N . PRO A 1 187 ? 21.766 28.746 48.633 1.00 8.85 187 PRO A N 1
ATOM 1447 C CA . PRO A 1 187 ? 23.075 28.578 49.297 1.00 10.01 187 PRO A CA 1
ATOM 1448 C C . PRO A 1 187 ? 23.836 29.907 49.339 1.00 10.23 187 PRO A C 1
ATOM 1449 O O . PRO A 1 187 ? 23.823 30.604 48.293 1.00 10.06 187 PRO A O 1
ATOM 1453 N N . PHE A 1 188 ? 24.475 30.246 50.445 1.00 9.47 188 PHE A N 1
ATOM 1454 C CA . PHE A 1 188 ? 25.368 31.403 50.519 1.00 9.52 188 PHE A CA 1
ATOM 1455 C C . PHE A 1 188 ? 26.798 30.919 50.693 1.00 8.82 188 PHE A C 1
ATOM 1456 O O . PHE A 1 188 ? 27.055 30.266 51.720 1.00 10.31 188 PHE A O 1
ATOM 1464 N N . VAL A 1 189 ? 27.610 31.186 49.644 1.00 8.80 189 VAL A N 1
ATOM 1465 C CA . VAL A 1 189 ? 28.982 30.626 49.724 1.00 9.89 189 VAL A CA 1
ATOM 1466 C C . VAL A 1 189 ? 30.000 31.743 49.798 1.00 10.24 189 VAL A C 1
ATOM 1467 O O . VAL A 1 189 ? 30.072 32.574 48.890 1.00 10.90 189 VAL A O 1
ATOM 1471 N N . PRO A 1 190 ? 30.847 31.770 50.823 1.00 11.24 190 PRO A N 1
ATOM 1472 C CA . PRO A 1 190 ? 31.918 32.750 50.929 1.00 10.03 190 PRO A CA 1
ATOM 1473 C C . PRO A 1 190 ? 33.078 32.281 50.062 1.00 12.27 190 PRO A C 1
ATOM 1474 O O . PRO A 1 190 ? 33.470 31.100 50.141 1.00 14.33 190 PRO A O 1
ATOM 1478 N N . ILE A 1 191 ? 33.479 33.108 49.102 1.00 10.05 191 ILE A N 1
ATOM 1479 C CA . ILE A 1 191 ? 34.539 32.669 48.182 1.00 10.97 191 ILE A CA 1
ATOM 1480 C C . ILE A 1 191 ? 35.592 33.745 48.023 1.00 10.59 191 ILE A C 1
ATOM 1481 O O . ILE A 1 191 ? 35.478 34.892 48.473 1.00 9.86 191 ILE A O 1
ATOM 1486 N N . SER A 1 192 ? 36.699 33.323 47.402 1.00 10.79 192 SER A N 1
ATOM 1487 C CA . SER A 1 192 ? 37.663 34.269 46.859 1.00 12.31 192 SER A CA 1
ATOM 1488 C C . SER A 1 192 ? 37.879 33.846 45.406 1.00 12.10 192 SER A C 1
ATOM 1489 O O . SER A 1 192 ? 38.489 32.796 45.137 1.00 12.49 192 SER A O 1
ATOM 1492 N N . GLY A 1 193 ? 37.299 34.582 44.433 1.00 12.64 193 GLY A N 1
ATOM 1493 C CA . GLY A 1 193 ? 37.491 34.197 43.030 1.00 14.71 193 GLY A CA 1
ATOM 1494 C C . GLY A 1 193 ? 38.955 34.338 42.602 1.00 16.79 193 GLY A C 1
ATOM 1495 O O . GLY A 1 193 ? 39.444 33.543 41.791 1.00 18.04 193 GLY A O 1
ATOM 1496 N N . TRP A 1 194 ? 39.696 35.230 43.209 1.00 16.85 194 TRP A N 1
ATOM 1497 C CA . TRP A 1 194 ? 41.080 35.481 42.879 1.00 19.08 194 TRP A CA 1
ATOM 1498 C C . TRP A 1 194 ? 42.009 34.426 43.454 1.00 18.73 194 TRP A C 1
ATOM 1499 O O . TRP A 1 194 ? 43.000 34.046 42.811 1.00 20.64 194 TRP A O 1
ATOM 1510 N N . ASN A 1 195 ? 41.730 33.941 44.655 1.00 17.58 195 ASN A N 1
ATOM 1511 C CA . ASN A 1 195 ? 42.635 32.995 45.300 1.00 17.49 195 ASN A CA 1
ATOM 1512 C C . ASN A 1 195 ? 42.092 31.568 45.314 1.00 16.60 195 ASN A C 1
ATOM 1513 O O . ASN A 1 195 ? 42.722 30.664 45.849 1.00 15.91 195 ASN A O 1
ATOM 1518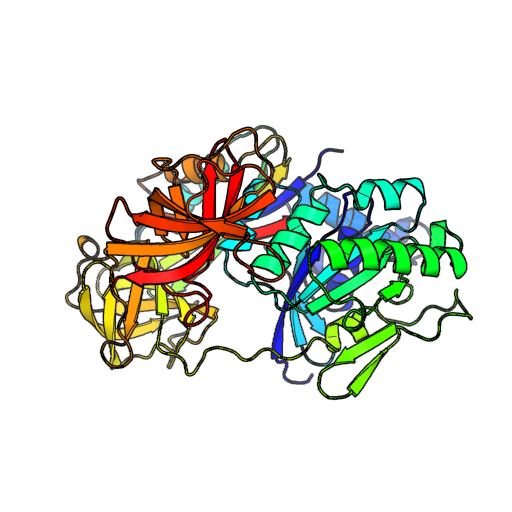 N N . GLY A 1 196 ? 40.897 31.354 44.800 1.00 14.54 196 GLY A N 1
ATOM 1519 C CA . GLY A 1 196 ? 40.330 30.023 44.694 1.00 13.20 196 GLY A CA 1
ATOM 1520 C C . GLY A 1 196 ? 39.609 29.544 45.914 1.00 12.45 196 GLY A C 1
ATOM 1521 O O . GLY A 1 196 ? 39.067 28.436 45.819 1.00 11.97 196 GLY A O 1
ATOM 1522 N N . ASP A 1 197 ? 39.559 30.239 47.047 1.00 12.49 197 ASP A N 1
ATOM 1523 C CA . ASP A 1 197 ? 38.894 29.683 48.222 1.00 11.91 197 ASP A CA 1
ATOM 1524 C C . ASP A 1 197 ? 37.434 29.350 47.950 1.00 12.82 197 ASP A C 1
ATOM 1525 O O . ASP A 1 197 ? 36.681 30.212 47.521 1.00 11.53 197 ASP A O 1
ATOM 1530 N N . ASN A 1 198 ? 37.044 28.130 48.281 1.00 10.72 198 ASN A N 1
ATOM 1531 C CA . ASN A 1 198 ? 35.691 27.623 48.154 1.00 12.41 198 ASN A CA 1
ATOM 1532 C C . ASN A 1 198 ? 35.169 27.640 46.734 1.00 12.44 198 ASN A C 1
ATOM 1533 O O . ASN A 1 198 ? 33.958 27.705 46.507 1.00 12.49 198 ASN A O 1
ATOM 1538 N N . MET A 1 199 ? 36.042 27.647 45.727 1.00 10.32 199 MET A N 1
ATOM 1539 C CA . MET A 1 199 ? 35.565 27.586 44.339 1.00 9.96 199 MET A CA 1
ATOM 1540 C C . MET A 1 199 ? 35.358 26.141 43.931 1.00 11.18 199 MET A C 1
ATOM 1541 O O . MET A 1 199 ? 34.256 25.668 43.671 1.00 10.80 199 MET A O 1
ATOM 1546 N N . ILE A 1 200 ? 36.484 25.414 43.885 1.00 11.51 200 ILE A N 1
ATOM 1547 C CA . ILE A 1 200 ? 36.505 24.001 43.558 1.00 12.36 200 ILE A CA 1
ATOM 1548 C C . ILE A 1 200 ? 36.944 23.219 44.804 1.00 12.63 200 ILE A C 1
ATOM 1549 O O . ILE A 1 200 ? 36.488 22.076 44.966 1.00 13.61 200 ILE A O 1
ATOM 1554 N N . GLU A 1 201 ? 37.816 23.813 45.601 1.00 13.12 201 GLU A N 1
ATOM 1555 C CA . GLU A 1 201 ? 38.246 23.165 46.847 1.00 15.05 201 GLU A CA 1
ATOM 1556 C C . GLU A 1 201 ? 37.878 24.045 48.043 1.00 14.15 201 GLU A C 1
ATOM 1557 O O . GLU A 1 201 ? 37.871 25.274 47.954 1.00 13.22 201 GLU A O 1
ATOM 1563 N N . ALA A 1 202 ? 37.651 23.427 49.204 1.00 14.32 202 ALA A N 1
ATOM 1564 C CA . ALA A 1 202 ? 37.264 24.199 50.386 1.00 13.47 202 ALA A CA 1
ATOM 1565 C C . ALA A 1 202 ? 38.372 25.097 50.883 1.00 14.74 202 ALA A C 1
ATOM 1566 O O . ALA A 1 202 ? 39.560 24.746 50.806 1.00 15.79 202 ALA A O 1
ATOM 1568 N N . THR A 1 203 ? 37.988 26.216 51.494 1.00 14.21 203 THR A N 1
ATOM 1569 C CA . THR A 1 203 ? 38.944 27.150 52.067 1.00 15.63 203 THR A CA 1
ATOM 1570 C C . THR A 1 203 ? 39.592 26.623 53.358 1.00 15.66 203 THR A C 1
ATOM 1571 O O . THR A 1 203 ? 38.955 25.833 54.050 1.00 20.00 203 THR A O 1
ATOM 1575 N N . THR A 1 204 ? 40.791 27.132 53.638 1.00 18.05 204 THR A N 1
ATOM 1576 C CA . THR A 1 204 ? 41.456 26.903 54.918 1.00 20.51 204 THR A CA 1
ATOM 1577 C C . THR A 1 204 ? 41.593 28.240 55.648 1.00 20.71 204 THR A C 1
ATOM 1578 O O . THR A 1 204 ? 42.325 28.381 56.634 1.00 21.69 204 THR A O 1
ATOM 1582 N N . ASN A 1 205 ? 40.904 29.298 55.226 1.00 19.90 205 ASN A N 1
ATOM 1583 C CA . ASN A 1 205 ? 41.027 30.609 55.830 1.00 21.86 205 ASN A CA 1
ATOM 1584 C C . ASN A 1 205 ? 39.865 30.964 56.748 1.00 19.57 205 ASN A C 1
ATOM 1585 O O . ASN A 1 205 ? 39.783 32.106 57.209 1.00 20.57 205 ASN A O 1
ATOM 1590 N N . ALA A 1 206 ? 38.973 29.998 56.969 1.00 20.69 206 ALA A N 1
ATOM 1591 C CA . ALA A 1 206 ? 37.778 30.299 57.773 1.00 19.38 206 ALA A CA 1
ATOM 1592 C C . ALA A 1 206 ? 37.338 29.114 58.592 1.00 18.67 206 ALA A C 1
ATOM 1593 O O . ALA A 1 206 ? 36.414 28.347 58.285 1.00 18.76 206 ALA A O 1
ATOM 1595 N N . PRO A 1 207 ? 37.936 28.895 59.770 1.00 19.55 207 PRO A N 1
ATOM 1596 C CA . PRO A 1 207 ? 37.629 27.734 60.567 1.00 18.41 207 PRO A CA 1
ATOM 1597 C C . PRO A 1 207 ? 36.174 27.759 61.023 1.00 18.25 207 PRO A C 1
ATOM 1598 O O . PRO A 1 207 ? 35.643 26.679 61.262 1.00 17.55 207 PRO A O 1
ATOM 1602 N N . TRP A 1 208 ? 35.533 28.921 61.101 1.00 17.02 208 TRP A N 1
ATOM 1603 C CA . TRP A 1 208 ? 34.141 29.004 61.504 1.00 13.98 208 TRP A CA 1
ATOM 1604 C C . TRP A 1 208 ? 33.186 28.484 60.429 1.00 15.95 208 TRP A C 1
ATOM 1605 O O . TRP A 1 208 ? 32.016 28.291 60.743 1.00 15.62 208 TRP A O 1
ATOM 1616 N N . TYR A 1 209 ? 33.640 28.452 59.187 1.00 14.70 209 TYR A N 1
ATOM 1617 C CA . TYR A 1 209 ? 32.757 28.064 58.092 1.00 14.85 209 TYR A CA 1
ATOM 1618 C C . TYR A 1 209 ? 32.414 26.594 58.115 1.00 14.06 209 TYR A C 1
ATOM 1619 O O . TYR A 1 209 ? 33.292 25.747 57.952 1.00 17.98 209 TYR A O 1
ATOM 1628 N N . LYS A 1 210 ? 31.117 26.312 58.248 1.00 13.75 210 LYS A N 1
ATOM 1629 C CA . LYS A 1 210 ? 30.702 24.909 58.291 1.00 17.95 210 LYS A CA 1
ATOM 1630 C C . LYS A 1 210 ? 30.110 24.454 56.956 1.00 16.70 210 LYS A C 1
ATOM 1631 O O . LYS A 1 210 ? 29.704 23.297 56.896 1.00 20.67 210 LYS A O 1
ATOM 1637 N N . GLY A 1 211 ? 30.019 25.351 55.975 1.00 13.54 211 GLY A N 1
ATOM 1638 C CA . GLY A 1 211 ? 29.447 25.008 54.684 1.00 13.21 211 GLY A CA 1
ATOM 1639 C C . GLY A 1 211 ? 28.168 25.814 54.449 1.00 13.74 211 GLY A C 1
ATOM 1640 O O . GLY A 1 211 ? 27.713 26.615 55.285 1.00 14.68 211 GLY A O 1
ATOM 1641 N N . TRP A 1 212 ? 27.626 25.690 53.240 1.00 10.97 212 TRP A N 1
ATOM 1642 C CA . TRP A 1 212 ? 26.372 26.293 52.841 1.00 9.33 212 TRP A CA 1
ATOM 1643 C C . TRP A 1 212 ? 25.244 25.281 52.974 1.00 10.88 212 TRP A C 1
ATOM 1644 O O . TRP A 1 212 ? 25.518 24.083 53.093 1.00 10.36 212 TRP A O 1
ATOM 1655 N N . GLU A 1 213 ? 24.003 25.767 52.993 1.00 11.16 213 GLU A N 1
ATOM 1656 C CA . GLU A 1 213 ? 22.883 24.834 52.991 1.00 11.22 213 GLU A CA 1
ATOM 1657 C C . GLU A 1 213 ? 21.730 25.449 52.204 1.00 12.54 213 GLU A C 1
ATOM 1658 O O . GLU A 1 213 ? 21.672 26.659 51.989 1.00 11.04 213 GLU A O 1
ATOM 1664 N N . LYS A 1 214 ? 20.845 24.550 51.816 1.00 10.91 214 LYS A N 1
ATOM 1665 C CA . LYS A 1 214 ? 19.613 25.033 51.161 1.00 10.94 214 LYS A CA 1
ATOM 1666 C C . LYS A 1 214 ? 18.510 24.026 51.468 1.00 10.47 214 LYS A C 1
ATOM 1667 O O . LYS A 1 214 ? 18.709 22.809 51.501 1.00 9.91 214 LYS A O 1
ATOM 1673 N N . GLU A 1 215 ? 17.310 24.562 51.632 1.00 10.51 215 GLU A N 1
ATOM 1674 C CA . GLU A 1 215 ? 16.116 23.700 51.736 1.00 10.25 215 GLU A CA 1
ATOM 1675 C C . GLU A 1 215 ? 15.669 23.323 50.336 1.00 11.33 215 GLU A C 1
ATOM 1676 O O . GLU A 1 215 ? 15.597 24.211 49.450 1.00 14.27 215 GLU A O 1
ATOM 1682 N N . THR A 1 216 ? 15.266 22.071 50.152 1.00 9.90 216 THR A N 1
ATOM 1683 C CA . THR A 1 216 ? 14.722 21.619 48.869 1.00 11.12 216 THR A CA 1
ATOM 1684 C C . THR A 1 216 ? 13.394 20.890 49.171 1.00 11.09 216 THR A C 1
ATOM 1685 O O . THR A 1 216 ? 13.123 20.634 50.344 1.00 11.64 216 THR A O 1
ATOM 1689 N N . LYS A 1 217 ? 12.702 20.435 48.114 1.00 12.05 217 LYS A N 1
ATOM 1690 C CA . LYS A 1 217 ? 11.446 19.744 48.465 1.00 12.16 217 LYS A CA 1
ATOM 1691 C C . LYS A 1 217 ? 11.692 18.428 49.162 1.00 13.59 217 LYS A C 1
ATOM 1692 O O . LYS A 1 217 ? 10.826 18.052 49.959 1.00 11.45 217 LYS A O 1
ATOM 1698 N N . ALA A 1 218 ? 12.818 17.731 48.944 1.00 12.27 218 ALA A N 1
ATOM 1699 C CA . ALA A 1 218 ? 13.048 16.453 49.581 1.00 12.58 218 ALA A CA 1
ATOM 1700 C C . ALA A 1 218 ? 13.864 16.529 50.868 1.00 12.45 218 ALA A C 1
ATOM 1701 O O . ALA A 1 218 ? 13.920 15.521 51.584 1.00 12.77 218 ALA A O 1
ATOM 1703 N N . GLY A 1 219 ? 14.565 17.627 51.144 1.00 11.59 219 GLY A N 1
ATOM 1704 C CA . GLY A 1 219 ? 15.355 17.660 52.378 1.00 11.86 219 GLY A CA 1
ATOM 1705 C C . GLY A 1 219 ? 16.300 18.855 52.355 1.00 13.46 219 GLY A C 1
ATOM 1706 O O . GLY A 1 219 ? 16.089 19.771 51.550 1.00 13.51 219 GLY A O 1
ATOM 1707 N N . VAL A 1 220 ? 17.355 18.832 53.133 1.00 12.09 220 VAL A N 1
ATOM 1708 C CA . VAL A 1 220 ? 18.317 19.941 53.172 1.00 11.54 220 VAL A CA 1
ATOM 1709 C C . VAL A 1 220 ? 19.600 19.432 52.492 1.00 10.66 220 VAL A C 1
ATOM 1710 O O . VAL A 1 220 ? 20.070 18.362 52.819 1.00 12.16 220 VAL A O 1
ATOM 1714 N N . VAL A 1 221 ? 20.087 20.221 51.558 1.00 8.72 221 VAL A N 1
ATOM 1715 C CA . VAL A 1 221 ? 21.308 19.927 50.815 1.00 10.16 221 VAL A CA 1
ATOM 1716 C C . VAL A 1 221 ? 22.432 20.832 51.334 1.00 10.11 221 VAL A C 1
ATOM 1717 O O . VAL A 1 221 ? 22.208 22.007 51.555 1.00 10.68 221 VAL A O 1
ATOM 1721 N N . LYS A 1 222 ? 23.597 20.224 51.559 1.00 9.38 222 LYS A N 1
ATOM 1722 C CA . LYS A 1 222 ? 24.709 20.973 52.142 1.00 11.51 222 LYS A CA 1
ATOM 1723 C C . LYS A 1 222 ? 25.960 20.729 51.310 1.00 10.61 222 LYS A C 1
ATOM 1724 O O . LYS A 1 222 ? 26.048 19.716 50.635 1.00 10.25 222 LYS A O 1
ATOM 1730 N N . GLY A 1 223 ? 26.875 21.690 51.370 1.00 11.23 223 GLY A N 1
ATOM 1731 C CA . GLY A 1 223 ? 28.180 21.523 50.681 1.00 10.96 223 GLY A CA 1
ATOM 1732 C C . GLY A 1 223 ? 29.109 22.592 51.217 1.00 11.26 223 GLY A C 1
ATOM 1733 O O . GLY A 1 223 ? 28.758 23.400 52.082 1.00 11.58 223 GLY A O 1
ATOM 1734 N N . LYS A 1 224 ? 30.334 22.603 50.637 1.00 10.57 224 LYS A N 1
ATOM 1735 C CA . LYS A 1 224 ? 31.281 23.634 51.012 1.00 11.28 224 LYS A CA 1
ATOM 1736 C C . LYS A 1 224 ? 31.573 24.638 49.879 1.00 10.73 224 LYS A C 1
ATOM 1737 O O . LYS A 1 224 ? 31.787 25.824 50.067 1.00 11.95 224 LYS A O 1
ATOM 1743 N N . THR A 1 225 ? 31.730 24.106 48.678 1.00 10.16 225 THR A N 1
ATOM 1744 C CA . THR A 1 225 ? 32.207 24.972 47.575 1.00 9.23 225 THR A CA 1
ATOM 1745 C C . THR A 1 225 ? 31.138 25.472 46.624 1.00 9.36 225 THR A C 1
ATOM 1746 O O . THR A 1 225 ? 30.018 24.963 46.579 1.00 9.40 225 THR A O 1
ATOM 1750 N N . LEU A 1 226 ? 31.553 26.448 45.801 1.00 10.16 226 LEU A N 1
ATOM 1751 C CA . LEU A 1 226 ? 30.632 26.966 44.774 1.00 9.21 226 LEU A CA 1
ATOM 1752 C C . LEU A 1 226 ? 30.390 25.893 43.725 1.00 10.29 226 LEU A C 1
ATOM 1753 O O . LEU A 1 226 ? 29.262 25.773 43.211 1.00 9.83 226 LEU A O 1
ATOM 1758 N N . LEU A 1 227 ? 31.426 25.089 43.393 1.00 9.45 227 LEU A N 1
ATOM 1759 C CA . LEU A 1 227 ? 31.232 24.028 42.424 1.00 9.32 227 LEU A CA 1
ATOM 1760 C C . LEU A 1 227 ? 30.218 23.011 42.987 1.00 9.75 227 LEU A C 1
ATOM 1761 O O . LEU A 1 227 ? 29.365 22.543 42.219 1.00 10.31 227 LEU A O 1
ATOM 1766 N N . GLU A 1 228 ? 30.243 22.733 44.280 1.00 10.38 228 GLU A N 1
ATOM 1767 C CA . GLU A 1 228 ? 29.225 21.829 44.839 1.00 10.65 228 GLU A CA 1
ATOM 1768 C C . GLU A 1 228 ? 27.842 22.466 44.771 1.00 10.99 228 GLU A C 1
ATOM 1769 O O . GLU A 1 228 ? 26.877 21.720 44.532 1.00 10.73 228 GLU A O 1
ATOM 1775 N N . ALA A 1 229 ? 27.745 23.782 44.993 1.00 9.05 229 ALA A N 1
ATOM 1776 C CA . ALA A 1 229 ? 26.418 24.431 44.930 1.00 9.50 229 ALA A CA 1
ATOM 1777 C C . ALA A 1 229 ? 25.873 24.338 43.499 1.00 9.52 229 ALA A C 1
ATOM 1778 O O . ALA A 1 229 ? 24.689 24.062 43.303 1.00 9.76 229 ALA A O 1
ATOM 1780 N N . ILE A 1 230 ? 26.723 24.505 42.488 1.00 9.40 230 ILE A N 1
ATOM 1781 C CA . ILE A 1 230 ? 26.244 24.379 41.103 1.00 9.74 230 ILE A CA 1
ATOM 1782 C C . ILE A 1 230 ? 25.878 22.946 40.781 1.00 9.70 230 ILE A C 1
ATOM 1783 O O . ILE A 1 230 ? 24.842 22.700 40.153 1.00 11.32 230 ILE A O 1
ATOM 1788 N N . ASP A 1 231 ? 26.631 21.957 41.270 1.00 9.75 231 ASP A N 1
ATOM 1789 C CA . ASP A 1 231 ? 26.302 20.550 41.021 1.00 11.64 231 ASP A CA 1
ATOM 1790 C C . ASP A 1 231 ? 24.976 20.197 41.690 1.00 10.77 231 ASP A C 1
ATOM 1791 O O . ASP A 1 231 ? 24.285 19.260 41.286 1.00 12.50 231 ASP A O 1
ATOM 1796 N N . ALA A 1 232 ? 24.633 20.927 42.748 1.00 10.71 232 ALA A N 1
ATOM 1797 C CA . ALA A 1 232 ? 23.401 20.701 43.497 1.00 11.42 232 ALA A CA 1
ATOM 1798 C C . ALA A 1 232 ? 22.173 21.330 42.872 1.00 11.87 232 ALA A C 1
ATOM 1799 O O . ALA A 1 232 ? 21.038 21.124 43.358 1.00 12.84 232 ALA A O 1
ATOM 1801 N N . ILE A 1 233 ? 22.351 22.098 41.776 1.00 10.93 233 ILE A N 1
ATOM 1802 C CA . ILE A 1 233 ? 21.179 22.649 41.071 1.00 10.47 233 ILE A CA 1
ATOM 1803 C C . ILE A 1 233 ? 20.260 21.495 40.719 1.00 11.48 233 ILE A C 1
ATOM 1804 O O . ILE A 1 233 ? 20.690 20.405 40.334 1.00 12.19 233 ILE A O 1
ATOM 1809 N N . GLU A 1 234 ? 18.947 21.745 40.846 1.00 14.55 234 GLU A N 1
ATOM 1810 C CA . GLU A 1 234 ? 17.988 20.676 40.587 1.00 19.50 234 GLU A CA 1
ATOM 1811 C C . GLU A 1 234 ? 17.717 20.520 39.108 1.00 23.80 234 GLU A C 1
ATOM 1812 O O . GLU A 1 234 ? 17.530 21.532 38.455 1.00 24.63 234 GLU A O 1
ATOM 1818 N N . GLN A 1 235 ? 17.689 19.267 38.696 1.00 28.09 235 GLN A N 1
ATOM 1819 C CA . GLN A 1 235 ? 17.413 18.887 37.326 1.00 33.35 235 GLN A CA 1
ATOM 1820 C C . GLN A 1 235 ? 16.014 19.306 36.889 1.00 35.39 235 GLN A C 1
ATOM 1821 O O . GLN A 1 235 ? 15.028 18.742 37.340 1.00 36.29 235 GLN A O 1
ATOM 1827 N N . PRO A 1 236 ? 15.931 20.271 35.999 1.00 37.45 236 PRO A N 1
ATOM 1828 C CA . PRO A 1 236 ? 14.664 20.734 35.446 1.00 38.60 236 PRO A CA 1
ATOM 1829 C C . PRO A 1 236 ? 14.112 19.789 34.387 1.00 38.04 236 PRO A C 1
ATOM 1830 O O . PRO A 1 236 ? 14.848 19.068 33.716 1.00 37.48 236 PRO A O 1
ATOM 1834 N N . SER A 1 237 ? 12.802 19.689 34.239 1.00 39.80 237 SER A N 1
ATOM 1835 C CA . SER A 1 237 ? 12.159 18.798 33.278 1.00 40.63 237 SER A CA 1
ATOM 1836 C C . SER A 1 237 ? 12.112 19.418 31.890 1.00 40.01 237 SER A C 1
ATOM 1837 O O . SER A 1 237 ? 11.547 20.507 31.765 1.00 41.14 237 SER A O 1
ATOM 1840 N N . ARG A 1 238 ? 12.657 18.746 30.874 1.00 38.43 238 ARG A N 1
ATOM 1841 C CA . ARG A 1 238 ? 12.645 19.315 29.525 1.00 36.38 238 ARG A CA 1
ATOM 1842 C C . ARG A 1 238 ? 11.362 18.972 28.777 1.00 34.31 238 ARG A C 1
ATOM 1843 O O . ARG A 1 238 ? 10.796 17.891 28.953 1.00 33.28 238 ARG A O 1
ATOM 1851 N N . PRO A 1 239 ? 10.943 19.848 27.874 1.00 32.46 239 PRO A N 1
ATOM 1852 C CA . PRO A 1 239 ? 9.695 19.703 27.152 1.00 30.98 239 PRO A CA 1
ATOM 1853 C C . PRO A 1 239 ? 9.689 18.793 25.938 1.00 29.82 239 PRO A C 1
ATOM 1854 O O . PRO A 1 239 ? 8.995 19.074 24.965 1.00 27.41 239 PRO A O 1
ATOM 1858 N N . THR A 1 240 ? 10.379 17.659 26.009 1.00 28.84 240 THR A N 1
ATOM 1859 C CA . THR A 1 240 ? 10.411 16.699 24.915 1.00 28.01 240 THR A CA 1
ATOM 1860 C C . THR A 1 240 ? 9.044 16.147 24.545 1.00 26.69 240 THR A C 1
ATOM 1861 O O . THR A 1 240 ? 8.783 15.842 23.387 1.00 26.15 240 THR A O 1
ATOM 1865 N N . ASP A 1 241 ? 8.173 15.902 25.544 1.00 27.97 241 ASP A N 1
ATOM 1866 C CA . ASP A 1 241 ? 6.896 15.272 25.279 1.00 28.61 241 ASP A CA 1
ATOM 1867 C C . ASP A 1 241 ? 5.756 16.249 25.032 1.00 27.37 241 ASP A C 1
ATOM 1868 O O . ASP A 1 241 ? 4.647 15.813 24.716 1.00 27.83 241 ASP A O 1
ATOM 1873 N N . LYS A 1 242 ? 6.043 17.544 25.104 1.00 26.55 242 LYS A N 1
ATOM 1874 C CA . LYS A 1 242 ? 5.025 18.535 24.816 1.00 25.01 242 LYS A CA 1
ATOM 1875 C C . LYS A 1 242 ? 4.904 18.635 23.294 1.00 22.96 242 LYS A C 1
ATOM 1876 O O . LYS A 1 242 ? 5.789 18.186 22.556 1.00 22.13 242 LYS A O 1
ATOM 1882 N N . PRO A 1 243 ? 3.836 19.231 22.821 1.00 20.69 243 PRO A N 1
ATOM 1883 C CA . PRO A 1 243 ? 3.612 19.395 21.393 1.00 20.23 243 PRO A CA 1
ATOM 1884 C C . PRO A 1 243 ? 4.695 20.223 20.702 1.00 21.07 243 PRO A C 1
ATOM 1885 O O . PRO A 1 243 ? 5.276 21.141 21.282 1.00 21.63 243 PRO A O 1
ATOM 1889 N N . LEU A 1 244 ? 5.066 19.886 19.467 1.00 18.60 244 LEU A N 1
ATOM 1890 C CA . LEU A 1 244 ? 6.126 20.632 18.786 1.00 18.65 244 LEU A CA 1
ATOM 1891 C C . LEU A 1 244 ? 5.874 22.131 18.639 1.00 17.59 244 LEU A C 1
ATOM 1892 O O . LEU A 1 244 ? 4.826 22.559 18.179 1.00 17.09 244 LEU A O 1
ATOM 1897 N N . ARG A 1 245 ? 6.921 22.941 18.905 1.00 18.08 245 ARG A N 1
ATOM 1898 C CA . ARG A 1 245 ? 6.929 24.355 18.630 1.00 16.97 245 ARG A CA 1
ATOM 1899 C C . ARG A 1 245 ? 8.345 24.720 18.129 1.00 15.18 245 ARG A C 1
ATOM 1900 O O . ARG A 1 245 ? 9.287 24.459 18.850 1.00 15.34 245 ARG A O 1
ATOM 1908 N N . LEU A 1 246 ? 8.389 25.348 16.968 1.00 15.59 246 LEU A N 1
ATOM 1909 C CA . LEU A 1 246 ? 9.679 25.659 16.332 1.00 15.10 246 LEU A CA 1
ATOM 1910 C C . LEU A 1 246 ? 9.579 26.945 15.572 1.00 13.52 246 LEU A C 1
ATOM 1911 O O . LEU A 1 246 ? 9.139 27.106 14.435 1.00 14.43 246 LEU A O 1
ATOM 1916 N N . PRO A 1 247 ? 9.896 28.076 16.258 1.00 13.96 247 PRO A N 1
ATOM 1917 C CA . PRO A 1 247 ? 9.863 29.400 15.681 1.00 13.95 247 PRO A CA 1
ATOM 1918 C C . PRO A 1 247 ? 10.913 29.545 14.576 1.00 14.73 247 PRO A C 1
ATOM 1919 O O . PRO A 1 247 ? 12.033 29.102 14.785 1.00 14.93 247 PRO A O 1
ATOM 1923 N N . LEU A 1 248 ? 10.535 30.115 13.440 1.00 14.17 248 LEU A N 1
ATOM 1924 C CA . LEU A 1 248 ? 11.481 30.198 12.339 1.00 13.93 248 LEU A CA 1
ATOM 1925 C C . LEU A 1 248 ? 12.422 31.398 12.474 1.00 14.54 248 LEU A C 1
ATOM 1926 O O . LEU A 1 248 ? 12.034 32.537 12.780 1.00 13.59 248 LEU A O 1
ATOM 1931 N N . GLN A 1 249 ? 13.693 31.133 12.184 1.00 14.20 249 GLN A N 1
ATOM 1932 C CA . GLN A 1 249 ? 14.680 32.210 12.178 1.00 16.54 249 GLN A CA 1
ATOM 1933 C C . GLN A 1 249 ? 14.920 32.686 10.766 1.00 16.49 249 GLN A C 1
ATOM 1934 O O . GLN A 1 249 ? 15.184 33.850 10.483 1.00 15.54 249 GLN A O 1
ATOM 1940 N N . ASP A 1 250 ? 14.931 31.721 9.821 1.00 15.51 250 ASP A N 1
ATOM 1941 C CA . ASP A 1 250 ? 15.267 32.046 8.448 1.00 17.57 250 ASP A CA 1
ATOM 1942 C C . ASP A 1 250 ? 14.570 31.050 7.531 1.00 18.65 250 ASP A C 1
ATOM 1943 O O . ASP A 1 250 ? 14.128 30.016 8.041 1.00 18.61 250 ASP A O 1
ATOM 1948 N N . VAL A 1 251 ? 14.458 31.395 6.272 1.00 19.00 251 VAL A N 1
ATOM 1949 C CA . VAL A 1 251 ? 13.817 30.485 5.287 1.00 21.58 251 VAL A CA 1
ATOM 1950 C C . VAL A 1 251 ? 14.642 30.560 4.011 1.00 21.57 251 VAL A C 1
ATOM 1951 O O . VAL A 1 251 ? 14.888 31.632 3.469 1.00 22.39 251 VAL A O 1
ATOM 1955 N N . TYR A 1 252 ? 15.179 29.436 3.549 1.00 20.53 252 TYR A N 1
ATOM 1956 C CA . TYR A 1 252 ? 16.020 29.374 2.373 1.00 21.31 252 TYR A CA 1
ATOM 1957 C C . TYR A 1 252 ? 15.369 28.655 1.189 1.00 23.59 252 TYR A C 1
ATOM 1958 O O . TYR A 1 252 ? 14.561 27.760 1.424 1.00 23.35 252 TYR A O 1
ATOM 1967 N N . LYS A 1 253 ? 15.772 29.003 -0.022 1.00 23.89 253 LYS A N 1
ATOM 1968 C CA . LYS A 1 253 ? 15.348 28.292 -1.238 1.00 25.52 253 LYS A CA 1
ATOM 1969 C C . LYS A 1 253 ? 16.598 27.612 -1.800 1.00 25.91 253 LYS A C 1
ATOM 1970 O O . LYS A 1 253 ? 17.480 28.364 -2.242 1.00 27.00 253 LYS A O 1
ATOM 1976 N N . ILE A 1 254 ? 16.736 26.303 -1.699 1.00 25.42 254 ILE A N 1
ATOM 1977 C CA . ILE A 1 254 ? 17.957 25.616 -2.102 1.00 26.92 254 ILE A CA 1
ATOM 1978 C C . ILE A 1 254 ? 17.720 24.852 -3.408 1.00 29.60 254 ILE A C 1
ATOM 1979 O O . ILE A 1 254 ? 16.740 24.104 -3.543 1.00 28.71 254 ILE A O 1
ATOM 1984 N N . GLY A 1 255 ? 18.571 25.148 -4.387 1.00 30.26 255 GLY A N 1
ATOM 1985 C CA . GLY A 1 255 ? 18.427 24.495 -5.702 1.00 32.04 255 GLY A CA 1
ATOM 1986 C C . GLY A 1 255 ? 18.510 22.992 -5.483 1.00 32.67 255 GLY A C 1
ATOM 1987 O O . GLY A 1 255 ? 19.355 22.522 -4.725 1.00 32.84 255 GLY A O 1
ATOM 1988 N N . GLY A 1 256 ? 17.575 22.260 -6.096 1.00 34.27 256 GLY A N 1
ATOM 1989 C CA . GLY A 1 256 ? 17.511 20.821 -6.001 1.00 35.75 256 GLY A CA 1
ATOM 1990 C C . GLY A 1 256 ? 16.905 20.236 -4.743 1.00 36.93 256 GLY A C 1
ATOM 1991 O O . GLY A 1 256 ? 16.805 19.007 -4.597 1.00 36.89 256 GLY A O 1
ATOM 1992 N N . ILE A 1 257 ? 16.577 21.081 -3.769 1.00 36.33 257 ILE A N 1
ATOM 1993 C CA . ILE A 1 257 ? 16.038 20.686 -2.480 1.00 35.93 257 ILE A CA 1
ATOM 1994 C C . ILE A 1 257 ? 14.712 21.390 -2.229 1.00 34.58 257 ILE A C 1
ATOM 1995 O O . ILE A 1 257 ? 13.749 20.767 -1.788 1.00 34.36 257 ILE A O 1
ATOM 2000 N N . GLY A 1 258 ? 14.625 22.676 -2.535 1.00 32.24 258 GLY A N 1
ATOM 2001 C CA . GLY A 1 258 ? 13.393 23.435 -2.354 1.00 29.27 258 GLY A CA 1
ATOM 2002 C C . GLY A 1 258 ? 13.418 24.237 -1.046 1.00 28.44 258 GLY A C 1
ATOM 2003 O O . GLY A 1 258 ? 14.465 24.772 -0.684 1.00 26.97 258 GLY A O 1
ATOM 2004 N N . THR A 1 259 ? 12.272 24.326 -0.380 1.00 25.09 259 THR A N 1
ATOM 2005 C CA . THR A 1 259 ? 12.131 25.146 0.830 1.00 23.31 259 THR A CA 1
ATOM 2006 C C . THR A 1 259 ? 12.716 24.550 2.076 1.00 20.79 259 THR A C 1
ATOM 2007 O O . THR A 1 259 ? 12.484 23.418 2.481 1.00 20.00 259 THR A O 1
ATOM 2011 N N . VAL A 1 260 ? 13.593 25.349 2.744 1.00 20.10 260 VAL A N 1
ATOM 2012 C CA . VAL A 1 260 ? 14.264 24.932 3.946 1.00 18.76 260 VAL A CA 1
ATOM 2013 C C . VAL A 1 260 ? 14.152 26.013 5.036 1.00 18.26 260 VAL A C 1
ATOM 2014 O O . VAL A 1 260 ? 15.031 26.863 5.124 1.00 17.76 260 VAL A O 1
ATOM 2018 N N . PRO A 1 261 ? 13.146 25.916 5.878 1.00 17.69 261 PRO A N 1
ATOM 2019 C CA . PRO A 1 261 ? 13.047 26.780 7.042 1.00 17.48 261 PRO A CA 1
ATOM 2020 C C . PRO A 1 261 ? 14.099 26.324 8.028 1.00 17.69 261 PRO A C 1
ATOM 2021 O O . PRO A 1 261 ? 14.555 25.172 8.088 1.00 14.96 261 PRO A O 1
ATOM 2025 N N . VAL A 1 262 ? 14.588 27.235 8.884 1.00 16.16 262 VAL A N 1
ATOM 2026 C CA . VAL A 1 262 ? 15.564 26.950 9.905 1.00 16.01 262 VAL A CA 1
ATOM 2027 C C . VAL A 1 262 ? 15.101 27.622 11.216 1.00 15.68 262 VAL A C 1
ATOM 2028 O O . VAL A 1 262 ? 14.668 28.776 11.135 1.00 17.45 262 VAL A O 1
ATOM 2032 N N . GLY A 1 263 ? 15.255 26.942 12.320 1.00 16.86 263 GLY A N 1
ATOM 2033 C CA . GLY A 1 263 ? 14.910 27.498 13.616 1.00 14.04 263 GLY A CA 1
ATOM 2034 C C . GLY A 1 263 ? 15.257 26.528 14.737 1.00 18.10 263 GLY A C 1
ATOM 2035 O O . GLY A 1 263 ? 15.675 25.379 14.564 1.00 17.62 263 GLY A O 1
ATOM 2036 N N . ARG A 1 264 ? 15.008 26.998 15.971 1.00 16.59 264 ARG A N 1
ATOM 2037 C CA . ARG A 1 264 ? 15.268 26.179 17.131 1.00 18.94 264 ARG A CA 1
ATOM 2038 C C . ARG A 1 264 ? 13.998 25.434 17.548 1.00 18.92 264 ARG A C 1
ATOM 2039 O O . ARG A 1 264 ? 12.927 26.045 17.615 1.00 18.10 264 ARG A O 1
ATOM 2047 N N . VAL A 1 265 ? 14.135 24.147 17.833 1.00 16.76 265 VAL A N 1
ATOM 2048 C CA . VAL A 1 265 ? 13.004 23.410 18.401 1.00 18.50 265 VAL A CA 1
ATOM 2049 C C . VAL A 1 265 ? 12.888 23.913 19.833 1.00 17.21 265 VAL A C 1
ATOM 2050 O O . VAL A 1 265 ? 13.841 23.769 20.633 1.00 19.07 265 VAL A O 1
ATOM 2054 N N . GLU A 1 266 ? 11.752 24.497 20.212 1.00 18.32 266 GLU A N 1
ATOM 2055 C CA . GLU A 1 266 ? 11.585 24.985 21.572 1.00 19.38 266 GLU A CA 1
ATOM 2056 C C . GLU A 1 266 ? 10.882 23.937 22.433 1.00 19.30 266 GLU A C 1
ATOM 2057 O O . GLU A 1 266 ? 11.307 23.735 23.567 1.00 21.32 266 GLU A O 1
ATOM 2063 N N . THR A 1 267 ? 9.845 23.320 21.905 1.00 19.99 267 THR A N 1
ATOM 2064 C CA . THR A 1 267 ? 9.148 22.275 22.666 1.00 18.07 267 THR A CA 1
ATOM 2065 C C . THR A 1 267 ? 8.930 21.101 21.687 1.00 17.72 267 THR A C 1
ATOM 2066 O O . THR A 1 267 ? 8.870 21.312 20.488 1.00 17.83 267 THR A O 1
ATOM 2070 N N . GLY A 1 268 ? 8.771 19.901 22.271 1.00 19.66 268 GLY A N 1
ATOM 2071 C CA . GLY A 1 268 ? 8.458 18.785 21.366 1.00 19.16 268 GLY A CA 1
ATOM 2072 C C . GLY A 1 268 ? 9.637 18.324 20.551 1.00 20.70 268 GLY A C 1
ATOM 2073 O O . GLY A 1 268 ? 10.778 18.692 20.761 1.00 19.45 268 GLY A O 1
ATOM 2074 N N . VAL A 1 269 ? 9.320 17.434 19.594 1.00 21.29 269 VAL A N 1
ATOM 2075 C CA . VAL A 1 269 ? 10.377 16.871 18.736 1.00 22.09 269 VAL A CA 1
ATOM 2076 C C . VAL A 1 269 ? 9.921 16.936 17.288 1.00 20.31 269 VAL A C 1
ATOM 2077 O O . VAL A 1 269 ? 8.760 16.689 16.958 1.00 23.18 269 VAL A O 1
ATOM 2081 N N . ILE A 1 270 ? 10.833 17.217 16.359 1.00 20.28 270 ILE A N 1
ATOM 2082 C CA . ILE A 1 270 ? 10.566 17.242 14.932 1.00 19.30 270 ILE A CA 1
ATOM 2083 C C . ILE A 1 270 ? 11.258 16.051 14.268 1.00 20.52 270 ILE A C 1
ATOM 2084 O O . ILE A 1 270 ? 12.373 15.671 14.643 1.00 19.45 270 ILE A O 1
ATOM 2089 N N . LYS A 1 271 ? 10.491 15.363 13.409 1.00 19.93 271 LYS A N 1
ATOM 2090 C CA . LYS A 1 271 ? 11.004 14.146 12.766 1.00 20.92 271 LYS A CA 1
ATOM 2091 C C . LYS A 1 271 ? 10.567 14.107 11.308 1.00 19.94 271 LYS A C 1
ATOM 2092 O O . LYS A 1 271 ? 9.474 14.518 10.957 1.00 22.06 271 LYS A O 1
ATOM 2098 N N . PRO A 1 272 ? 11.397 13.526 10.430 1.00 20.67 272 PRO A N 1
ATOM 2099 C CA . PRO A 1 272 ? 10.988 13.307 9.065 1.00 20.42 272 PRO A CA 1
ATOM 2100 C C . PRO A 1 272 ? 9.704 12.462 9.090 1.00 19.88 272 PRO A C 1
ATOM 2101 O O . PRO A 1 272 ? 9.587 11.519 9.888 1.00 22.25 272 PRO A O 1
ATOM 2105 N N . GLY A 1 273 ? 8.776 12.798 8.230 1.00 18.95 273 GLY A N 1
ATOM 2106 C CA . GLY A 1 273 ? 7.524 12.070 8.134 1.00 20.43 273 GLY A CA 1
ATOM 2107 C C . GLY A 1 273 ? 6.405 12.678 8.952 1.00 22.41 273 GLY A C 1
ATOM 2108 O O . GLY A 1 273 ? 5.255 12.228 8.822 1.00 22.71 273 GLY A O 1
ATOM 2109 N N . MET A 1 274 ? 6.687 13.629 9.872 1.00 20.80 274 MET A N 1
ATOM 2110 C CA . MET A 1 274 ? 5.570 14.263 10.551 1.00 20.66 274 MET A CA 1
ATOM 2111 C C . MET A 1 274 ? 4.881 15.214 9.580 1.00 20.23 274 MET A C 1
ATOM 2112 O O . MET A 1 274 ? 5.491 15.676 8.614 1.00 20.12 274 MET A O 1
ATOM 2117 N N . VAL A 1 275 ? 3.654 15.632 9.860 1.00 20.36 275 VAL A N 1
ATOM 2118 C CA . VAL A 1 275 ? 2.956 16.628 9.060 1.00 19.12 275 VAL A CA 1
ATOM 2119 C C . VAL A 1 275 ? 2.873 17.903 9.928 1.00 19.59 275 VAL A C 1
ATOM 2120 O O . VAL A 1 275 ? 2.380 17.821 11.046 1.00 20.71 275 VAL A O 1
ATOM 2124 N N . VAL A 1 276 ? 3.509 18.967 9.478 1.00 19.52 276 VAL A N 1
ATOM 2125 C CA . VAL A 1 276 ? 3.556 20.156 10.339 1.00 19.88 276 VAL A CA 1
ATOM 2126 C C . VAL A 1 276 ? 2.747 21.300 9.795 1.00 19.95 276 VAL A C 1
ATOM 2127 O O . VAL A 1 276 ? 2.427 21.350 8.605 1.00 20.41 276 VAL A O 1
ATOM 2131 N N . THR A 1 277 ? 2.437 22.260 10.692 1.00 20.24 277 THR A N 1
ATOM 2132 C CA . THR A 1 277 ? 1.695 23.430 10.282 1.00 21.51 277 THR A CA 1
ATOM 2133 C C . THR A 1 277 ? 2.501 24.701 10.631 1.00 20.00 277 THR A C 1
ATOM 2134 O O . THR A 1 277 ? 3.119 24.717 11.696 1.00 20.57 277 THR A O 1
ATOM 2138 N N . PHE A 1 278 ? 2.418 25.686 9.772 1.00 18.82 278 PHE A N 1
ATOM 2139 C CA . PHE A 1 278 ? 3.098 26.964 10.053 1.00 19.62 278 PHE A CA 1
ATOM 2140 C C . PHE A 1 278 ? 2.080 28.031 10.403 1.00 18.05 278 PHE A C 1
ATOM 2141 O O . PHE A 1 278 ? 1.207 28.342 9.588 1.00 20.53 278 PHE A O 1
ATOM 2149 N N . ALA A 1 279 ? 2.224 28.647 11.581 1.00 18.12 279 ALA A N 1
ATOM 2150 C CA . ALA A 1 279 ? 1.353 29.739 11.979 1.00 19.26 279 ALA A CA 1
ATOM 2151 C C . ALA A 1 279 ? 1.889 31.134 12.120 1.00 22.20 279 ALA A C 1
ATOM 2152 O O . ALA A 1 279 ? 3.103 30.919 12.217 1.00 21.35 279 ALA A O 1
ATOM 2154 N N . PRO A 1 280 ? 1.369 32.162 11.518 1.00 23.87 280 PRO A N 1
ATOM 2155 C CA . PRO A 1 280 ? 0.048 32.697 11.519 1.00 27.74 280 PRO A CA 1
ATOM 2156 C C . PRO A 1 280 ? -0.687 32.316 10.217 1.00 32.49 280 PRO A C 1
ATOM 2157 O O . PRO A 1 280 ? -1.926 32.265 10.181 1.00 33.34 280 PRO A O 1
ATOM 2161 N N . ALA A 1 281 ? 0.052 31.940 9.183 1.00 33.65 281 ALA A N 1
ATOM 2162 C CA . ALA A 1 281 ? -0.496 31.610 7.873 1.00 36.65 281 ALA A CA 1
ATOM 2163 C C . ALA A 1 281 ? -1.417 30.404 7.826 1.00 37.08 281 ALA A C 1
ATOM 2164 O O . ALA A 1 281 ? -2.452 30.369 7.141 1.00 38.25 281 ALA A O 1
ATOM 2166 N N . GLY A 1 282 ? -1.060 29.333 8.521 1.00 36.41 282 GLY A N 1
ATOM 2167 C CA . GLY A 1 282 ? -1.855 28.126 8.566 1.00 36.84 282 GLY A CA 1
ATOM 2168 C C . GLY A 1 282 ? -1.524 27.123 7.480 1.00 37.70 282 GLY A C 1
ATOM 2169 O O . GLY A 1 282 ? -2.326 26.207 7.218 1.00 40.55 282 GLY A O 1
ATOM 2170 N N . VAL A 1 283 ? -0.363 27.210 6.844 1.00 35.24 283 VAL A N 1
ATOM 2171 C CA . VAL A 1 283 ? 0.051 26.260 5.818 1.00 33.42 283 VAL A CA 1
ATOM 2172 C C . VAL A 1 283 ? 0.487 24.926 6.403 1.00 30.81 283 VAL A C 1
ATOM 2173 O O . VAL A 1 283 ? 1.291 24.870 7.331 1.00 26.87 283 VAL A O 1
ATOM 2177 N N . THR A 1 284 ? 0.066 23.811 5.792 1.00 29.05 284 THR A N 1
ATOM 2178 C CA . THR A 1 284 ? 0.415 22.487 6.308 1.00 26.97 284 THR A CA 1
ATOM 2179 C C . THR A 1 284 ? 1.214 21.663 5.314 1.00 25.44 284 THR A C 1
ATOM 2180 O O . THR A 1 284 ? 0.889 21.754 4.141 1.00 27.24 284 THR A O 1
ATOM 2184 N N . THR A 1 285 ? 2.162 20.842 5.738 1.00 24.19 285 THR A N 1
ATOM 2185 C CA . THR A 1 285 ? 2.973 20.043 4.827 1.00 23.01 285 THR A CA 1
ATOM 2186 C C . THR A 1 285 ? 3.774 18.972 5.552 1.00 23.28 285 THR A C 1
ATOM 2187 O O . THR A 1 285 ? 3.903 18.950 6.783 1.00 22.39 285 THR A O 1
ATOM 2191 N N . GLU A 1 286 ? 4.414 18.078 4.792 1.00 20.78 286 GLU A N 1
ATOM 2192 C CA . GLU A 1 286 ? 5.195 17.011 5.401 1.00 21.06 286 GLU A CA 1
ATOM 2193 C C . GLU A 1 286 ? 6.666 17.373 5.566 1.00 20.70 286 GLU A C 1
ATOM 2194 O O . GLU A 1 286 ? 7.214 18.013 4.678 1.00 21.58 286 GLU A O 1
ATOM 2200 N N . VAL A 1 287 ? 7.281 16.972 6.673 1.00 20.55 287 VAL A N 1
ATOM 2201 C CA . VAL A 1 287 ? 8.713 17.179 6.884 1.00 20.36 287 VAL A CA 1
ATOM 2202 C C . VAL A 1 287 ? 9.452 16.131 6.040 1.00 22.57 287 VAL A C 1
ATOM 2203 O O . VAL A 1 287 ? 9.319 14.932 6.286 1.00 21.68 287 VAL A O 1
ATOM 2207 N N . LYS A 1 288 ? 10.268 16.554 5.068 1.00 23.18 288 LYS A N 1
ATOM 2208 C CA . LYS A 1 288 ? 10.986 15.571 4.236 1.00 23.10 288 LYS A CA 1
ATOM 2209 C C . LYS A 1 288 ? 12.257 15.063 4.890 1.00 22.96 288 LYS A C 1
ATOM 2210 O O . LYS A 1 288 ? 12.571 13.869 4.882 1.00 21.52 288 LYS A O 1
ATOM 2216 N N . SER A 1 289 ? 13.101 15.961 5.437 1.00 20.55 289 SER A N 1
ATOM 2217 C CA . SER A 1 289 ? 14.289 15.531 6.131 1.00 20.65 289 SER A CA 1
ATOM 2218 C C . SER A 1 289 ? 14.719 16.686 7.067 1.00 19.91 289 SER A C 1
ATOM 2219 O O . SER A 1 289 ? 14.219 17.776 6.883 1.00 19.75 289 SER A O 1
ATOM 2222 N N . VAL A 1 290 ? 15.498 16.314 8.069 1.00 22.33 290 VAL A N 1
ATOM 2223 C CA . VAL A 1 290 ? 15.949 17.282 9.076 1.00 21.53 290 VAL A CA 1
ATOM 2224 C C . VAL A 1 290 ? 17.459 17.241 9.207 1.00 23.01 290 VAL A C 1
ATOM 2225 O O . VAL A 1 290 ? 18.082 16.181 9.317 1.00 23.28 290 VAL A O 1
ATOM 2229 N N . GLU A 1 291 ? 18.105 18.410 9.177 1.00 22.46 291 GLU A N 1
ATOM 2230 C CA . GLU A 1 291 ? 19.573 18.433 9.298 1.00 22.72 291 GLU A CA 1
ATOM 2231 C C . GLU A 1 291 ? 20.029 19.439 10.356 1.00 23.68 291 GLU A C 1
ATOM 2232 O O . GLU A 1 291 ? 19.339 20.408 10.642 1.00 24.41 291 GLU A O 1
ATOM 2238 N N . MET A 1 292 ? 21.193 19.183 10.908 1.00 23.37 292 MET A N 1
ATOM 2239 C CA . MET A 1 292 ? 21.763 20.040 11.926 1.00 24.05 292 MET A CA 1
ATOM 2240 C C . MET A 1 292 ? 23.284 19.976 11.822 1.00 26.31 292 MET A C 1
ATOM 2241 O O . MET A 1 292 ? 23.879 18.887 11.861 1.00 25.14 292 MET A O 1
ATOM 2246 N N . HIS A 1 293 ? 23.909 21.132 11.672 1.00 27.92 293 HIS A N 1
ATOM 2247 C CA . HIS A 1 293 ? 25.342 21.106 11.516 1.00 30.50 293 HIS A CA 1
ATOM 2248 C C . HIS A 1 293 ? 25.638 20.191 10.343 1.00 31.89 293 HIS A C 1
ATOM 2249 O O . HIS A 1 293 ? 25.150 20.448 9.240 1.00 30.44 293 HIS A O 1
ATOM 2256 N N . HIS A 1 294 ? 26.419 19.122 10.495 1.00 34.77 294 HIS A N 1
ATOM 2257 C CA . HIS A 1 294 ? 26.709 18.295 9.306 1.00 38.96 294 HIS A CA 1
ATOM 2258 C C . HIS A 1 294 ? 25.849 17.039 9.222 1.00 39.59 294 HIS A C 1
ATOM 2259 O O . HIS A 1 294 ? 25.719 16.449 8.154 1.00 41.24 294 HIS A O 1
ATOM 2266 N N . GLU A 1 295 ? 25.271 16.660 10.350 1.00 38.50 295 GLU A N 1
ATOM 2267 C CA . GLU A 1 295 ? 24.496 15.434 10.423 1.00 38.43 295 GLU A CA 1
ATOM 2268 C C . GLU A 1 295 ? 23.055 15.558 9.962 1.00 37.05 295 GLU A C 1
ATOM 2269 O O . GLU A 1 295 ? 22.415 16.598 10.122 1.00 35.09 295 GLU A O 1
ATOM 2275 N N . GLN A 1 296 ? 22.554 14.454 9.386 1.00 34.45 296 GLN A N 1
ATOM 2276 C CA . GLN A 1 296 ? 21.145 14.340 9.034 1.00 35.02 296 GLN A CA 1
ATOM 2277 C C . GLN A 1 296 ? 20.546 13.727 10.303 1.00 32.68 296 GLN A C 1
ATOM 2278 O O . GLN A 1 296 ? 21.142 12.822 10.884 1.00 31.51 296 GLN A O 1
ATOM 2284 N N . LEU A 1 297 ? 19.370 14.173 10.733 1.00 31.66 297 LEU A N 1
ATOM 2285 C CA . LEU A 1 297 ? 18.842 13.679 11.988 1.00 29.50 297 LEU A CA 1
ATOM 2286 C C . LEU A 1 297 ? 17.616 12.775 11.868 1.00 29.04 297 LEU A C 1
ATOM 2287 O O . LEU A 1 297 ? 16.750 12.950 11.031 1.00 27.92 297 LEU A O 1
ATOM 2292 N N . GLU A 1 298 ? 17.496 11.916 12.881 1.00 30.91 298 GLU A N 1
ATOM 2293 C CA . GLU A 1 298 ? 16.272 11.101 12.977 1.00 31.39 298 GLU A CA 1
ATOM 2294 C C . GLU A 1 298 ? 15.253 11.960 13.730 1.00 28.83 298 GLU A C 1
ATOM 2295 O O . GLU A 1 298 ? 14.046 11.927 13.518 1.00 26.66 298 GLU A O 1
ATOM 2301 N N . GLN A 1 299 ? 15.783 12.834 14.599 1.00 28.17 299 GLN A N 1
ATOM 2302 C CA . GLN A 1 299 ? 14.892 13.746 15.322 1.00 29.13 299 GLN A CA 1
ATOM 2303 C C . GLN A 1 299 ? 15.660 14.979 15.793 1.00 27.08 299 GLN A C 1
ATOM 2304 O O . GLN A 1 299 ? 16.835 14.887 16.121 1.00 26.57 299 GLN A O 1
ATOM 2310 N N . GLY A 1 300 ? 14.930 16.097 15.809 1.00 26.69 300 GLY A N 1
ATOM 2311 C CA . GLY A 1 300 ? 15.523 17.337 16.369 1.00 24.02 300 GLY A CA 1
ATOM 2312 C C . GLY A 1 300 ? 14.751 17.543 17.681 1.00 21.79 300 GLY A C 1
ATOM 2313 O O . GLY A 1 300 ? 13.530 17.499 17.670 1.00 21.64 300 GLY A O 1
ATOM 2314 N N . VAL A 1 301 ? 15.477 17.639 18.789 1.00 23.93 301 VAL A N 1
ATOM 2315 C CA . VAL A 1 301 ? 14.884 17.741 20.126 1.00 24.57 301 VAL A CA 1
ATOM 2316 C C . VAL A 1 301 ? 15.031 19.148 20.685 1.00 23.90 301 VAL A C 1
ATOM 2317 O O . VAL A 1 301 ? 15.775 19.936 20.110 1.00 22.73 301 VAL A O 1
ATOM 2321 N N . PRO A 1 302 ? 14.312 19.468 21.752 1.00 23.24 302 PRO A N 1
ATOM 2322 C CA . PRO A 1 302 ? 14.342 20.816 22.313 1.00 22.84 302 PRO A CA 1
ATOM 2323 C C . PRO A 1 302 ? 15.772 21.281 22.444 1.00 22.32 302 PRO A C 1
ATOM 2324 O O . PRO A 1 302 ? 16.632 20.575 22.948 1.00 22.67 302 PRO A O 1
ATOM 2328 N N . GLY A 1 303 ? 16.066 22.460 21.898 1.00 22.62 303 GLY A N 1
ATOM 2329 C CA . GLY A 1 303 ? 17.390 23.034 21.906 1.00 23.43 303 GLY A CA 1
ATOM 2330 C C . GLY A 1 303 ? 18.136 22.926 20.592 1.00 24.00 303 GLY A C 1
ATOM 2331 O O . GLY A 1 303 ? 19.107 23.658 20.368 1.00 24.44 303 GLY A O 1
ATOM 2332 N N . ASP A 1 304 ? 17.750 22.017 19.689 1.00 22.76 304 ASP A N 1
ATOM 2333 C CA . ASP A 1 304 ? 18.441 21.857 18.424 1.00 21.17 304 ASP A CA 1
ATOM 2334 C C . ASP A 1 304 ? 18.058 22.950 17.434 1.00 20.67 304 ASP A C 1
ATOM 2335 O O . ASP A 1 304 ? 16.869 23.261 17.245 1.00 19.52 304 ASP A O 1
ATOM 2340 N N . ASN A 1 305 ? 19.061 23.562 16.804 1.00 20.62 305 ASN A N 1
ATOM 2341 C CA . ASN A 1 305 ? 18.807 24.546 15.762 1.00 20.42 305 ASN A CA 1
ATOM 2342 C C . ASN A 1 305 ? 18.885 23.759 14.439 1.00 21.34 305 ASN A C 1
ATOM 2343 O O . ASN A 1 305 ? 19.983 23.373 14.020 1.00 20.81 305 ASN A O 1
ATOM 2348 N N . VAL A 1 306 ? 17.710 23.482 13.885 1.00 16.24 306 VAL A N 1
ATOM 2349 C CA . VAL A 1 306 ? 17.687 22.589 12.744 1.00 18.31 306 VAL A CA 1
ATOM 2350 C C . VAL A 1 306 ? 17.179 23.261 11.488 1.00 17.29 306 VAL A C 1
ATOM 2351 O O . VAL A 1 306 ? 16.397 24.199 11.468 1.00 17.13 306 VAL A O 1
ATOM 2355 N N . GLY A 1 307 ? 17.633 22.674 10.375 1.00 18.32 307 GLY A N 1
ATOM 2356 C CA . GLY A 1 307 ? 17.113 23.000 9.058 1.00 17.88 307 GLY A CA 1
ATOM 2357 C C . GLY A 1 307 ? 16.222 21.783 8.703 1.00 18.34 307 GLY A C 1
ATOM 2358 O O . GLY A 1 307 ? 16.530 20.684 9.163 1.00 18.42 307 GLY A O 1
ATOM 2359 N N . PHE A 1 308 ? 15.154 22.032 8.001 1.00 19.92 308 PHE A N 1
ATOM 2360 C CA . PHE A 1 308 ? 14.260 20.950 7.565 1.00 21.11 308 PHE A CA 1
ATOM 2361 C C . PHE A 1 308 ? 13.706 21.326 6.214 1.00 21.18 308 PHE A C 1
ATOM 2362 O O . PHE A 1 308 ? 13.474 22.473 5.846 1.00 22.84 308 PHE A O 1
ATOM 2370 N N . ASN A 1 309 ? 13.501 20.325 5.346 1.00 21.44 309 ASN A N 1
ATOM 2371 C CA . ASN A 1 309 ? 13.009 20.591 3.993 1.00 24.05 309 ASN A CA 1
ATOM 2372 C C . ASN A 1 309 ? 11.538 20.195 3.878 1.00 23.43 309 ASN A C 1
ATOM 2373 O O . ASN A 1 309 ? 11.197 19.142 4.416 1.00 24.77 309 ASN A O 1
ATOM 2378 N N . VAL A 1 310 ? 10.729 21.052 3.313 1.00 22.97 310 VAL A N 1
ATOM 2379 C CA . VAL A 1 310 ? 9.305 20.814 3.138 1.00 26.33 310 VAL A CA 1
ATOM 2380 C C . VAL A 1 310 ? 8.911 21.079 1.685 1.00 28.87 310 VAL A C 1
ATOM 2381 O O . VAL A 1 310 ? 9.488 21.976 1.074 1.00 30.12 310 VAL A O 1
ATOM 2385 N N . LYS A 1 311 ? 7.921 20.347 1.172 1.00 31.99 311 LYS A N 1
ATOM 2386 C CA . LYS A 1 311 ? 7.492 20.588 -0.198 1.00 34.52 311 LYS A CA 1
ATOM 2387 C C . LYS A 1 311 ? 6.205 21.397 -0.262 1.00 36.38 311 LYS A C 1
ATOM 2388 O O . LYS A 1 311 ? 5.454 21.511 0.700 1.00 35.59 311 LYS A O 1
ATOM 2394 N N . ASN A 1 312 ? 5.996 21.977 -1.435 1.00 39.11 312 ASN A N 1
ATOM 2395 C CA . ASN A 1 312 ? 4.849 22.803 -1.753 1.00 41.85 312 ASN A CA 1
ATOM 2396 C C . ASN A 1 312 ? 4.533 23.904 -0.771 1.00 42.48 312 ASN A C 1
ATOM 2397 O O . ASN A 1 312 ? 3.409 24.169 -0.341 1.00 42.94 312 ASN A O 1
ATOM 2402 N N . VAL A 1 313 ? 5.591 24.608 -0.381 1.00 41.70 313 VAL A N 1
ATOM 2403 C CA . VAL A 1 313 ? 5.581 25.785 0.457 1.00 41.56 313 VAL A CA 1
ATOM 2404 C C . VAL A 1 313 ? 6.648 26.679 -0.203 1.00 41.37 313 VAL A C 1
ATOM 2405 O O . VAL A 1 313 ? 7.772 26.181 -0.342 1.00 41.67 313 VAL A O 1
ATOM 2409 N N . SER A 1 314 ? 6.272 27.852 -0.661 1.00 40.62 314 SER A N 1
ATOM 2410 C CA . SER A 1 314 ? 7.274 28.725 -1.277 1.00 40.98 314 SER A CA 1
ATOM 2411 C C . SER A 1 314 ? 7.955 29.465 -0.131 1.00 40.62 314 SER A C 1
ATOM 2412 O O . SER A 1 314 ? 7.342 29.616 0.931 1.00 40.16 314 SER A O 1
ATOM 2415 N N . VAL A 1 315 ? 9.141 30.020 -0.343 1.00 41.34 315 VAL A N 1
ATOM 2416 C CA . VAL A 1 315 ? 9.782 30.820 0.714 1.00 41.83 315 VAL A CA 1
ATOM 2417 C C . VAL A 1 315 ? 9.010 32.098 0.984 1.00 42.10 315 VAL A C 1
ATOM 2418 O O . VAL A 1 315 ? 9.123 32.721 2.041 1.00 43.81 315 VAL A O 1
ATOM 2422 N N . LYS A 1 316 ? 8.194 32.542 0.036 1.00 41.45 316 LYS A N 1
ATOM 2423 C CA . LYS A 1 316 ? 7.333 33.699 0.167 1.00 41.21 316 LYS A CA 1
ATOM 2424 C C . LYS A 1 316 ? 6.147 33.430 1.089 1.00 39.05 316 LYS A C 1
ATOM 2425 O O . LYS A 1 316 ? 5.620 34.435 1.585 1.00 39.86 316 LYS A O 1
ATOM 2431 N N . GLU A 1 317 ? 5.693 32.197 1.343 1.00 35.91 317 GLU A N 1
ATOM 2432 C CA . GLU A 1 317 ? 4.522 32.073 2.204 1.00 33.26 317 GLU A CA 1
ATOM 2433 C C . GLU A 1 317 ? 4.853 31.821 3.668 1.00 30.73 317 GLU A C 1
ATOM 2434 O O . GLU A 1 317 ? 3.924 31.898 4.484 1.00 28.71 317 GLU A O 1
ATOM 2440 N N . ILE A 1 318 ? 6.105 31.542 4.004 1.00 26.99 318 ILE A N 1
ATOM 2441 C CA . ILE A 1 318 ? 6.488 31.337 5.417 1.00 24.02 318 ILE A CA 1
ATOM 2442 C C . ILE A 1 318 ? 7.698 32.260 5.647 1.00 23.10 318 ILE A C 1
ATOM 2443 O O . ILE A 1 318 ? 8.446 32.518 4.698 1.00 22.37 318 ILE A O 1
ATOM 2448 N N . ARG A 1 319 ? 7.823 32.803 6.850 1.00 21.49 319 ARG A N 1
ATOM 2449 C CA . ARG A 1 319 ? 8.894 33.776 7.077 1.00 22.31 319 ARG A CA 1
ATOM 2450 C C . ARG A 1 319 ? 9.343 33.750 8.537 1.00 19.41 319 ARG A C 1
ATOM 2451 O O . ARG A 1 319 ? 8.712 33.131 9.372 1.00 18.62 319 ARG A O 1
ATOM 2459 N N . ARG A 1 320 ? 10.453 34.466 8.766 1.00 16.09 320 ARG A N 1
ATOM 2460 C CA . ARG A 1 320 ? 10.962 34.572 10.133 1.00 15.22 320 ARG A CA 1
ATOM 2461 C C . ARG A 1 320 ? 9.893 35.058 11.092 1.00 14.80 320 ARG A C 1
ATOM 2462 O O . ARG A 1 320 ? 9.136 35.983 10.720 1.00 14.72 320 ARG A O 1
ATOM 2470 N N . GLY A 1 321 ? 9.761 34.422 12.251 1.00 13.53 321 GLY A N 1
ATOM 2471 C CA . GLY A 1 321 ? 8.730 34.853 13.215 1.00 15.85 321 GLY A CA 1
ATOM 2472 C C . GLY A 1 321 ? 7.507 33.943 13.173 1.00 15.10 321 GLY A C 1
ATOM 2473 O O . GLY A 1 321 ? 6.789 33.864 14.180 1.00 15.55 321 GLY A O 1
ATOM 2474 N N . ASN A 1 322 ? 7.269 33.252 12.056 1.00 15.05 322 ASN A N 1
ATOM 2475 C CA . ASN A 1 322 ? 6.170 32.277 12.042 1.00 14.20 322 ASN A CA 1
ATOM 2476 C C . ASN A 1 322 ? 6.608 31.115 12.925 1.00 14.06 322 ASN A C 1
ATOM 2477 O O . ASN A 1 322 ? 7.813 30.955 13.224 1.00 15.50 322 ASN A O 1
ATOM 2482 N N . VAL A 1 323 ? 5.687 30.255 13.342 1.00 13.68 323 VAL A N 1
ATOM 2483 C CA . VAL A 1 323 ? 5.957 29.151 14.233 1.00 14.90 323 VAL A CA 1
ATOM 2484 C C . VAL A 1 323 ? 5.468 27.820 13.634 1.00 15.47 323 VAL A C 1
ATOM 2485 O O . VAL A 1 323 ? 4.333 27.747 13.193 1.00 15.28 323 VAL A O 1
ATOM 2489 N N . CYS A 1 324 ? 6.398 26.884 13.563 1.00 17.79 324 CYS A N 1
ATOM 2490 C CA . CYS A 1 324 ? 6.019 25.541 13.038 1.00 17.70 324 CYS A CA 1
ATOM 2491 C C . CYS A 1 324 ? 5.677 24.630 14.193 1.00 19.22 324 CYS A C 1
ATOM 2492 O O . CYS A 1 324 ? 6.352 24.559 15.243 1.00 18.83 324 CYS A O 1
ATOM 2495 N N . GLY A 1 325 ? 4.582 23.860 14.037 1.00 18.01 325 GLY A N 1
ATOM 2496 C CA . GLY A 1 325 ? 4.223 22.882 15.056 1.00 18.26 325 GLY A CA 1
ATOM 2497 C C . GLY A 1 325 ? 3.575 21.685 14.320 1.00 19.71 325 GLY A C 1
ATOM 2498 O O . GLY A 1 325 ? 3.608 21.670 13.096 1.00 18.55 325 GLY A O 1
ATOM 2499 N N . ASP A 1 326 ? 3.133 20.735 15.127 1.00 21.21 326 ASP A N 1
ATOM 2500 C CA . ASP A 1 326 ? 2.562 19.485 14.624 1.00 24.22 326 ASP A CA 1
ATOM 2501 C C . ASP A 1 326 ? 1.089 19.645 14.313 1.00 26.42 326 ASP A C 1
ATOM 2502 O O . ASP A 1 326 ? 0.306 20.040 15.194 1.00 27.21 326 ASP A O 1
ATOM 2507 N N . ALA A 1 327 ? 0.646 19.297 13.104 1.00 25.22 327 ALA A N 1
ATOM 2508 C CA . ALA A 1 327 ? -0.757 19.360 12.744 1.00 29.16 327 ALA A CA 1
ATOM 2509 C C . ALA A 1 327 ? -1.585 18.348 13.540 1.00 29.99 327 ALA A C 1
ATOM 2510 O O . ALA A 1 327 ? -2.794 18.525 13.608 1.00 32.17 327 ALA A O 1
ATOM 2512 N N . LYS A 1 328 ? -0.989 17.315 14.145 1.00 33.19 328 LYS A N 1
ATOM 2513 C CA . LYS A 1 328 ? -1.808 16.372 14.919 1.00 34.17 328 LYS A CA 1
ATOM 2514 C C . LYS A 1 328 ? -1.511 16.356 16.414 1.00 33.47 328 LYS A C 1
ATOM 2515 O O . LYS A 1 328 ? -1.718 15.332 17.092 1.00 34.17 328 LYS A O 1
ATOM 2521 N N . ASN A 1 329 ? -1.178 17.535 16.925 1.00 29.43 329 ASN A N 1
ATOM 2522 C CA . ASN A 1 329 ? -0.909 17.613 18.361 1.00 25.76 329 ASN A CA 1
ATOM 2523 C C . ASN A 1 329 ? -0.852 19.113 18.675 1.00 24.70 329 ASN A C 1
ATOM 2524 O O . ASN A 1 329 ? 0.224 19.668 18.560 1.00 25.74 329 ASN A O 1
ATOM 2529 N N . ASP A 1 330 ? -2.014 19.685 18.964 1.00 22.76 330 ASP A N 1
ATOM 2530 C CA . ASP A 1 330 ? -2.134 21.105 19.285 1.00 21.05 330 ASP A CA 1
ATOM 2531 C C . ASP A 1 330 ? -1.372 21.996 18.311 1.00 22.72 330 ASP A C 1
ATOM 2532 O O . ASP A 1 330 ? -0.459 22.728 18.698 1.00 21.38 330 ASP A O 1
ATOM 2537 N N . PRO A 1 331 ? -1.809 22.055 17.057 1.00 23.37 331 PRO A N 1
ATOM 2538 C CA . PRO A 1 331 ? -1.157 22.889 16.045 1.00 22.41 331 PRO A CA 1
ATOM 2539 C C . PRO A 1 331 ? -1.214 24.354 16.459 1.00 21.54 331 PRO A C 1
ATOM 2540 O 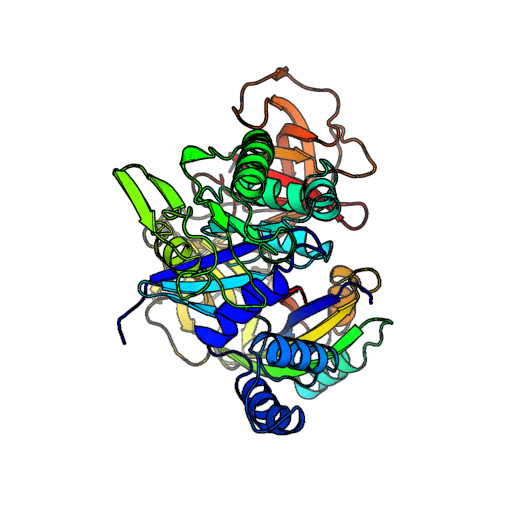O . PRO A 1 331 ? -2.167 24.816 17.105 1.00 21.78 331 PRO A O 1
ATOM 2544 N N . PRO A 1 332 ? -0.128 25.069 16.163 1.00 20.75 332 PRO A N 1
ATOM 2545 C CA . PRO A 1 332 ? -0.033 26.477 16.518 1.00 20.17 332 PRO A CA 1
ATOM 2546 C C . PRO A 1 332 ? -0.956 27.298 15.660 1.00 19.70 332 PRO A C 1
ATOM 2547 O O . PRO A 1 332 ? -1.324 26.954 14.522 1.00 19.28 332 PRO A O 1
ATOM 2551 N N . LYS A 1 333 ? -1.400 28.433 16.188 1.00 20.18 333 LYS A N 1
ATOM 2552 C CA . LYS A 1 333 ? -2.339 29.317 15.538 1.00 20.70 333 LYS A CA 1
ATOM 2553 C C . LYS A 1 333 ? -2.019 30.787 15.804 1.00 19.50 333 LYS A C 1
ATOM 2554 O O . LYS A 1 333 ? -1.374 31.149 16.782 1.00 18.33 333 LYS A O 1
ATOM 2560 N N . GLY A 1 334 ? -2.508 31.619 14.900 1.00 18.89 334 GLY A N 1
ATOM 2561 C CA . GLY A 1 334 ? -2.341 33.066 15.024 1.00 17.35 334 GLY A CA 1
ATOM 2562 C C . GLY A 1 334 ? -3.315 33.524 16.121 1.00 18.80 334 GLY A C 1
ATOM 2563 O O . GLY A 1 334 ? -4.148 32.692 16.505 1.00 19.36 334 GLY A O 1
ATOM 2564 N N . CYS A 1 335 ? -3.158 34.740 16.620 1.00 17.68 335 CYS A N 1
ATOM 2565 C CA . CYS A 1 335 ? -4.098 35.209 17.649 1.00 18.29 335 CYS A CA 1
ATOM 2566 C C . CYS A 1 335 ? -4.759 36.532 17.269 1.00 18.54 335 CYS A C 1
ATOM 2567 O O . CYS A 1 335 ? -4.211 37.317 16.501 1.00 18.36 335 CYS A O 1
ATOM 2570 N N . ALA A 1 336 ? -5.920 36.838 17.878 1.00 15.78 336 ALA A N 1
ATOM 2571 C CA . ALA A 1 336 ? -6.522 38.145 17.649 1.00 15.15 336 ALA A CA 1
ATOM 2572 C C . ALA A 1 336 ? -5.978 39.145 18.692 1.00 14.14 336 ALA A C 1
ATOM 2573 O O . ALA A 1 336 ? -5.945 40.345 18.471 1.00 15.35 336 ALA A O 1
ATOM 2575 N N . SER A 1 337 ? -5.632 38.573 19.847 1.00 14.00 337 SER A N 1
ATOM 2576 C CA . SER A 1 337 ? -5.097 39.357 20.972 1.00 13.79 337 SER A CA 1
ATOM 2577 C C . SER A 1 337 ? -4.590 38.340 22.011 1.00 12.88 337 SER A C 1
ATOM 2578 O O . SER A 1 337 ? -4.755 37.131 21.902 1.00 13.83 337 SER A O 1
ATOM 2581 N N . PHE A 1 338 ? -3.860 38.858 22.998 1.00 11.82 338 PHE A N 1
ATOM 2582 C CA . PHE A 1 338 ? -3.353 38.063 24.089 1.00 11.17 338 PHE A CA 1
ATOM 2583 C C . PHE A 1 338 ? -3.263 38.963 25.333 1.00 11.27 338 PHE A C 1
ATOM 2584 O O . PHE A 1 338 ? -3.029 40.149 25.194 1.00 11.99 338 PHE A O 1
ATOM 2592 N N . ASN A 1 339 ? -3.468 38.351 26.514 1.00 10.90 339 ASN A N 1
ATOM 2593 C CA . ASN A 1 339 ? -3.373 39.143 27.750 1.00 9.65 339 ASN A CA 1
ATOM 2594 C C . ASN A 1 339 ? -2.119 38.690 28.504 1.00 11.23 339 ASN A C 1
ATOM 2595 O O . ASN A 1 339 ? -1.862 37.476 28.597 1.00 11.87 339 ASN A O 1
ATOM 2600 N N . ALA A 1 340 ? -1.336 39.651 28.982 1.00 11.43 340 ALA A N 1
ATOM 2601 C CA . ALA A 1 340 ? -0.074 39.264 29.624 1.00 11.00 340 ALA A CA 1
ATOM 2602 C C . ALA A 1 340 ? 0.200 40.091 30.876 1.00 10.89 340 ALA A C 1
ATOM 2603 O O . ALA A 1 340 ? -0.259 41.226 30.950 1.00 11.88 340 ALA A O 1
ATOM 2605 N N . THR A 1 341 ? 0.985 39.506 31.771 1.00 9.43 341 THR A N 1
ATOM 2606 C CA . THR A 1 341 ? 1.453 40.275 32.941 1.00 10.25 341 THR A CA 1
ATOM 2607 C C . THR A 1 341 ? 2.727 40.991 32.495 1.00 12.07 341 THR A C 1
ATOM 2608 O O . THR A 1 341 ? 3.682 40.382 32.025 1.00 11.52 341 THR A O 1
ATOM 2612 N N . VAL A 1 342 ? 2.702 42.319 32.615 1.00 10.16 342 VAL A N 1
ATOM 2613 C CA . VAL A 1 342 ? 3.820 43.137 32.198 1.00 10.72 342 VAL A CA 1
ATOM 2614 C C . VAL A 1 342 ? 4.462 43.749 33.435 1.00 11.31 342 VAL A C 1
ATOM 2615 O O . VAL A 1 342 ? 3.761 44.266 34.294 1.00 10.47 342 VAL A O 1
ATOM 2619 N N . ILE A 1 343 ? 5.775 43.639 33.507 1.00 11.07 343 ILE A N 1
ATOM 2620 C CA . ILE A 1 343 ? 6.550 44.283 34.580 1.00 13.10 343 ILE A CA 1
ATOM 2621 C C . ILE A 1 343 ? 7.299 45.441 33.901 1.00 11.14 343 ILE A C 1
ATOM 2622 O O . ILE A 1 343 ? 8.064 45.263 32.953 1.00 9.87 343 ILE A O 1
ATOM 2627 N N . VAL A 1 344 ? 7.023 46.651 34.397 1.00 10.41 344 VAL A N 1
ATOM 2628 C CA . VAL A 1 344 ? 7.635 47.829 33.807 1.00 9.95 344 VAL A CA 1
ATOM 2629 C C . VAL A 1 344 ? 9.005 48.090 34.447 1.00 11.65 344 VAL A C 1
ATOM 2630 O O . VAL A 1 344 ? 9.112 48.176 35.668 1.00 11.92 344 VAL A O 1
ATOM 2634 N N . LEU A 1 345 ? 9.992 48.180 33.574 1.00 10.78 345 LEU A N 1
ATOM 2635 C CA . LEU A 1 345 ? 11.359 48.399 34.057 1.00 12.20 345 LEU A CA 1
ATOM 2636 C C . LEU A 1 345 ? 11.627 49.880 34.247 1.00 15.40 345 LEU A C 1
ATOM 2637 O O . LEU A 1 345 ? 10.788 50.710 33.880 1.00 16.38 345 LEU A O 1
ATOM 2642 N N . ASN A 1 346 ? 12.767 50.245 34.848 1.00 14.64 346 ASN A N 1
ATOM 2643 C CA . ASN A 1 346 ? 13.030 51.695 34.941 1.00 19.57 346 ASN A CA 1
ATOM 2644 C C . ASN A 1 346 ? 13.266 52.289 33.558 1.00 21.32 346 ASN A C 1
ATOM 2645 O O . ASN A 1 346 ? 14.076 51.753 32.776 1.00 20.84 346 ASN A O 1
ATOM 2650 N N . HIS A 1 347 ? 12.561 53.388 33.269 1.00 22.07 347 HIS A N 1
ATOM 2651 C CA . HIS A 1 347 ? 12.749 54.048 31.969 1.00 22.18 347 HIS A CA 1
ATOM 2652 C C . HIS A 1 347 ? 12.123 55.434 32.043 1.00 25.10 347 HIS A C 1
ATOM 2653 O O . HIS A 1 347 ? 11.288 55.694 32.904 1.00 25.42 347 HIS A O 1
ATOM 2660 N N . PRO A 1 348 ? 12.543 56.339 31.161 1.00 26.88 348 PRO A N 1
ATOM 2661 C CA . PRO A 1 348 ? 12.069 57.706 31.178 1.00 28.01 348 PRO A CA 1
ATOM 2662 C C . PRO A 1 348 ? 10.713 57.910 30.537 1.00 29.91 348 PRO A C 1
ATOM 2663 O O . PRO A 1 348 ? 10.606 58.732 29.622 1.00 31.50 348 PRO A O 1
ATOM 2667 N N . GLY A 1 349 ? 9.665 57.253 31.038 1.00 31.27 349 GLY A N 1
ATOM 2668 C CA . GLY A 1 349 ? 8.329 57.444 30.491 1.00 33.37 349 GLY A CA 1
ATOM 2669 C C . GLY A 1 349 ? 7.262 56.745 31.310 1.00 33.77 349 GLY A C 1
ATOM 2670 O O . GLY A 1 349 ? 7.582 56.033 32.270 1.00 36.99 349 GLY A O 1
ATOM 2671 N N . GLN A 1 350 ? 6.003 56.967 30.956 1.00 32.71 350 GLN A N 1
ATOM 2672 C CA . GLN A 1 350 ? 4.843 56.360 31.562 1.00 30.79 350 GLN A CA 1
ATOM 2673 C C . GLN A 1 350 ? 3.986 55.685 30.484 1.00 26.84 350 GLN A C 1
ATOM 2674 O O . GLN A 1 350 ? 3.961 56.206 29.382 1.00 26.40 350 GLN A O 1
ATOM 2680 N N . ILE A 1 351 ? 3.317 54.592 30.849 1.00 21.51 351 ILE A N 1
ATOM 2681 C CA . ILE A 1 351 ? 2.557 53.891 29.809 1.00 17.86 351 ILE A CA 1
ATOM 2682 C C . ILE A 1 351 ? 1.068 54.057 29.968 1.00 16.97 351 ILE A C 1
ATOM 2683 O O . ILE A 1 351 ? 0.528 53.795 31.040 1.00 17.96 351 ILE A O 1
ATOM 2688 N N . SER A 1 352 ? 0.391 54.466 28.903 1.00 15.30 352 SER A N 1
ATOM 2689 C CA . SER A 1 352 ? -1.061 54.582 28.885 1.00 16.55 352 SER A CA 1
ATOM 2690 C C . SER A 1 352 ? -1.647 53.658 27.818 1.00 15.40 352 SER A C 1
ATOM 2691 O O . SER A 1 352 ? -0.959 53.184 26.894 1.00 14.77 352 SER A O 1
ATOM 2694 N N . ALA A 1 353 ? -2.932 53.346 27.929 1.00 15.96 353 ALA A N 1
ATOM 2695 C CA . ALA A 1 353 ? -3.602 52.527 26.926 1.00 15.49 353 ALA A CA 1
ATOM 2696 C C . ALA A 1 353 ? -3.433 53.213 25.576 1.00 14.18 353 ALA A C 1
ATOM 2697 O O . ALA A 1 353 ? -3.462 54.450 25.525 1.00 16.28 353 ALA A O 1
ATOM 2699 N N . GLY A 1 354 ? -3.190 52.429 24.532 1.00 13.73 354 GLY A N 1
ATOM 2700 C CA . GLY A 1 354 ? -2.914 52.973 23.199 1.00 14.93 354 GLY A CA 1
ATOM 2701 C C . GLY A 1 354 ? -1.438 52.893 22.829 1.00 15.94 354 GLY A C 1
ATOM 2702 O O . GLY A 1 354 ? -1.089 52.968 21.647 1.00 16.02 354 GLY A O 1
ATOM 2703 N N . TYR A 1 355 ? -0.566 52.788 23.820 1.00 12.96 355 TYR A N 1
ATOM 2704 C CA . TYR A 1 355 ? 0.887 52.684 23.569 1.00 12.39 355 TYR A CA 1
ATOM 2705 C C . TYR A 1 355 ? 1.108 51.503 22.647 1.00 10.61 355 TYR A C 1
ATOM 2706 O O . TYR A 1 355 ? 0.501 50.443 22.840 1.00 12.11 355 TYR A O 1
ATOM 2715 N N . SER A 1 356 ? 1.992 51.687 21.647 1.00 12.08 356 SER A N 1
ATOM 2716 C CA . SER A 1 356 ? 2.164 50.629 20.646 1.00 11.57 356 SER A CA 1
ATOM 2717 C C . SER A 1 356 ? 3.598 50.441 20.205 1.00 12.66 356 SER A C 1
ATOM 2718 O O . SER A 1 356 ? 3.994 50.706 19.047 1.00 13.55 356 SER A O 1
ATOM 2721 N N . PRO A 1 357 ? 4.450 49.981 21.119 1.00 11.75 357 PRO A N 1
ATOM 2722 C CA . PRO A 1 357 ? 5.853 49.744 20.813 1.00 11.76 357 PRO A CA 1
ATOM 2723 C C . PRO A 1 357 ? 6.032 48.371 20.158 1.00 11.69 357 PRO A C 1
ATOM 2724 O O . PRO A 1 357 ? 5.145 47.554 20.166 1.00 11.90 357 PRO A O 1
ATOM 2728 N N . VAL A 1 358 ? 7.260 48.107 19.716 1.00 12.35 358 VAL A N 1
ATOM 2729 C CA . VAL A 1 358 ? 7.573 46.790 19.183 1.00 12.28 358 VAL A CA 1
ATOM 2730 C C . VAL A 1 358 ? 7.817 45.831 20.366 1.00 10.95 358 VAL A C 1
ATOM 2731 O O . VAL A 1 358 ? 8.446 46.180 21.369 1.00 13.04 358 VAL A O 1
ATOM 2735 N N . LEU A 1 359 ? 7.270 44.648 20.180 1.00 11.90 359 LEU A N 1
ATOM 2736 C CA . LEU A 1 359 ? 7.488 43.532 21.097 1.00 12.01 359 LEU A CA 1
ATOM 2737 C C . LEU A 1 359 ? 8.369 42.496 20.405 1.00 12.82 359 LEU A C 1
ATOM 2738 O O . LEU A 1 359 ? 8.149 42.200 19.233 1.00 13.37 359 LEU A O 1
ATOM 2743 N N . ASP A 1 360 ? 9.372 41.959 21.078 1.00 9.95 360 ASP A N 1
ATOM 2744 C CA . ASP A 1 360 ? 10.148 40.841 20.594 1.00 12.15 360 ASP A CA 1
ATOM 2745 C C . ASP A 1 360 ? 9.650 39.624 21.374 1.00 12.41 360 ASP A C 1
ATOM 2746 O O . ASP A 1 360 ? 9.698 39.624 22.604 1.00 12.38 360 ASP A O 1
ATOM 2751 N N . CYS A 1 361 ? 9.147 38.623 20.663 1.00 12.05 361 CYS A N 1
ATOM 2752 C CA . CYS A 1 361 ? 8.656 37.385 21.302 1.00 12.10 361 CYS A CA 1
ATOM 2753 C C . CYS A 1 361 ? 9.155 36.242 20.421 1.00 13.48 361 CYS A C 1
ATOM 2754 O O . CYS A 1 361 ? 8.855 36.265 19.235 1.00 13.30 361 CYS A O 1
ATOM 2757 N N . HIS A 1 362 ? 9.925 35.325 20.993 1.00 12.07 362 HIS A N 1
ATOM 2758 C CA . HIS A 1 362 ? 10.584 34.244 20.227 1.00 12.95 362 HIS A CA 1
ATOM 2759 C C . HIS A 1 362 ? 11.249 34.897 19.033 1.00 13.25 362 HIS A C 1
ATOM 2760 O O . HIS A 1 362 ? 12.059 35.828 19.242 1.00 12.66 362 HIS A O 1
ATOM 2767 N N . THR A 1 363 ? 11.027 34.553 17.762 1.00 12.07 363 THR A N 1
ATOM 2768 C CA . THR A 1 363 ? 11.678 35.215 16.658 1.00 12.94 363 THR A CA 1
ATOM 2769 C C . THR A 1 363 ? 10.839 36.289 15.996 1.00 12.99 363 THR A C 1
ATOM 2770 O O . THR A 1 363 ? 11.208 36.840 14.966 1.00 14.31 363 THR A O 1
ATOM 2774 N N . ALA A 1 364 ? 9.641 36.575 16.543 1.00 13.04 364 ALA A N 1
ATOM 2775 C CA . ALA A 1 364 ? 8.775 37.633 16.039 1.00 11.34 364 ALA A CA 1
ATOM 2776 C C . ALA A 1 364 ? 9.132 39.012 16.617 1.00 12.82 364 ALA A C 1
ATOM 2777 O O . ALA A 1 364 ? 9.594 39.150 17.735 1.00 11.83 364 ALA A O 1
ATOM 2779 N N . HIS A 1 365 ? 8.966 40.033 15.766 1.00 12.70 365 HIS A N 1
ATOM 2780 C CA . HIS A 1 365 ? 9.300 41.422 16.097 1.00 14.50 365 HIS A CA 1
ATOM 2781 C C . HIS A 1 365 ? 8.175 42.254 15.510 1.00 14.99 365 HIS A C 1
ATOM 2782 O O . HIS A 1 365 ? 8.168 42.579 14.340 1.00 14.16 365 HIS A O 1
ATOM 2789 N N . ILE A 1 366 ? 7.145 42.535 16.335 1.00 13.62 366 ILE A N 1
ATOM 2790 C CA . ILE A 1 366 ? 5.900 43.122 15.862 1.00 12.74 366 ILE A CA 1
ATOM 2791 C C . ILE A 1 366 ? 5.402 44.186 16.840 1.00 11.92 366 ILE A C 1
ATOM 2792 O O . ILE A 1 366 ? 5.373 43.900 18.060 1.00 12.74 366 ILE A O 1
ATOM 2797 N N . ALA A 1 367 ? 4.940 45.315 16.292 1.00 12.06 367 ALA A N 1
ATOM 2798 C CA . ALA A 1 367 ? 4.413 46.320 17.218 1.00 10.35 367 ALA A CA 1
ATOM 2799 C C . ALA A 1 367 ? 3.044 45.837 17.674 1.00 11.92 367 ALA A C 1
ATOM 2800 O O . ALA A 1 367 ? 2.246 45.356 16.884 1.00 13.16 367 ALA A O 1
ATOM 2802 N N . CYS A 1 368 ? 2.782 45.965 18.972 1.00 10.84 368 CYS A N 1
ATOM 2803 C CA . CYS A 1 368 ? 1.528 45.524 19.554 1.00 11.96 368 CYS A CA 1
ATOM 2804 C C . CYS A 1 368 ? 0.963 46.653 20.425 1.00 11.98 368 CYS A C 1
ATOM 2805 O O . CYS A 1 368 ? 1.670 47.249 21.210 1.00 12.36 368 CYS A O 1
ATOM 2808 N N . ARG A 1 369 ? -0.348 46.896 20.307 1.00 12.77 369 ARG A N 1
ATOM 2809 C CA . ARG A 1 369 ? -0.973 47.928 21.109 1.00 12.27 369 ARG A CA 1
ATOM 2810 C C . ARG A 1 369 ? -1.284 47.421 22.518 1.00 12.15 369 ARG A C 1
ATOM 2811 O O . ARG A 1 369 ? -1.794 46.306 22.657 1.00 11.57 369 ARG A O 1
ATOM 2819 N N . PHE A 1 370 ? -1.022 48.281 23.512 1.00 11.92 370 PHE A N 1
ATOM 2820 C CA . PHE A 1 370 ? -1.460 48.015 24.909 1.00 10.35 370 PHE A CA 1
ATOM 2821 C C . PHE A 1 370 ? -2.936 48.449 24.853 1.00 11.41 370 PHE A C 1
ATOM 2822 O O . PHE A 1 370 ? -3.235 49.632 25.033 1.00 12.55 370 PHE A O 1
ATOM 2830 N N . ASP A 1 371 ? -3.797 47.547 24.425 1.00 13.23 371 ASP A N 1
ATOM 2831 C CA . ASP A 1 371 ? -5.194 47.914 24.104 1.00 14.20 371 ASP A CA 1
ATOM 2832 C C . ASP A 1 371 ? -5.972 48.298 25.341 1.00 14.35 371 ASP A C 1
ATOM 2833 O O . ASP A 1 371 ? -6.750 49.294 25.312 1.00 13.94 371 ASP A O 1
ATOM 2838 N N . GLU A 1 372 ? -5.725 47.573 26.433 1.00 12.82 372 GLU A N 1
ATOM 2839 C CA . GLU A 1 372 ? -6.404 47.897 27.682 1.00 14.43 372 GLU A CA 1
ATOM 2840 C C . GLU A 1 372 ? -5.460 47.568 28.856 1.00 12.80 372 GLU A C 1
ATOM 2841 O O . GLU A 1 372 ? -4.777 46.542 28.730 1.00 15.32 372 GLU A O 1
ATOM 2847 N N . LEU A 1 373 ? -5.460 48.417 29.868 1.00 11.10 373 LEU A N 1
ATOM 2848 C CA . LEU A 1 373 ? -4.691 48.122 31.090 1.00 11.82 373 LEU A CA 1
ATOM 2849 C C . LEU A 1 373 ? -5.731 47.467 32.005 1.00 13.16 373 LEU A C 1
ATOM 2850 O O . LEU A 1 373 ? -6.599 48.180 32.521 1.00 13.54 373 LEU A O 1
ATOM 2855 N N . LEU A 1 374 ? -5.742 46.144 32.136 1.00 12.39 374 LEU A N 1
ATOM 2856 C CA . LEU A 1 374 ? -6.865 45.508 32.839 1.00 12.54 374 LEU A CA 1
ATOM 2857 C C . LEU A 1 374 ? -6.769 45.555 34.350 1.00 13.83 374 LEU A C 1
ATOM 2858 O O . LEU A 1 374 ? -7.772 45.761 35.075 1.00 12.18 374 LEU A O 1
ATOM 2863 N N . GLU A 1 375 ? -5.554 45.356 34.850 1.00 12.50 375 GLU A N 1
ATOM 2864 C CA . GLU A 1 375 ? -5.341 45.344 36.301 1.00 14.74 375 GLU A CA 1
ATOM 2865 C C . GLU A 1 375 ? -3.969 45.861 36.672 1.00 14.8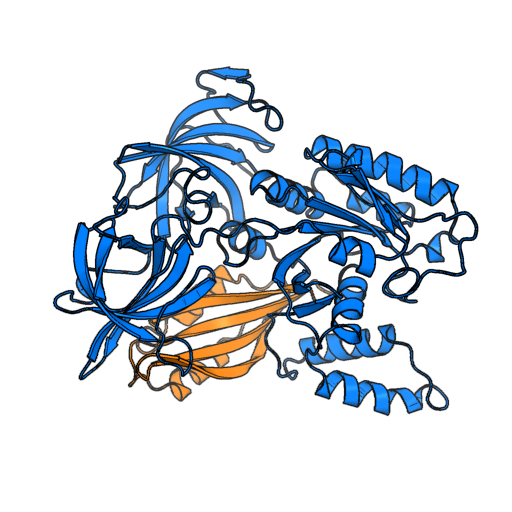9 375 GLU A C 1
ATOM 2866 O O . GLU A 1 375 ? -3.022 45.696 35.879 1.00 13.53 375 GLU A O 1
ATOM 2872 N N . LYS A 1 376 ? -3.836 46.323 37.919 1.00 13.54 376 LYS A N 1
ATOM 2873 C CA . LYS A 1 376 ? -2.493 46.532 38.453 1.00 11.48 376 LYS A CA 1
ATOM 2874 C C . LYS A 1 376 ? -2.368 45.467 39.544 1.00 13.27 376 LYS A C 1
ATOM 2875 O O . LYS A 1 376 ? -3.390 45.171 40.215 1.00 12.76 376 LYS A O 1
ATOM 2881 N N . ASN A 1 377 ? -1.226 44.784 39.686 1.00 11.49 377 ASN A N 1
ATOM 2882 C CA . ASN A 1 377 ? -1.095 43.692 40.635 1.00 10.78 377 ASN A CA 1
ATOM 2883 C C . ASN A 1 377 ? 0.123 43.806 41.547 1.00 11.51 377 ASN A C 1
ATOM 2884 O O . ASN A 1 377 ? 1.104 44.496 41.207 1.00 12.77 377 ASN A O 1
ATOM 2889 N N . ASP A 1 378 ? 0.056 43.137 42.699 1.00 12.03 378 ASP A N 1
ATOM 2890 C CA . ASP A 1 378 ? 1.254 43.021 43.552 1.00 13.05 378 ASP A CA 1
ATOM 2891 C C . ASP A 1 378 ? 2.126 42.042 42.771 1.00 14.10 378 ASP A C 1
ATOM 2892 O O . ASP A 1 378 ? 1.721 40.930 42.377 1.00 15.82 378 ASP A O 1
ATOM 2897 N N . ARG A 1 379 ? 3.347 42.452 42.467 1.00 12.96 379 ARG A N 1
ATOM 2898 C CA . ARG A 1 379 ? 4.208 41.658 41.601 1.00 14.20 379 ARG A CA 1
ATOM 2899 C C . ARG A 1 379 ? 4.490 40.258 42.120 1.00 13.20 379 ARG A C 1
ATOM 2900 O O . ARG A 1 379 ? 4.356 39.299 41.350 1.00 14.60 379 ARG A O 1
ATOM 2908 N N . ARG A 1 380 ? 4.907 40.195 43.385 1.00 14.83 380 ARG A N 1
ATOM 2909 C CA . ARG A 1 380 ? 5.303 38.879 43.893 1.00 14.62 380 ARG A CA 1
ATOM 2910 C C . ARG A 1 380 ? 4.153 37.907 44.075 1.00 16.84 380 ARG A C 1
ATOM 2911 O O . ARG A 1 380 ? 4.354 36.746 43.733 1.00 18.13 380 ARG A O 1
ATOM 2919 N N . SER A 1 381 ? 3.022 38.361 44.589 1.00 17.07 381 SER A N 1
ATOM 2920 C CA . SER A 1 381 ? 1.902 37.444 44.854 1.00 15.45 381 SER A CA 1
ATOM 2921 C C . SER A 1 381 ? 0.900 37.350 43.706 1.00 17.38 381 SER A C 1
ATOM 2922 O O . SER A 1 381 ? 0.081 36.405 43.683 1.00 16.58 381 SER A O 1
ATOM 2925 N N . GLY A 1 382 ? 0.877 38.368 42.854 1.00 14.81 382 GLY A N 1
ATOM 2926 C CA . GLY A 1 382 ? -0.132 38.368 41.777 1.00 14.74 382 GLY A CA 1
ATOM 2927 C C . GLY A 1 382 ? -1.461 38.961 42.197 1.00 15.57 382 GLY A C 1
ATOM 2928 O O . GLY A 1 382 ? -2.363 39.087 41.335 1.00 15.98 382 GLY A O 1
ATOM 2929 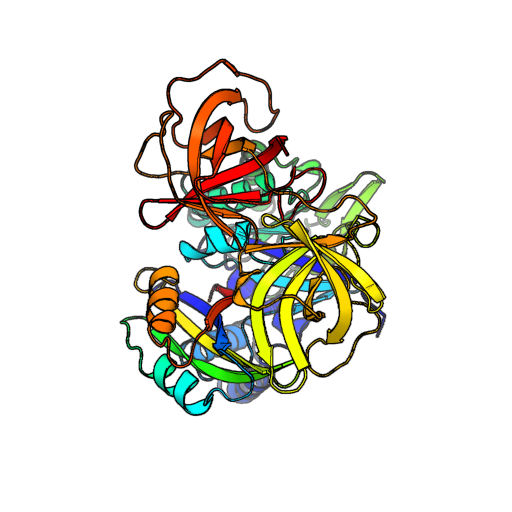N N . LYS A 1 383 ? -1.648 39.344 43.457 1.00 15.32 383 LYS A N 1
ATOM 2930 C CA . LYS A 1 383 ? -2.936 39.872 43.912 1.00 14.83 383 LYS A CA 1
ATOM 2931 C C . LYS A 1 383 ? -3.327 41.126 43.156 1.00 13.05 383 LYS A C 1
ATOM 2932 O O . LYS A 1 383 ? -2.538 42.022 42.933 1.00 14.12 383 LYS A O 1
ATOM 2938 N N . LYS A 1 384 ? -4.591 41.215 42.759 1.00 13.97 384 LYS A N 1
ATOM 2939 C CA . LYS A 1 384 ? -5.099 42.390 42.068 1.00 13.85 384 LYS A CA 1
ATOM 2940 C C . LYS A 1 384 ? -5.171 43.565 43.021 1.00 15.55 384 LYS A C 1
ATOM 2941 O O . LYS A 1 384 ? -5.813 43.436 44.084 1.00 16.74 384 LYS A O 1
ATOM 2947 N N . LEU A 1 385 ? -4.558 44.685 42.671 1.00 14.18 385 LEU A N 1
ATOM 2948 C CA . LEU A 1 385 ? -4.592 45.896 43.487 1.00 14.44 385 LEU A CA 1
ATOM 2949 C C . LEU A 1 385 ? -5.661 46.882 43.027 1.00 15.87 385 LEU A C 1
ATOM 2950 O O . LEU A 1 385 ? -6.188 47.683 43.820 1.00 14.78 385 LEU A O 1
ATOM 2955 N N . GLU A 1 386 ? -5.887 46.888 41.710 1.00 14.68 386 GLU A N 1
ATOM 2956 C CA . GLU A 1 386 ? -6.910 47.755 41.145 1.00 14.69 386 GLU A CA 1
ATOM 2957 C C . GLU A 1 386 ? -7.308 47.224 39.755 1.00 13.94 386 GLU A C 1
ATOM 2958 O O . GLU A 1 386 ? -6.506 46.581 39.072 1.00 13.65 386 GLU A O 1
ATOM 2964 N N . ASP A 1 387 ? -8.548 47.569 39.422 1.00 14.81 387 ASP A N 1
ATOM 2965 C CA . ASP A 1 387 ? -9.047 47.312 38.083 1.00 14.68 387 ASP A CA 1
ATOM 2966 C C . ASP A 1 387 ? -8.821 48.569 37.240 1.00 15.14 387 ASP A C 1
ATOM 2967 O O . ASP A 1 387 ? -8.986 49.707 37.665 1.00 14.36 387 ASP A O 1
ATOM 2972 N N . HIS A 1 388 ? -8.426 48.342 35.988 1.00 14.52 388 HIS A N 1
ATOM 2973 C CA . HIS A 1 388 ? -8.245 49.413 35.013 1.00 15.23 388 HIS A CA 1
ATOM 2974 C C . HIS A 1 388 ? -7.491 50.630 35.460 1.00 14.86 388 HIS A C 1
ATOM 2975 O O . HIS A 1 388 ? -7.952 51.783 35.437 1.00 15.28 388 HIS A O 1
ATOM 2982 N N . PRO A 1 389 ? -6.201 50.432 35.816 1.00 14.04 389 PRO A N 1
ATOM 2983 C CA . PRO A 1 389 ? -5.328 51.522 36.116 1.00 13.37 389 PRO A CA 1
ATOM 2984 C C . PRO A 1 389 ? -5.209 52.439 34.894 1.00 12.82 389 PRO A C 1
ATOM 2985 O O . PRO A 1 389 ? -5.330 51.974 33.753 1.00 13.58 389 PRO A O 1
ATOM 2989 N N . LYS A 1 390 ? -5.077 53.729 35.201 1.00 14.38 390 LYS A N 1
ATOM 2990 C CA . LYS A 1 390 ? -5.051 54.689 34.081 1.00 14.44 390 LYS A CA 1
ATOM 2991 C C . LYS A 1 390 ? -3.672 54.821 33.462 1.00 14.91 390 LYS A C 1
ATOM 2992 O O . LYS A 1 390 ? -3.602 55.322 32.312 1.00 15.65 390 LYS A O 1
ATOM 2998 N N . PHE A 1 391 ? -2.630 54.361 34.115 1.00 13.30 391 PHE A N 1
ATOM 2999 C CA . PHE A 1 391 ? -1.275 54.432 33.543 1.00 14.41 391 PHE A CA 1
ATOM 3000 C C . PHE A 1 391 ? -0.407 53.489 34.373 1.00 14.10 391 PHE A C 1
ATOM 3001 O O . PHE A 1 391 ? -0.768 53.076 35.476 1.00 15.69 391 PHE A O 1
ATOM 3009 N N . LEU A 1 392 ? 0.748 53.137 33.829 1.00 15.84 392 LEU A N 1
ATOM 3010 C CA . LEU A 1 392 ? 1.707 52.274 34.497 1.00 14.22 392 LEU A CA 1
ATOM 3011 C C . LEU A 1 392 ? 3.045 53.015 34.616 1.00 15.68 392 LEU A C 1
ATOM 3012 O O . LEU A 1 392 ? 3.367 53.759 33.679 1.00 17.27 392 LEU A O 1
ATOM 3017 N N . LYS A 1 393 ? 3.739 52.931 35.716 1.00 14.46 393 LYS A N 1
ATOM 3018 C CA . LYS A 1 393 ? 5.038 53.578 35.881 1.00 17.56 393 LYS A CA 1
ATOM 3019 C C . LYS A 1 393 ? 6.074 52.501 36.192 1.00 16.20 393 LYS A C 1
ATOM 3020 O O . LYS A 1 393 ? 5.700 51.355 36.452 1.00 14.66 393 LYS A O 1
ATOM 3026 N N . SER A 1 394 ? 7.346 52.893 36.204 1.00 15.78 394 SER A N 1
ATOM 3027 C CA . SER A 1 394 ? 8.417 51.963 36.531 1.00 16.85 394 SER A CA 1
ATOM 3028 C C . SER A 1 394 ? 8.152 51.222 37.826 1.00 14.41 394 SER A C 1
ATOM 3029 O O . SER A 1 394 ? 7.722 51.785 38.844 1.00 16.00 394 SER A O 1
ATOM 3032 N N . GLY A 1 395 ? 8.334 49.910 37.777 1.00 13.00 395 GLY A N 1
ATOM 3033 C CA . GLY A 1 395 ? 8.145 48.993 38.893 1.00 13.01 395 GLY A CA 1
ATOM 3034 C C . GLY A 1 395 ? 6.779 48.313 38.905 1.00 12.49 395 GLY A C 1
ATOM 3035 O O . GLY A 1 395 ? 6.621 47.292 39.596 1.00 13.04 395 GLY A O 1
ATOM 3036 N N . ASP A 1 396 ? 5.776 48.864 38.227 1.00 11.12 396 ASP A N 1
ATOM 3037 C CA . ASP A 1 396 ? 4.440 48.292 38.300 1.00 10.97 396 ASP A CA 1
ATOM 3038 C C . ASP A 1 396 ? 4.384 46.961 37.570 1.00 11.97 396 ASP A C 1
ATOM 3039 O O . ASP A 1 396 ? 5.131 46.682 36.625 1.00 12.98 396 ASP A O 1
ATOM 3044 N N . ALA A 1 397 ? 3.510 46.089 38.054 1.00 9.88 397 ALA A N 1
ATOM 3045 C CA . ALA A 1 397 ? 3.161 44.821 37.469 1.00 10.52 397 ALA A CA 1
ATOM 3046 C C . ALA A 1 397 ? 1.673 44.931 37.085 1.00 11.07 397 ALA A C 1
ATOM 3047 O O . ALA A 1 397 ? 0.888 45.436 37.904 1.00 12.39 397 ALA A O 1
ATOM 3049 N N . ALA A 1 398 ? 1.320 44.560 35.870 1.00 8.91 398 ALA A N 1
ATOM 3050 C CA . ALA A 1 398 ? -0.056 44.767 35.445 1.00 10.19 398 ALA A CA 1
ATOM 3051 C C . ALA A 1 398 ? -0.509 43.738 34.436 1.00 11.98 398 ALA A C 1
ATOM 3052 O O . ALA A 1 398 ? 0.326 43.249 33.695 1.00 12.71 398 ALA A O 1
ATOM 3054 N N . LEU A 1 399 ? -1.814 43.473 34.408 1.00 10.19 399 LEU A N 1
ATOM 3055 C CA . LEU A 1 399 ? -2.333 42.599 33.355 1.00 10.54 399 LEU A CA 1
ATOM 3056 C C . LEU A 1 399 ? -2.745 43.487 32.187 1.00 11.23 399 LEU A C 1
ATOM 3057 O O . LEU A 1 399 ? -3.503 44.411 32.463 1.00 10.77 399 LEU A O 1
ATOM 3062 N N . VAL A 1 400 ? -2.213 43.234 30.987 1.00 9.17 400 VAL A N 1
ATOM 3063 C CA . VAL A 1 400 ? -2.519 44.122 29.845 1.00 12.13 400 VAL A CA 1
ATOM 3064 C C . VAL A 1 400 ? -3.062 43.288 28.684 1.00 11.39 400 VAL A C 1
ATOM 3065 O O . VAL A 1 400 ? -2.616 42.153 28.421 1.00 12.06 400 VAL A O 1
ATOM 3069 N N . LYS A 1 401 ? -4.047 43.830 27.989 1.00 10.92 401 LYS A N 1
ATOM 3070 C CA . LYS A 1 401 ? -4.558 43.145 26.773 1.00 12.19 401 LYS A CA 1
ATOM 3071 C C . LYS A 1 401 ? -3.772 43.727 25.593 1.00 12.17 401 LYS A C 1
ATOM 3072 O O . LYS A 1 401 ? -3.792 44.941 25.373 1.00 13.00 401 LYS A O 1
ATOM 3078 N N . PHE A 1 402 ? -3.086 42.874 24.843 1.00 11.83 402 PHE A N 1
ATOM 3079 C CA . PHE A 1 402 ? -2.332 43.322 23.670 1.00 11.93 402 PHE A CA 1
ATOM 3080 C C . PHE A 1 402 ? -3.021 42.898 22.379 1.00 10.24 402 PHE A C 1
ATOM 3081 O O . PHE A 1 402 ? -3.532 41.799 22.267 1.00 12.10 402 PHE A O 1
ATOM 3089 N N . VAL A 1 403 ? -2.988 43.786 21.379 1.00 10.88 403 VAL A N 1
ATOM 3090 C CA . VAL A 1 403 ? -3.496 43.427 20.051 1.00 12.91 403 VAL A CA 1
ATOM 3091 C C . VAL A 1 403 ? -2.318 43.575 19.066 1.00 12.49 403 VAL A C 1
ATOM 3092 O O . VAL A 1 403 ? -1.811 44.680 18.866 1.00 12.59 403 VAL A O 1
ATOM 3096 N N . PRO A 1 404 ? -1.913 42.526 18.397 1.00 14.53 404 PRO A N 1
ATOM 3097 C CA . PRO A 1 404 ? -0.768 42.621 17.478 1.00 14.62 404 PRO A CA 1
ATOM 3098 C C . PRO A 1 404 ? -1.152 43.386 16.209 1.00 14.71 404 PRO A C 1
ATOM 3099 O O . PRO A 1 404 ? -2.262 43.215 15.672 1.00 14.65 404 PRO A O 1
ATOM 3103 N N . SER A 1 405 ? -0.209 44.159 15.705 1.00 15.39 405 SER A N 1
ATOM 3104 C CA . SER A 1 405 ? -0.450 44.949 14.476 1.00 14.98 405 SER A CA 1
ATOM 3105 C C . SER A 1 405 ? -0.313 44.084 13.228 1.00 14.61 405 SER A C 1
ATOM 3106 O O . SER A 1 405 ? -0.761 44.528 12.150 1.00 16.52 405 SER A O 1
ATOM 3109 N N . LYS A 1 406 ? 0.300 42.927 13.290 1.00 13.42 406 LYS A N 1
ATOM 3110 C CA . LYS A 1 406 ? 0.458 41.995 12.172 1.00 14.39 406 LYS A CA 1
ATOM 3111 C C . LYS A 1 406 ? 0.166 40.598 12.703 1.00 14.92 406 LYS A C 1
ATOM 3112 O O . LYS A 1 406 ? 0.282 40.356 13.913 1.00 15.10 406 LYS A O 1
ATOM 3118 N N . PRO A 1 407 ? -0.178 39.644 11.860 1.00 15.00 407 PRO A N 1
ATOM 3119 C CA . PRO A 1 407 ? -0.451 38.260 12.273 1.00 16.41 407 PRO A CA 1
ATOM 3120 C C . PRO A 1 407 ? 0.688 37.758 13.155 1.00 15.55 407 PRO A C 1
ATOM 3121 O O . PRO A 1 407 ? 1.866 37.881 12.800 1.00 14.46 407 PRO A O 1
ATOM 3125 N N . MET A 1 408 ? 0.308 37.154 14.288 1.00 13.55 408 MET A N 1
ATOM 3126 C CA . MET A 1 408 ? 1.361 36.739 15.243 1.00 13.30 408 MET A CA 1
ATOM 3127 C C . MET A 1 408 ? 0.948 35.487 15.985 1.00 13.57 408 MET A C 1
ATOM 3128 O O . MET A 1 408 ? -0.202 35.418 16.429 1.00 14.55 408 MET A O 1
ATOM 3133 N N . CYS A 1 409 ? 1.896 34.573 16.204 1.00 12.30 409 CYS A N 1
ATOM 3134 C CA . CYS A 1 409 ? 1.633 33.367 16.966 1.00 13.36 409 CYS A CA 1
ATOM 3135 C C . CYS A 1 409 ? 2.347 33.461 18.297 1.00 13.93 409 CYS A C 1
ATOM 3136 O O . CYS A 1 409 ? 3.558 33.636 18.312 1.00 14.17 409 CYS A O 1
ATOM 3139 N N . VAL A 1 410 ? 1.569 33.448 19.384 1.00 14.50 410 VAL A N 1
ATOM 3140 C CA . VAL A 1 410 ? 2.150 33.454 20.724 1.00 13.16 410 VAL A CA 1
ATOM 3141 C C . VAL A 1 410 ? 1.466 32.336 21.517 1.00 14.12 410 VAL A C 1
ATOM 3142 O O . VAL A 1 410 ? 0.481 31.745 21.033 1.00 14.10 410 VAL A O 1
ATOM 3146 N N . GLU A 1 411 ? 1.976 32.106 22.718 1.00 12.15 411 GLU A N 1
ATOM 3147 C CA . GLU A 1 411 ? 1.396 31.076 23.595 1.00 13.21 411 GLU A CA 1
ATOM 3148 C C . GLU A 1 411 ? 1.336 31.578 25.043 1.00 12.55 411 GLU A C 1
ATOM 3149 O O . GLU A 1 411 ? 2.076 32.468 25.452 1.00 13.77 411 GLU A O 1
ATOM 3155 N N . ALA A 1 412 ? 0.534 30.886 25.855 1.00 14.28 412 ALA A N 1
ATOM 3156 C CA . ALA A 1 412 ? 0.596 31.172 27.313 1.00 13.69 412 ALA A CA 1
ATOM 3157 C C . ALA A 1 412 ? 1.929 30.633 27.812 1.00 14.35 412 ALA A C 1
ATOM 3158 O O . ALA A 1 412 ? 2.412 29.548 27.440 1.00 14.61 412 ALA A O 1
ATOM 3160 N N . PHE A 1 413 ? 2.582 31.343 28.724 1.00 12.72 413 PHE A N 1
ATOM 3161 C CA . PHE A 1 413 ? 3.870 30.977 29.300 1.00 12.77 413 PHE A CA 1
ATOM 3162 C C . PHE A 1 413 ? 3.771 29.651 30.048 1.00 14.49 413 PHE A C 1
ATOM 3163 O O . PHE A 1 413 ? 4.738 28.888 30.109 1.00 15.21 413 PHE A O 1
ATOM 3171 N N . SER A 1 414 ? 2.611 29.368 30.651 1.00 13.17 414 SER A N 1
ATOM 3172 C CA . SER A 1 414 ? 2.458 28.100 31.401 1.00 16.95 414 SER A CA 1
ATOM 3173 C C . SER A 1 414 ? 2.491 26.878 30.487 1.00 19.34 414 SER A C 1
ATOM 3174 O O . SER A 1 414 ? 2.857 25.793 30.963 1.00 19.84 414 SER A O 1
ATOM 3177 N N . GLU A 1 415 ? 2.116 27.058 29.242 1.00 17.43 415 GLU A N 1
ATOM 3178 C CA . GLU A 1 415 ? 2.069 25.956 28.278 1.00 20.01 415 GLU A CA 1
ATOM 3179 C C . GLU A 1 415 ? 3.357 25.805 27.490 1.00 18.97 415 GLU A C 1
ATOM 3180 O O . GLU A 1 415 ? 3.911 24.725 27.292 1.00 19.15 415 GLU A O 1
ATOM 3186 N N . TYR A 1 416 ? 3.772 26.899 26.859 1.00 17.33 416 TYR A N 1
ATOM 3187 C CA . TYR A 1 416 ? 4.954 26.897 25.989 1.00 15.57 416 TYR A CA 1
ATOM 3188 C C . TYR A 1 416 ? 5.817 28.100 26.313 1.00 15.51 416 TYR A C 1
ATOM 3189 O O . TYR A 1 416 ? 5.768 29.133 25.621 1.00 14.07 416 TYR A O 1
ATOM 3198 N N . PRO A 1 417 ? 6.647 27.921 27.327 1.00 15.27 417 PRO A N 1
ATOM 3199 C CA . PRO A 1 417 ? 7.434 29.030 27.861 1.00 14.39 417 PRO A CA 1
ATOM 3200 C C . PRO A 1 417 ? 8.190 29.871 26.873 1.00 13.92 417 PRO A C 1
ATOM 3201 O O . PRO A 1 417 ? 8.083 31.094 26.921 1.00 13.31 417 PRO A O 1
ATOM 3205 N N . PRO A 1 418 ? 8.932 29.329 25.920 1.00 15.46 418 PRO A N 1
ATOM 3206 C CA . PRO A 1 418 ? 9.694 30.155 24.993 1.00 14.64 418 PRO A CA 1
ATOM 3207 C C . PRO A 1 418 ? 8.851 31.017 24.088 1.00 14.68 418 PRO A C 1
ATOM 3208 O O . PRO A 1 418 ? 9.364 31.976 23.495 1.00 14.67 418 PRO A O 1
ATOM 3212 N N . LEU A 1 419 ? 7.568 30.709 23.899 1.00 12.89 419 LEU A N 1
ATOM 3213 C CA . LEU A 1 419 ? 6.711 31.524 23.053 1.00 13.22 419 LEU A CA 1
ATOM 3214 C C . LEU A 1 419 ? 5.739 32.323 23.924 1.00 13.60 419 LEU A C 1
ATOM 3215 O O . LEU A 1 419 ? 4.853 32.947 23.377 1.00 11.48 419 LEU A O 1
ATOM 3220 N N . GLY A 1 420 ? 6.004 32.464 25.226 1.00 13.71 420 GLY A N 1
ATOM 3221 C CA . GLY A 1 420 ? 5.097 33.141 26.132 1.00 13.38 420 GLY A CA 1
ATOM 3222 C C . GLY A 1 420 ? 5.784 34.220 26.963 1.00 12.71 420 GLY A C 1
ATOM 3223 O O . GLY A 1 420 ? 5.174 34.624 27.952 1.00 13.33 420 GLY A O 1
ATOM 3224 N N . ARG A 1 421 ? 6.999 34.598 26.582 1.00 11.77 421 ARG A N 1
ATOM 3225 C CA . ARG A 1 421 ? 7.721 35.659 27.289 1.00 12.20 421 ARG A CA 1
ATOM 3226 C C . ARG A 1 421 ? 8.166 36.659 26.214 1.00 12.27 421 ARG A C 1
ATOM 3227 O O . ARG A 1 421 ? 8.489 36.230 25.102 1.00 13.15 421 ARG A O 1
ATOM 3235 N N . PHE A 1 422 ? 8.179 37.950 26.541 1.00 11.08 422 PHE A N 1
ATOM 3236 C CA . PHE A 1 422 ? 8.567 38.916 25.496 1.00 10.69 422 PHE A CA 1
ATOM 3237 C C . PHE A 1 422 ? 9.211 40.152 26.108 1.00 10.61 422 PHE A C 1
ATOM 3238 O O . PHE A 1 422 ? 9.040 40.401 27.302 1.00 9.93 422 PHE A O 1
ATOM 3246 N N . ALA A 1 423 ? 9.923 40.875 25.245 1.00 9.84 423 ALA A N 1
ATOM 3247 C CA . ALA A 1 423 ? 10.550 42.135 25.635 1.00 10.60 423 ALA A CA 1
ATOM 3248 C C . ALA A 1 423 ? 9.807 43.267 24.918 1.00 11.75 423 ALA A C 1
ATOM 3249 O O . ALA A 1 423 ? 9.516 43.115 23.740 1.00 11.62 423 ALA A O 1
ATOM 3251 N N . VAL A 1 424 ? 9.612 44.390 25.615 1.00 10.76 424 VAL A N 1
ATOM 3252 C CA . VAL A 1 424 ? 9.002 45.566 24.978 1.00 11.19 424 VAL A CA 1
ATOM 3253 C C . VAL A 1 424 ? 10.104 46.602 24.757 1.00 12.73 424 VAL A C 1
ATOM 3254 O O . VAL A 1 424 ? 10.843 46.943 25.700 1.00 11.56 424 VAL A O 1
ATOM 3258 N N . ARG A 1 425 ? 10.318 47.012 23.496 1.00 13.68 425 ARG A N 1
ATOM 3259 C CA . ARG A 1 425 ? 11.386 47.961 23.185 1.00 15.11 425 ARG A CA 1
ATOM 3260 C C . ARG A 1 425 ? 10.918 49.402 22.987 1.00 15.06 425 ARG A C 1
ATOM 3261 O O . ARG A 1 425 ? 9.940 49.558 22.280 1.00 15.37 425 ARG A O 1
ATOM 3269 N N . ASP A 1 426 ? 11.663 50.341 23.559 1.00 15.09 426 ASP A N 1
ATOM 3270 C CA . ASP A 1 426 ? 11.438 51.762 23.317 1.00 16.29 426 ASP A CA 1
ATOM 3271 C C . ASP A 1 426 ? 12.586 52.547 23.944 1.00 17.21 426 ASP A C 1
ATOM 3272 O O . ASP A 1 426 ? 13.235 52.063 24.854 1.00 17.19 426 ASP A O 1
ATOM 3277 N N . MET A 1 427 ? 12.845 53.754 23.483 1.00 19.80 427 MET A N 1
ATOM 3278 C CA . MET A 1 427 ? 13.889 54.627 23.981 1.00 22.52 427 MET A CA 1
ATOM 3279 C C . MET A 1 427 ? 15.227 53.899 24.011 1.00 22.62 427 MET A C 1
ATOM 3280 O O . MET A 1 427 ? 15.980 54.029 24.966 1.00 23.89 427 MET A O 1
ATOM 3285 N N . ARG A 1 428 ? 15.528 53.147 22.950 1.00 21.87 428 ARG A N 1
ATOM 3286 C CA . ARG A 1 428 ? 16.795 52.441 22.844 1.00 24.80 428 ARG A CA 1
ATOM 3287 C C . ARG A 1 428 ? 17.055 51.490 24.007 1.00 23.90 428 ARG A C 1
ATOM 3288 O O . ARG A 1 428 ? 18.208 51.344 24.476 1.00 24.55 428 ARG A O 1
ATOM 3296 N N . GLN A 1 429 ? 15.996 50.860 24.542 1.00 20.76 429 GLN A N 1
ATOM 3297 C CA . GLN A 1 429 ? 16.211 49.949 25.662 1.00 18.77 429 GLN A CA 1
ATOM 3298 C C . GLN A 1 429 ? 15.016 48.998 25.750 1.00 14.85 429 GLN A C 1
ATOM 3299 O O . GLN A 1 429 ? 14.007 49.239 25.085 1.00 16.02 429 GLN A O 1
ATOM 3305 N N . THR A 1 430 ? 15.128 48.013 26.637 1.00 13.45 430 THR A N 1
ATOM 3306 C CA . THR A 1 430 ? 13.952 47.198 26.952 1.00 12.87 430 THR A CA 1
ATOM 3307 C C . THR A 1 430 ? 13.292 47.989 28.097 1.00 12.18 430 THR A C 1
ATOM 3308 O O . THR A 1 430 ? 13.885 48.213 29.161 1.00 13.31 430 THR A O 1
ATOM 3312 N N . VAL A 1 431 ? 12.031 48.392 27.885 1.00 11.38 431 VAL A N 1
ATOM 3313 C CA . VAL A 1 431 ? 11.331 49.149 28.909 1.00 12.02 431 VAL A CA 1
ATOM 3314 C C . VAL A 1 431 ? 10.374 48.266 29.714 1.00 11.45 431 VAL A C 1
ATOM 3315 O O . VAL A 1 431 ? 9.921 48.741 30.762 1.00 11.59 431 VAL A O 1
ATOM 3319 N N . ALA A 1 432 ? 10.079 47.029 29.256 1.00 10.06 432 ALA A N 1
ATOM 3320 C CA . ALA A 1 432 ? 9.187 46.194 30.056 1.00 10.07 432 ALA A CA 1
ATOM 3321 C C . ALA A 1 432 ? 9.376 44.730 29.646 1.00 9.99 432 ALA A C 1
ATOM 3322 O O . ALA A 1 432 ? 9.885 44.470 28.550 1.00 9.94 432 ALA A O 1
ATOM 3324 N N . VAL A 1 433 ? 9.056 43.808 30.544 1.00 10.09 433 VAL A N 1
ATOM 3325 C CA . VAL A 1 433 ? 9.095 42.389 30.237 1.00 10.61 433 VAL A CA 1
ATOM 3326 C C . VAL A 1 433 ? 7.680 41.823 30.449 1.00 10.68 433 VAL A C 1
ATOM 3327 O O . VAL A 1 433 ? 6.991 42.210 31.405 1.00 11.07 433 VAL A O 1
ATOM 3331 N N . GLY A 1 434 ? 7.260 40.925 29.538 1.00 9.39 434 GLY A N 1
ATOM 3332 C CA . GLY A 1 434 ? 5.888 40.403 29.660 1.00 10.53 434 GLY A CA 1
ATOM 3333 C C . GLY A 1 434 ? 5.869 38.870 29.703 1.00 10.83 434 GLY A C 1
ATOM 3334 O O . GLY A 1 434 ? 6.703 38.178 29.112 1.00 11.23 434 GLY A O 1
ATOM 3335 N N . VAL A 1 435 ? 4.875 38.356 30.418 1.00 11.00 435 VAL A N 1
ATOM 3336 C CA . VAL A 1 435 ? 4.651 36.907 30.544 1.00 12.11 435 VAL A CA 1
ATOM 3337 C C . VAL A 1 435 ? 3.197 36.709 30.121 1.00 9.78 435 VAL A C 1
ATOM 3338 O O . VAL A 1 435 ? 2.286 37.192 30.793 1.00 10.65 435 VAL A O 1
ATOM 3342 N N . ILE A 1 436 ? 2.962 35.911 29.061 1.00 11.16 436 ILE A N 1
ATOM 3343 C CA . ILE A 1 436 ? 1.600 35.766 28.533 1.00 12.04 436 ILE A CA 1
ATOM 3344 C C . ILE A 1 436 ? 0.736 34.812 29.349 1.00 11.93 436 ILE A C 1
ATOM 3345 O O . ILE A 1 436 ? 1.178 33.746 29.722 1.00 13.17 436 ILE A O 1
ATOM 3350 N N . LYS A 1 437 ? -0.457 35.303 29.675 1.00 11.04 437 LYS A N 1
ATOM 3351 C CA . LYS A 1 437 ? -1.356 34.541 30.549 1.00 12.28 437 LYS A CA 1
ATOM 3352 C C . LYS A 1 437 ? -2.572 33.986 29.812 1.00 13.17 437 LYS A C 1
ATOM 3353 O O . LYS A 1 437 ? -3.133 33.005 30.337 1.00 14.92 437 LYS A O 1
ATOM 3359 N N . SER A 1 438 ? -2.986 34.610 28.720 1.00 12.97 438 SER A N 1
ATOM 3360 C CA . SER A 1 438 ? -4.092 34.050 27.950 1.00 12.44 438 SER A CA 1
ATOM 3361 C C . SER A 1 438 ? -4.000 34.471 26.489 1.00 12.96 438 SER A C 1
ATOM 3362 O O . SER A 1 438 ? -3.400 35.509 26.238 1.00 12.00 438 SER A O 1
ATOM 3365 N N . VAL A 1 439 ? -4.476 33.611 25.579 1.00 12.37 439 VAL A N 1
ATOM 3366 C CA . VAL A 1 439 ? -4.390 33.997 24.169 1.00 13.94 439 VAL A CA 1
ATOM 3367 C C . VAL A 1 439 ? -5.756 33.778 23.498 1.00 13.39 439 VAL A C 1
ATOM 3368 O O . VAL A 1 439 ? -6.405 32.777 23.830 1.00 14.47 439 VAL A O 1
ATOM 3372 N N . ASP A 1 440 ? -6.189 34.731 22.712 1.00 13.64 440 ASP A N 1
ATOM 3373 C CA . ASP A 1 440 ? -7.449 34.526 21.971 1.00 16.30 440 ASP A CA 1
ATOM 3374 C C . ASP A 1 440 ? -7.041 34.001 20.583 1.00 15.32 440 ASP A C 1
ATOM 3375 O O . ASP A 1 440 ? -6.727 34.810 19.729 1.00 17.29 440 ASP A O 1
ATOM 3380 N N . LYS A 1 441 ? -7.034 32.701 20.420 1.00 18.12 441 LYS A N 1
ATOM 3381 C CA . LYS A 1 441 ? -6.658 32.097 19.133 1.00 21.76 441 LYS A CA 1
ATOM 3382 C C . LYS A 1 441 ? -7.830 31.985 18.188 1.00 25.27 441 LYS A C 1
ATOM 3383 O O . LYS A 1 441 ? -8.986 32.297 18.485 1.00 26.61 441 LYS A O 1
ATOM 3389 N N . PRO B 2 5 ? 39.116 51.487 33.025 1.00 29.28 1117 PRO B N 1
ATOM 3390 C CA . PRO B 2 5 ? 38.726 51.162 31.634 1.00 27.78 1117 PRO B CA 1
ATOM 3391 C C . PRO B 2 5 ? 37.228 51.073 31.446 1.00 25.94 1117 PRO B C 1
ATOM 3392 O O . PRO B 2 5 ? 36.463 50.825 32.367 1.00 27.64 1117 PRO B O 1
ATOM 3396 N N . ALA B 2 6 ? 36.804 51.156 30.190 1.00 24.53 1118 ALA B N 1
ATOM 3397 C CA . ALA B 2 6 ? 35.398 51.106 29.826 1.00 19.96 1118 ALA B CA 1
ATOM 3398 C C . ALA B 2 6 ? 34.820 49.698 29.880 1.00 18.75 1118 ALA B C 1
ATOM 3399 O O . ALA B 2 6 ? 35.486 48.709 29.584 1.00 17.88 1118 ALA B O 1
ATOM 3401 N N . ALA B 2 7 ? 33.548 49.607 30.253 1.00 16.16 1119 ALA B N 1
ATOM 3402 C CA . ALA B 2 7 ? 32.861 48.317 30.297 1.00 15.01 1119 ALA B CA 1
ATOM 3403 C C . ALA B 2 7 ? 32.757 47.713 28.896 1.00 14.63 1119 ALA B C 1
ATOM 3404 O O . ALA B 2 7 ? 32.368 48.391 27.912 1.00 13.43 1119 ALA B O 1
ATOM 3406 N N . LYS B 2 8 ? 33.087 46.435 28.792 1.00 12.20 1120 LYS B N 1
ATOM 3407 C CA . LYS B 2 8 ? 32.999 45.760 27.489 1.00 11.68 1120 LYS B CA 1
ATOM 3408 C C . LYS B 2 8 ? 32.239 44.442 27.533 1.00 11.40 1120 LYS B C 1
ATOM 3409 O O . LYS B 2 8 ? 32.103 43.807 28.579 1.00 12.05 1120 LYS B O 1
ATOM 3415 N N . SER B 2 9 ? 31.811 43.979 26.351 1.00 10.41 1121 SER B N 1
ATOM 3416 C CA . SER B 2 9 ? 31.185 42.689 26.150 1.00 11.09 1121 SER B CA 1
ATOM 3417 C C . SER B 2 9 ? 31.787 42.008 24.921 1.00 10.54 1121 SER B C 1
ATOM 3418 O O . SER B 2 9 ? 32.138 42.679 23.954 1.00 12.04 1121 SER B O 1
ATOM 3421 N N . ILE B 2 10 ? 31.875 40.691 24.917 1.00 9.09 1122 ILE B N 1
ATOM 3422 C CA . ILE B 2 10 ? 32.364 39.930 23.754 1.00 9.14 1122 ILE B CA 1
ATOM 3423 C C . ILE B 2 10 ? 31.082 39.284 23.205 1.00 11.03 1122 ILE B C 1
ATOM 3424 O O . ILE B 2 10 ? 30.247 38.782 23.936 1.00 10.18 1122 ILE B O 1
ATOM 3429 N N . VAL B 2 11 ? 30.854 39.507 21.902 1.00 10.60 1123 VAL B N 1
ATOM 3430 C CA . VAL B 2 11 ? 29.626 39.024 21.250 1.00 11.30 1123 VAL B CA 1
ATOM 3431 C C . VAL B 2 11 ? 29.933 38.122 20.066 1.00 11.60 1123 VAL B C 1
ATOM 3432 O O . VAL B 2 11 ? 30.852 38.435 19.308 1.00 10.59 1123 VAL B O 1
ATOM 3436 N N . THR B 2 12 ? 29.198 37.048 19.889 1.00 10.40 1124 THR B N 1
ATOM 3437 C CA . THR B 2 12 ? 29.388 36.216 18.683 1.00 9.56 1124 THR B CA 1
ATOM 3438 C C . THR B 2 12 ? 28.111 36.422 17.856 1.00 9.04 1124 THR B C 1
ATOM 3439 O O . THR B 2 12 ? 27.025 36.107 18.333 1.00 11.49 1124 THR B O 1
ATOM 3443 N N . LEU B 2 13 ? 28.246 36.982 16.650 1.00 9.84 1125 LEU B N 1
ATOM 3444 C CA . LEU B 2 13 ? 27.107 37.150 15.766 1.00 9.84 1125 LEU B CA 1
ATOM 3445 C C . LEU B 2 13 ? 27.054 36.037 14.707 1.00 9.97 1125 LEU B C 1
ATOM 3446 O O . LEU B 2 13 ? 28.091 35.660 14.181 1.00 10.97 1125 LEU B O 1
ATOM 3451 N N . ASP B 2 14 ? 25.839 35.602 14.439 1.00 10.17 1126 ASP B N 1
ATOM 3452 C CA . ASP B 2 14 ? 25.551 34.676 13.339 1.00 10.22 1126 ASP B CA 1
ATOM 3453 C C . ASP B 2 14 ? 25.017 35.550 12.204 1.00 10.73 1126 ASP B C 1
ATOM 3454 O O . ASP B 2 14 ? 24.078 36.349 12.412 1.00 10.40 1126 ASP B O 1
ATOM 3459 N N . VAL B 2 15 ? 25.609 35.483 11.026 1.00 9.93 1127 VAL B N 1
ATOM 3460 C CA . VAL B 2 15 ? 25.161 36.312 9.886 1.00 8.94 1127 VAL B CA 1
ATOM 3461 C C . VAL B 2 15 ? 24.794 35.274 8.817 1.00 10.08 1127 VAL B C 1
ATOM 3462 O O . VAL B 2 15 ? 25.614 34.441 8.417 1.00 10.28 1127 VAL B O 1
ATOM 3466 N N . LYS B 2 16 ? 23.518 35.249 8.445 1.00 10.76 1128 LYS B N 1
ATOM 3467 C CA . LYS B 2 16 ? 22.983 34.223 7.567 1.00 10.69 1128 LYS B CA 1
ATOM 3468 C C . LYS B 2 16 ? 22.851 34.743 6.146 1.00 12.18 1128 LYS B C 1
ATOM 3469 O O . LYS B 2 16 ? 22.405 35.845 5.883 1.00 12.90 1128 LYS B O 1
ATOM 3475 N N . PRO B 2 17 ? 23.242 33.899 5.190 1.00 12.72 1129 PRO B N 1
ATOM 3476 C CA . PRO B 2 17 ? 23.169 34.260 3.773 1.00 13.55 1129 PRO B CA 1
ATOM 3477 C C . PRO B 2 17 ? 21.785 34.011 3.190 1.00 16.26 1129 PRO B C 1
ATOM 3478 O O . PRO B 2 17 ? 20.898 33.526 3.897 1.00 14.06 1129 PRO B O 1
ATOM 3482 N N . TRP B 2 18 ? 21.644 34.303 1.893 1.00 17.90 1130 TRP B N 1
ATOM 3483 C CA . TRP B 2 18 ? 20.342 34.021 1.233 1.00 19.87 1130 TRP B CA 1
ATOM 3484 C C . TRP B 2 18 ? 20.197 32.572 0.808 1.00 20.97 1130 TRP B C 1
ATOM 3485 O O . TRP B 2 18 ? 19.119 31.952 0.900 1.00 20.22 1130 TRP B O 1
ATOM 3496 N N . ASP B 2 19 ? 21.301 31.982 0.324 1.00 21.33 1131 ASP B N 1
ATOM 3497 C CA . ASP B 2 19 ? 21.239 30.564 -0.052 1.00 21.68 1131 ASP B CA 1
ATOM 3498 C C . ASP B 2 19 ? 22.610 29.922 0.032 1.00 21.58 1131 ASP B C 1
ATOM 3499 O O . ASP B 2 19 ? 23.585 30.530 0.498 1.00 20.91 1131 ASP B O 1
ATOM 3504 N N . ASP B 2 20 ? 22.721 28.710 -0.525 1.00 20.21 1132 ASP B N 1
ATOM 3505 C CA . ASP B 2 20 ? 23.985 27.983 -0.533 1.00 22.65 1132 ASP B CA 1
ATOM 3506 C C . ASP B 2 20 ? 24.964 28.517 -1.552 1.00 21.63 1132 ASP B C 1
ATOM 3507 O O . ASP B 2 20 ? 26.122 28.072 -1.571 1.00 22.95 1132 ASP B O 1
ATOM 3512 N N . GLU B 2 21 ? 24.601 29.466 -2.385 1.00 22.22 1133 GLU B N 1
ATOM 3513 C CA . GLU B 2 21 ? 25.452 30.066 -3.392 1.00 22.45 1133 GLU B CA 1
ATOM 3514 C C . GLU B 2 21 ? 25.912 31.473 -3.019 1.00 19.95 1133 GLU B C 1
ATOM 3515 O O . GLU B 2 21 ? 26.747 32.055 -3.733 1.00 20.91 1133 GLU B O 1
ATOM 3521 N N . THR B 2 22 ? 25.426 32.005 -1.904 1.00 16.70 1134 THR B N 1
ATOM 3522 C CA . THR B 2 22 ? 25.914 33.364 -1.547 1.00 15.30 1134 THR B CA 1
ATOM 3523 C C . THR B 2 22 ? 27.426 33.399 -1.418 1.00 14.22 1134 THR B C 1
ATOM 3524 O O . THR B 2 22 ? 27.983 32.446 -0.880 1.00 15.67 1134 THR B O 1
ATOM 3528 N N . ASN B 2 23 ? 28.076 34.470 -1.883 1.00 12.72 1135 ASN B N 1
ATOM 3529 C CA . ASN B 2 23 ? 29.519 34.637 -1.772 1.00 12.84 1135 ASN B CA 1
ATOM 3530 C C . ASN B 2 23 ? 29.831 34.993 -0.315 1.00 12.98 1135 ASN B C 1
ATOM 3531 O O . ASN B 2 23 ? 29.670 36.120 0.122 1.00 13.26 1135 ASN B O 1
ATOM 3536 N N . LEU B 2 24 ? 30.300 33.998 0.445 1.00 13.38 1136 LEU B N 1
ATOM 3537 C CA . LEU B 2 24 ? 30.543 34.159 1.869 1.00 13.23 1136 LEU B CA 1
ATOM 3538 C C . LEU B 2 24 ? 31.748 35.037 2.164 1.00 13.01 1136 LEU B C 1
ATOM 3539 O O . LEU B 2 24 ? 31.784 35.761 3.168 1.00 12.56 1136 LEU B O 1
ATOM 3544 N N . GLU B 2 25 ? 32.791 34.968 1.350 1.00 12.29 1137 GLU B N 1
ATOM 3545 C CA . GLU B 2 25 ? 33.944 35.820 1.575 1.00 13.76 1137 GLU B CA 1
ATOM 3546 C C . GLU B 2 25 ? 33.593 37.296 1.423 1.00 12.36 1137 GLU B C 1
ATOM 3547 O O . GLU B 2 25 ? 34.049 38.169 2.168 1.00 12.06 1137 GLU B O 1
ATOM 3553 N N . GLU B 2 26 ? 32.710 37.591 0.454 1.00 13.39 1138 GLU B N 1
ATOM 3554 C CA . GLU B 2 26 ? 32.256 38.976 0.325 1.00 12.11 1138 GLU B CA 1
ATOM 3555 C C . GLU B 2 26 ? 31.421 39.376 1.553 1.00 11.15 1138 GLU B C 1
ATOM 3556 O O . GLU B 2 26 ? 31.555 40.502 2.061 1.00 12.29 1138 GLU B O 1
ATOM 3562 N N . MET B 2 27 ? 30.577 38.475 2.007 1.00 12.15 1139 MET B N 1
ATOM 3563 C CA . MET B 2 27 ? 29.694 38.706 3.149 1.00 11.44 1139 MET B CA 1
ATOM 3564 C C . MET B 2 27 ? 30.544 39.060 4.376 1.00 11.50 1139 MET B C 1
ATOM 3565 O O . MET B 2 27 ? 30.274 40.083 5.036 1.00 11.31 1139 MET B O 1
ATOM 3570 N N . VAL B 2 28 ? 31.583 38.232 4.657 1.00 11.50 1140 VAL B N 1
ATOM 3571 C CA . VAL B 2 28 ? 32.383 38.592 5.845 1.00 10.66 1140 VAL B CA 1
ATOM 3572 C C . VAL B 2 28 ? 33.238 39.827 5.600 1.00 10.05 1140 VAL B C 1
ATOM 3573 O O . VAL B 2 28 ? 33.442 40.655 6.506 1.00 10.26 1140 VAL B O 1
ATOM 3577 N N . ALA B 2 29 ? 33.709 40.061 4.358 1.00 10.91 1141 ALA B N 1
ATOM 3578 C CA . ALA B 2 29 ? 34.469 41.262 4.085 1.00 10.16 1141 ALA B CA 1
ATOM 3579 C C . ALA B 2 29 ? 33.625 42.519 4.403 1.00 11.02 1141 ALA B C 1
ATOM 3580 O O . ALA B 2 29 ? 34.158 43.492 4.947 1.00 11.27 1141 ALA B O 1
ATOM 3582 N N . ASN B 2 30 ? 32.365 42.455 4.007 1.00 11.78 1142 ASN B N 1
ATOM 3583 C CA . ASN B 2 30 ? 31.461 43.583 4.237 1.00 11.14 1142 ASN B CA 1
ATOM 3584 C C . ASN B 2 30 ? 31.218 43.829 5.723 1.00 11.59 1142 ASN B C 1
ATOM 3585 O O . ASN B 2 30 ? 31.224 44.989 6.138 1.00 13.03 1142 ASN B O 1
ATOM 3590 N N . VAL B 2 31 ? 31.055 42.784 6.517 1.00 11.43 1143 VAL B N 1
ATOM 3591 C CA . VAL B 2 31 ? 30.887 42.928 7.962 1.00 10.23 1143 VAL B CA 1
ATOM 3592 C C . VAL B 2 31 ? 32.154 43.555 8.572 1.00 9.68 1143 VAL B C 1
ATOM 3593 O O . VAL B 2 31 ? 32.019 44.514 9.346 1.00 11.51 1143 VAL B O 1
ATOM 3597 N N . LYS B 2 32 ? 33.312 43.030 8.184 1.00 11.26 1144 LYS B N 1
ATOM 3598 C CA . LYS B 2 32 ? 34.574 43.516 8.764 1.00 12.83 1144 LYS B CA 1
ATOM 3599 C C . LYS B 2 32 ? 34.910 44.935 8.314 1.00 12.54 1144 LYS B C 1
ATOM 3600 O O . LYS B 2 32 ? 35.676 45.583 9.071 1.00 12.09 1144 LYS B O 1
ATOM 3606 N N . ALA B 2 33 ? 34.298 45.429 7.257 1.00 12.47 1145 ALA B N 1
ATOM 3607 C CA . ALA B 2 33 ? 34.507 46.804 6.826 1.00 16.07 1145 ALA B CA 1
ATOM 3608 C C . ALA B 2 33 ? 33.718 47.795 7.664 1.00 16.10 1145 ALA B C 1
ATOM 3609 O O . ALA B 2 33 ? 33.948 49.003 7.546 1.00 17.56 1145 ALA B O 1
ATOM 3611 N N . ILE B 2 34 ? 32.794 47.340 8.507 1.00 13.93 1146 ILE B N 1
ATOM 3612 C CA . ILE B 2 34 ? 32.032 48.224 9.377 1.00 13.64 1146 ILE B CA 1
ATOM 3613 C C . ILE B 2 34 ? 32.951 48.717 10.472 1.00 14.73 1146 ILE B C 1
ATOM 3614 O O . ILE B 2 34 ? 33.577 47.926 11.178 1.00 14.29 1146 ILE B O 1
ATOM 3619 N N . GLU B 2 35 ? 33.063 50.041 10.569 1.00 14.84 1147 GLU B N 1
ATOM 3620 C CA . GLU B 2 35 ? 33.930 50.672 11.572 1.00 18.34 1147 GLU B CA 1
ATOM 3621 C C . GLU B 2 35 ? 33.109 51.527 12.534 1.00 17.78 1147 GLU B C 1
ATOM 3622 O O . GLU B 2 35 ? 32.294 52.350 12.136 1.00 16.25 1147 GLU B O 1
ATOM 3628 N N . MET B 2 36 ? 33.225 51.260 13.849 1.00 16.94 1148 MET B N 1
ATOM 3629 C CA . MET B 2 36 ? 32.448 51.999 14.863 1.00 16.60 1148 MET B CA 1
ATOM 3630 C C . MET B 2 36 ? 33.432 52.195 16.027 1.00 16.37 1148 MET B C 1
ATOM 3631 O O . MET B 2 36 ? 34.218 51.276 16.352 1.00 15.37 1148 MET B O 1
ATOM 3636 N N . GLU B 2 37 ? 33.470 53.401 16.597 1.00 15.40 1149 GLU B N 1
ATOM 3637 C CA . GLU B 2 37 ? 34.359 53.643 17.733 1.00 14.98 1149 GLU B CA 1
ATOM 3638 C C . GLU B 2 37 ? 33.978 52.653 18.849 1.00 13.20 1149 GLU B C 1
ATOM 3639 O O . GLU B 2 37 ? 32.776 52.554 19.114 1.00 16.78 1149 GLU B O 1
ATOM 3645 N N . GLY B 2 38 ? 34.960 51.936 19.379 1.00 13.57 1150 GLY B N 1
ATOM 3646 C CA . GLY B 2 38 ? 34.582 51.016 20.482 1.00 12.37 1150 GLY B CA 1
ATOM 3647 C C . GLY B 2 38 ? 34.262 49.625 19.955 1.00 13.10 1150 GLY B C 1
ATOM 3648 O O . GLY B 2 38 ? 33.965 48.776 20.794 1.00 11.65 1150 GLY B O 1
ATOM 3649 N N . LEU B 2 39 ? 34.321 49.399 18.649 1.00 12.36 1151 LEU B N 1
ATOM 3650 C CA . LEU B 2 39 ? 34.047 48.056 18.090 1.00 10.47 1151 LEU B CA 1
ATOM 3651 C C . LEU B 2 39 ? 35.360 47.458 17.601 1.00 11.64 1151 LEU B C 1
ATOM 3652 O O . LEU B 2 39 ? 36.097 48.077 16.805 1.00 12.71 1151 LEU B O 1
ATOM 3657 N N . THR B 2 40 ? 35.647 46.226 18.028 1.00 10.35 1152 THR B N 1
ATOM 3658 C CA . THR B 2 40 ? 36.810 45.476 17.577 1.00 11.57 1152 THR B CA 1
ATOM 3659 C C . THR B 2 40 ? 36.360 44.154 16.957 1.00 10.81 1152 THR B C 1
ATOM 3660 O O . THR B 2 40 ? 35.730 43.353 17.667 1.00 11.67 1152 THR B O 1
ATOM 3664 N N . TRP B 2 41 ? 36.615 43.935 15.656 1.00 9.82 1153 TRP B N 1
ATOM 3665 C CA . TRP B 2 41 ? 36.237 42.633 15.118 1.00 9.98 1153 TRP B CA 1
ATOM 3666 C C . TRP B 2 41 ? 37.245 41.577 15.570 1.00 11.91 1153 TRP B C 1
ATOM 3667 O O . TRP B 2 41 ? 38.449 41.867 15.613 1.00 13.06 1153 TRP B O 1
ATOM 3678 N N . GLY B 2 42 ? 36.742 40.351 15.723 1.00 11.61 1154 GLY B N 1
ATOM 3679 C CA . GLY B 2 42 ? 37.617 39.244 16.108 1.00 11.84 1154 GLY B CA 1
ATOM 3680 C C . GLY B 2 42 ? 37.566 38.100 15.099 1.00 12.32 1154 GLY B C 1
ATOM 3681 O O . GLY B 2 42 ? 37.412 38.315 13.898 1.00 12.78 1154 GLY B O 1
ATOM 3682 N N . ALA B 2 43 ? 37.734 36.870 15.593 1.00 11.60 1155 ALA B N 1
ATOM 3683 C CA . ALA B 2 43 ? 37.817 35.679 14.734 1.00 11.86 1155 ALA B CA 1
ATOM 3684 C C . ALA B 2 43 ? 36.488 35.327 14.080 1.00 11.02 1155 ALA B C 1
ATOM 3685 O O . ALA B 2 43 ? 35.444 35.668 14.626 1.00 11.59 1155 ALA B O 1
ATOM 3687 N N . HIS B 2 44 ? 36.555 34.545 12.982 1.00 12.49 1156 HIS B N 1
ATOM 3688 C CA . HIS B 2 44 ? 35.311 34.131 12.352 1.00 11.52 1156 HIS B CA 1
ATOM 3689 C C . HIS B 2 44 ? 35.536 32.777 11.683 1.00 13.00 1156 HIS B C 1
ATOM 3690 O O . HIS B 2 44 ? 36.683 32.377 11.413 1.00 13.06 1156 HIS B O 1
ATOM 3697 N N . GLN B 2 45 ? 34.402 32.096 11.511 1.00 12.97 1157 GLN B N 1
ATOM 3698 C CA . GLN B 2 45 ? 34.399 30.820 10.802 1.00 13.42 1157 GLN B CA 1
ATOM 3699 C C . GLN B 2 45 ? 33.097 30.726 9.998 1.00 12.78 1157 GLN B C 1
ATOM 3700 O O . GLN B 2 45 ? 32.089 31.370 10.331 1.00 13.57 1157 GLN B O 1
ATOM 3706 N N . PHE B 2 46 ? 33.079 29.864 8.976 1.00 13.13 1158 PHE B N 1
ATOM 3707 C CA . PHE B 2 46 ? 31.845 29.594 8.227 1.00 12.92 1158 PHE B CA 1
ATOM 3708 C C . PHE B 2 46 ? 31.388 28.202 8.697 1.00 13.85 1158 PHE B C 1
ATOM 3709 O O . PHE B 2 46 ? 32.225 27.288 8.757 1.00 15.87 1158 PHE B O 1
ATOM 3717 N N . ILE B 2 47 ? 30.183 28.133 9.209 1.00 13.03 1159 ILE B N 1
ATOM 3718 C CA . ILE B 2 47 ? 29.699 26.918 9.886 1.00 15.69 1159 ILE B CA 1
ATOM 3719 C C . ILE B 2 47 ? 28.497 26.362 9.177 1.00 15.61 1159 ILE B C 1
ATOM 3720 O O . ILE B 2 47 ? 27.496 27.041 9.002 1.00 15.37 1159 ILE B O 1
ATOM 3725 N N . PRO B 2 48 ? 28.536 25.095 8.741 1.00 16.76 1160 PRO B N 1
ATOM 3726 C CA . PRO B 2 48 ? 27.378 24.494 8.101 1.00 16.67 1160 PRO B CA 1
ATOM 3727 C C . PRO B 2 48 ? 26.166 24.444 9.017 1.00 15.92 1160 PRO B C 1
ATOM 3728 O O . PRO B 2 48 ? 26.294 24.170 10.209 1.00 15.74 1160 PRO B O 1
ATOM 3732 N N . ILE B 2 49 ? 24.983 24.706 8.485 1.00 16.38 1161 ILE B N 1
ATOM 3733 C CA . ILE B 2 49 ? 23.739 24.668 9.221 1.00 18.58 1161 ILE B CA 1
ATOM 3734 C C . ILE B 2 49 ? 22.801 23.611 8.634 1.00 20.31 1161 ILE B C 1
ATOM 3735 O O . ILE B 2 49 ? 21.695 23.469 9.113 1.00 22.99 1161 ILE B O 1
ATOM 3740 N N . GLY B 2 50 ? 23.232 22.966 7.565 1.00 20.42 1162 GLY B N 1
ATOM 3741 C CA . GLY B 2 50 ? 22.430 21.930 6.926 1.00 21.46 1162 GLY B CA 1
ATOM 3742 C C . GLY B 2 50 ? 22.072 22.306 5.511 1.00 22.37 1162 GLY B C 1
ATOM 3743 O O . GLY B 2 50 ? 22.058 23.458 5.063 1.00 19.43 1162 GLY B O 1
ATOM 3744 N N . PHE B 2 51 ? 21.855 21.272 4.678 1.00 22.04 1163 PHE B N 1
ATOM 3745 C CA . PHE B 2 51 ? 21.471 21.449 3.294 1.00 21.62 1163 PHE B CA 1
ATOM 3746 C C . PHE B 2 51 ? 22.423 22.257 2.431 1.00 21.18 1163 PHE B C 1
ATOM 3747 O O . PHE B 2 51 ? 22.054 22.852 1.414 1.00 22.97 1163 PHE B O 1
ATOM 3755 N N . GLY B 2 52 ? 23.707 22.284 2.819 1.00 20.18 1164 GLY B N 1
ATOM 3756 C CA . GLY B 2 52 ? 24.714 23.003 2.043 1.00 18.58 1164 GLY B CA 1
ATOM 3757 C C . GLY B 2 52 ? 24.836 24.488 2.376 1.00 18.66 1164 GLY B C 1
ATOM 3758 O O . GLY B 2 52 ? 25.670 25.194 1.777 1.00 19.39 1164 GLY B O 1
ATOM 3759 N N . ILE B 2 53 ? 24.021 24.994 3.270 1.00 16.87 1165 ILE B N 1
ATOM 3760 C CA . ILE B 2 53 ? 24.060 26.402 3.678 1.00 17.19 1165 ILE B CA 1
ATOM 3761 C C . ILE B 2 53 ? 25.101 26.560 4.776 1.00 16.09 1165 ILE B C 1
ATOM 3762 O O . ILE B 2 53 ? 25.178 25.730 5.680 1.00 15.71 1165 ILE B O 1
ATOM 3767 N N . LYS B 2 54 ? 25.891 27.640 4.723 1.00 15.31 1166 LYS B N 1
ATOM 3768 C CA . LYS B 2 54 ? 26.805 27.884 5.857 1.00 15.91 1166 LYS B CA 1
ATOM 3769 C C . LYS B 2 54 ? 26.500 29.296 6.387 1.00 14.81 1166 LYS B C 1
ATOM 3770 O O . LYS B 2 54 ? 26.254 30.202 5.581 1.00 16.15 1166 LYS B O 1
ATOM 3776 N N . LYS B 2 55 ? 26.547 29.475 7.698 1.00 14.36 1167 LYS B N 1
ATOM 3777 C CA . LYS B 2 55 ? 26.371 30.813 8.247 1.00 14.27 1167 LYS B CA 1
ATOM 3778 C C . LYS B 2 55 ? 27.782 31.327 8.597 1.00 13.65 1167 LYS B C 1
ATOM 3779 O O . LYS B 2 55 ? 28.700 30.555 8.823 1.00 14.23 1167 LYS B O 1
ATOM 3785 N N . LEU B 2 56 ? 27.902 32.630 8.700 1.00 11.92 1168 LEU B N 1
ATOM 3786 C CA . LEU B 2 56 ? 29.113 33.260 9.219 1.00 12.15 1168 LEU B CA 1
ATOM 3787 C C . LEU B 2 56 ? 28.948 33.397 10.731 1.00 12.50 1168 LEU B C 1
ATOM 3788 O O . LEU B 2 56 ? 27.900 33.889 11.144 1.00 11.60 1168 LEU B O 1
ATOM 3793 N N . GLN B 2 57 ? 29.945 32.931 11.471 1.00 10.97 1169 GLN B N 1
ATOM 3794 C CA . GLN B 2 57 ? 29.927 33.116 12.926 1.00 10.70 1169 GLN B CA 1
ATOM 3795 C C . GLN B 2 57 ? 31.110 34.024 13.257 1.00 11.27 1169 GLN B C 1
ATOM 3796 O O . GLN B 2 57 ? 32.228 33.594 12.966 1.00 13.10 1169 GLN B O 1
ATOM 3802 N N . ILE B 2 58 ? 30.887 35.224 13.731 1.00 9.97 1170 ILE B N 1
ATOM 3803 C CA . ILE B 2 58 ? 32.035 36.147 13.889 1.00 10.82 1170 ILE B CA 1
ATOM 3804 C C . ILE B 2 58 ? 32.019 36.787 15.262 1.00 11.43 1170 ILE B C 1
ATOM 3805 O O . ILE B 2 58 ? 30.964 37.165 15.749 1.00 10.89 1170 ILE B O 1
ATOM 3810 N N . ASN B 2 59 ? 33.207 36.853 15.881 1.00 10.47 1171 ASN B N 1
ATOM 3811 C CA . ASN B 2 59 ? 33.285 37.522 17.176 1.00 9.94 1171 ASN B CA 1
ATOM 3812 C C . ASN B 2 59 ? 33.493 39.013 17.031 1.00 9.87 1171 ASN B C 1
ATOM 3813 O O . ASN B 2 59 ? 34.145 39.442 16.080 1.00 10.89 1171 ASN B O 1
ATOM 3818 N N . CYS B 2 60 ? 33.010 39.766 18.036 1.00 9.63 1172 CYS B N 1
ATOM 3819 C CA . CYS B 2 60 ? 33.434 41.174 18.090 1.00 9.85 1172 CYS B CA 1
ATOM 3820 C C . CYS B 2 60 ? 33.521 41.539 19.589 1.00 11.39 1172 CYS B C 1
ATOM 3821 O O . CYS B 2 60 ? 32.912 40.880 20.447 1.00 11.83 1172 CYS B O 1
ATOM 3824 N N . VAL B 2 61 ? 34.284 42.565 19.913 1.00 10.10 1173 VAL B N 1
ATOM 3825 C CA . VAL B 2 61 ? 34.288 43.034 21.312 1.00 10.03 1173 VAL B CA 1
ATOM 3826 C C . VAL B 2 61 ? 33.774 44.467 21.277 1.00 10.67 1173 VAL B C 1
ATOM 3827 O O . VAL B 2 61 ? 34.243 45.212 20.408 1.00 10.23 1173 VAL B O 1
ATOM 3831 N N . VAL B 2 62 ? 32.836 44.805 22.128 1.00 8.65 1174 VAL B N 1
ATOM 3832 C CA . VAL B 2 62 ? 32.246 46.141 22.091 1.00 9.69 1174 VAL B CA 1
ATOM 3833 C C . VAL B 2 62 ? 32.349 46.872 23.413 1.00 11.63 1174 VAL B C 1
ATOM 3834 O O . VAL B 2 62 ? 32.191 46.282 24.488 1.00 11.18 1174 VAL B O 1
ATOM 3838 N N . GLU B 2 63 ? 32.582 48.177 23.290 1.00 10.52 1175 GLU B N 1
ATOM 3839 C CA . GLU B 2 63 ? 32.433 49.030 24.492 1.00 11.34 1175 GLU B CA 1
ATOM 3840 C C . GLU B 2 63 ? 30.928 49.266 24.646 1.00 11.66 1175 GLU B C 1
ATOM 3841 O O . GLU B 2 63 ? 30.268 49.831 23.761 1.00 11.33 1175 GLU B O 1
ATOM 3847 N N . ASP B 2 64 ? 30.391 48.812 25.796 1.00 10.90 1176 ASP B N 1
ATOM 3848 C CA . ASP B 2 64 ? 28.959 48.884 26.031 1.00 13.27 1176 ASP B CA 1
ATOM 3849 C C . ASP B 2 64 ? 28.354 50.262 25.801 1.00 13.08 1176 ASP B C 1
ATOM 3850 O O . ASP B 2 64 ? 27.233 50.354 25.271 1.00 13.67 1176 ASP B O 1
ATOM 3855 N N . ASP B 2 65 ? 29.027 51.324 26.209 1.00 14.19 1177 ASP B N 1
ATOM 3856 C CA . ASP B 2 65 ? 28.418 52.659 26.137 1.00 16.52 1177 ASP B CA 1
ATOM 3857 C C . ASP B 2 65 ? 28.539 53.285 24.747 1.00 16.95 1177 ASP B C 1
ATOM 3858 O O . ASP B 2 65 ? 27.882 54.305 24.508 1.00 18.26 1177 ASP B O 1
ATOM 3863 N N . LYS B 2 66 ? 29.407 52.732 23.902 1.00 16.42 1178 LYS B N 1
ATOM 3864 C CA . LYS B 2 66 ? 29.617 53.300 22.574 1.00 13.62 1178 LYS B CA 1
ATOM 3865 C C . LYS B 2 66 ? 28.964 52.540 21.450 1.00 13.56 1178 LYS B C 1
ATOM 3866 O O . LYS B 2 66 ? 28.698 53.131 20.389 1.00 14.06 1178 LYS B O 1
ATOM 3872 N N . VAL B 2 67 ? 28.810 51.218 21.522 1.00 13.51 1179 VAL B N 1
ATOM 3873 C CA . VAL B 2 67 ? 28.304 50.442 20.405 1.00 13.06 1179 VAL B CA 1
ATOM 3874 C C . VAL B 2 67 ? 26.941 49.810 20.690 1.00 13.75 1179 VAL B C 1
ATOM 3875 O O . VAL B 2 67 ? 26.844 48.945 21.526 1.00 15.54 1179 VAL B O 1
ATOM 3879 N N . SER B 2 68 ? 25.937 50.230 19.952 1.00 13.03 1180 SER B N 1
ATOM 3880 C CA . SER B 2 68 ? 24.628 49.623 20.020 1.00 13.83 1180 SER B CA 1
ATOM 3881 C C . SER B 2 68 ? 24.661 48.320 19.227 1.00 14.18 1180 SER B C 1
ATOM 3882 O O . SER B 2 68 ? 25.013 48.342 18.045 1.00 13.77 1180 SER B O 1
ATOM 3885 N N . LEU B 2 69 ? 24.243 47.199 19.835 1.00 13.99 1181 LEU B N 1
ATOM 3886 C CA . LEU B 2 69 ? 24.234 45.961 19.024 1.00 14.34 1181 LEU B CA 1
ATOM 3887 C C . LEU B 2 69 ? 23.051 45.951 18.091 1.00 16.18 1181 LEU B C 1
ATOM 3888 O O . LEU B 2 69 ? 23.101 45.367 17.003 1.00 15.10 1181 LEU B O 1
ATOM 3893 N N . ASP B 2 70 ? 21.978 46.642 18.491 1.00 14.71 1182 ASP B N 1
ATOM 3894 C CA . ASP B 2 70 ? 20.817 46.733 17.600 1.00 16.41 1182 ASP B CA 1
ATOM 3895 C C . ASP B 2 70 ? 21.228 47.473 16.328 1.00 16.04 1182 ASP B C 1
ATOM 3896 O O . ASP B 2 70 ? 20.945 47.030 15.215 1.00 15.92 1182 ASP B O 1
ATOM 3901 N N . ASP B 2 71 ? 21.970 48.556 16.502 1.00 14.03 1183 ASP B N 1
ATOM 3902 C CA . ASP B 2 71 ? 22.431 49.337 15.352 1.00 13.93 1183 ASP B CA 1
ATOM 3903 C C . ASP B 2 71 ? 23.429 48.526 14.518 1.00 14.94 1183 ASP B C 1
ATOM 3904 O O . ASP B 2 71 ? 23.431 48.596 13.290 1.00 12.72 1183 ASP B O 1
ATOM 3909 N N . LEU B 2 72 ? 24.302 47.749 15.188 1.00 11.09 1184 LEU B N 1
ATOM 3910 C CA . LEU B 2 72 ? 25.307 46.980 14.433 1.00 11.78 1184 LEU B CA 1
ATOM 3911 C C . LEU B 2 72 ? 24.619 45.903 13.607 1.00 11.11 1184 LEU B C 1
ATOM 3912 O O . LEU B 2 72 ? 24.997 45.697 12.443 1.00 12.85 1184 LEU B O 1
ATOM 3917 N N . GLN B 2 73 ? 23.613 45.269 14.215 1.00 11.49 1185 GLN B N 1
ATOM 3918 C CA . GLN B 2 73 ? 22.880 44.243 13.441 1.00 8.92 1185 GLN B CA 1
ATOM 3919 C C . GLN B 2 73 ? 22.210 44.894 12.235 1.00 11.78 1185 GLN B C 1
ATOM 3920 O O . GLN B 2 73 ? 22.230 44.338 11.126 1.00 11.93 1185 GLN B O 1
ATOM 3926 N N . GLN B 2 74 ? 21.567 46.048 12.464 1.00 12.01 1186 GLN B N 1
ATOM 3927 C CA . GLN B 2 74 ? 20.875 46.730 11.371 1.00 13.77 1186 GLN B CA 1
ATOM 3928 C C . GLN B 2 74 ? 21.849 47.076 10.250 1.00 13.42 1186 GLN B C 1
ATOM 3929 O O . GLN B 2 74 ? 21.520 46.934 9.068 1.00 13.82 1186 GLN B O 1
ATOM 3935 N N . SER B 2 75 ? 23.047 47.555 10.605 1.00 12.43 1187 SER B N 1
ATOM 3936 C CA . SER B 2 75 ? 24.059 47.957 9.655 1.00 12.16 1187 SER B CA 1
ATOM 3937 C C . SER B 2 75 ? 24.489 46.769 8.809 1.00 12.34 1187 SER B C 1
ATOM 3938 O O . SER B 2 75 ? 24.688 46.917 7.601 1.00 11.84 1187 SER B O 1
ATOM 3941 N N . ILE B 2 76 ? 24.735 45.643 9.528 1.00 10.87 1188 ILE B N 1
ATOM 3942 C CA . ILE B 2 76 ? 25.154 44.446 8.778 1.00 9.51 1188 ILE B CA 1
ATOM 3943 C C . ILE B 2 76 ? 24.061 44.019 7.807 1.00 11.57 1188 ILE B C 1
ATOM 3944 O O . ILE B 2 76 ? 24.346 43.714 6.626 1.00 11.07 1188 ILE B O 1
ATOM 3949 N N . GLU B 2 77 ? 22.814 44.101 8.251 1.00 11.47 1189 GLU B N 1
ATOM 3950 C CA . GLU B 2 77 ? 21.683 43.709 7.396 1.00 12.19 1189 GLU B CA 1
ATOM 3951 C C . GLU B 2 77 ? 21.484 44.655 6.223 1.00 11.28 1189 GLU B C 1
ATOM 3952 O O . GLU B 2 77 ? 20.726 44.266 5.319 1.00 13.27 1189 GLU B O 1
ATOM 3958 N N . GLU B 2 78 ? 22.153 45.793 6.146 1.00 12.71 1190 GLU B N 1
ATOM 3959 C CA . GLU B 2 78 ? 22.001 46.624 4.942 1.00 11.83 1190 GLU B CA 1
ATOM 3960 C C . GLU B 2 78 ? 22.608 45.962 3.709 1.00 12.12 1190 GLU B C 1
ATOM 3961 O O . GLU B 2 78 ? 22.343 46.380 2.572 1.00 12.57 1190 GLU B O 1
ATOM 3967 N N . ASP B 2 79 ? 23.491 44.971 3.873 1.00 11.03 1191 ASP B N 1
ATOM 3968 C CA . ASP B 2 79 ? 24.082 44.231 2.753 1.00 12.91 1191 ASP B CA 1
ATOM 3969 C C . ASP B 2 79 ? 23.088 43.191 2.289 1.00 15.34 1191 ASP B C 1
ATOM 3970 O O . ASP B 2 79 ? 23.321 41.995 2.397 1.00 14.95 1191 ASP B O 1
ATOM 3975 N N . GLU B 2 80 ? 21.993 43.640 1.684 1.00 18.03 1192 GLU B N 1
ATOM 3976 C CA . GLU B 2 80 ? 20.897 42.767 1.295 1.00 21.05 1192 GLU B CA 1
ATOM 3977 C C . GLU B 2 80 ? 21.279 41.802 0.191 1.00 17.32 1192 GLU B C 1
ATOM 3978 O O . GLU B 2 80 ? 20.634 40.766 0.073 1.00 17.81 1192 GLU B O 1
ATOM 3984 N N . ASP B 2 81 ? 22.307 42.156 -0.573 1.00 15.01 1193 ASP B N 1
ATOM 3985 C CA . ASP B 2 81 ? 22.764 41.238 -1.608 1.00 16.33 1193 ASP B CA 1
ATOM 3986 C C . ASP B 2 81 ? 23.322 39.956 -1.022 1.00 14.28 1193 ASP B C 1
ATOM 3987 O O . ASP B 2 81 ? 23.296 38.922 -1.734 1.00 15.99 1193 ASP B O 1
ATOM 3992 N N . HIS B 2 82 ? 23.874 39.989 0.191 1.00 12.47 1194 HIS B N 1
ATOM 3993 C CA . HIS B 2 82 ? 24.452 38.789 0.789 1.00 11.52 1194 HIS B CA 1
ATOM 3994 C C . HIS B 2 82 ? 23.717 38.323 2.034 1.00 10.92 1194 HIS B C 1
ATOM 3995 O O . HIS B 2 82 ? 23.720 37.093 2.309 1.00 13.60 1194 HIS B O 1
ATOM 4002 N N . VAL B 2 83 ? 23.192 39.231 2.852 1.00 11.05 1195 VAL B N 1
ATOM 4003 C CA . VAL B 2 83 ? 22.671 38.848 4.159 1.00 10.65 1195 VAL B CA 1
ATOM 4004 C C . VAL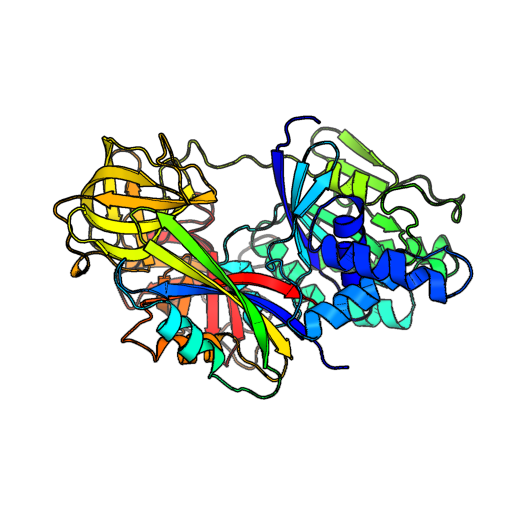 B 2 83 ? 21.157 38.742 4.307 1.00 11.16 1195 VAL B C 1
ATOM 4005 O O . VAL B 2 83 ? 20.486 39.695 3.998 1.00 13.44 1195 VAL B O 1
ATOM 4009 N N . GLN B 2 84 ? 20.657 37.621 4.836 1.00 10.44 1196 GLN B N 1
ATOM 4010 C CA . GLN B 2 84 ? 19.219 37.478 5.039 1.00 12.31 1196 GLN B CA 1
ATOM 4011 C C . GLN B 2 84 ? 18.848 37.958 6.437 1.00 12.76 1196 GLN B C 1
ATOM 4012 O O . GLN B 2 84 ? 17.802 38.576 6.625 1.00 13.18 1196 GLN B O 1
ATOM 4018 N N . SER B 2 85 ? 19.703 37.677 7.426 1.00 12.52 1197 SER B N 1
ATOM 4019 C CA . SER B 2 85 ? 19.416 38.054 8.814 1.00 11.04 1197 SER B CA 1
ATOM 4020 C C . SER B 2 85 ? 20.695 37.952 9.650 1.00 11.43 1197 SER B C 1
ATOM 4021 O O . SER B 2 85 ? 21.727 37.393 9.231 1.00 11.37 1197 SER B O 1
ATOM 4024 N N . THR B 2 86 ? 20.618 38.524 10.857 1.00 10.47 1198 THR B N 1
ATOM 4025 C CA . THR B 2 86 ? 21.687 38.371 11.840 1.00 10.35 1198 THR B CA 1
ATOM 4026 C C . THR B 2 86 ? 21.008 37.993 13.174 1.00 11.65 1198 THR B C 1
ATOM 4027 O O . THR B 2 86 ? 19.820 38.304 13.392 1.00 10.42 1198 THR B O 1
ATOM 4031 N N . ASP B 2 87 ? 21.788 37.274 13.987 1.00 11.17 1199 ASP B N 1
ATOM 4032 C CA . ASP B 2 87 ? 21.288 36.859 15.299 1.00 12.24 1199 ASP B CA 1
ATOM 4033 C C . ASP B 2 87 ? 22.479 36.822 16.259 1.00 14.05 1199 ASP B C 1
ATOM 4034 O O . ASP B 2 87 ? 23.617 36.681 15.843 1.00 14.22 1199 ASP B O 1
ATOM 4039 N N . ILE B 2 88 ? 22.200 36.979 17.545 1.00 12.92 1200 ILE B N 1
ATOM 4040 C CA . ILE B 2 88 ? 23.275 36.899 18.558 1.00 12.87 1200 ILE B CA 1
ATOM 4041 C C . ILE B 2 88 ? 23.447 35.447 18.977 1.00 14.08 1200 ILE B C 1
ATOM 4042 O O . ILE B 2 88 ? 22.501 34.821 19.509 1.00 15.03 1200 ILE B O 1
ATOM 4047 N N . ALA B 2 89 ? 24.566 34.832 18.637 1.00 11.90 1201 ALA B N 1
ATOM 4048 C CA . ALA B 2 89 ? 24.797 33.427 18.965 1.00 12.69 1201 ALA B CA 1
ATOM 4049 C C . ALA B 2 89 ? 25.111 33.309 20.452 1.00 12.34 1201 ALA B C 1
ATOM 4050 O O . ALA B 2 89 ? 24.708 32.318 21.081 1.00 14.97 1201 ALA B O 1
ATOM 4052 N N . ALA B 2 90 ? 25.835 34.313 20.965 1.00 11.65 1202 ALA B N 1
ATOM 4053 C CA . ALA B 2 90 ? 26.152 34.283 22.391 1.00 10.33 1202 ALA B CA 1
ATOM 4054 C C . ALA B 2 90 ? 26.793 35.606 22.743 1.00 10.30 1202 ALA B C 1
ATOM 4055 O O . ALA B 2 90 ? 27.325 36.252 21.820 1.00 11.51 1202 ALA B O 1
ATOM 4057 N N . MET B 2 91 ? 26.764 35.997 24.001 1.00 8.73 1203 MET B N 1
ATOM 4058 C CA . MET B 2 91 ? 27.420 37.241 24.425 1.00 9.25 1203 MET B CA 1
ATOM 4059 C C . MET B 2 91 ? 27.788 37.089 25.906 1.00 10.60 1203 MET B C 1
ATOM 4060 O O . MET B 2 91 ? 27.106 36.409 26.679 1.00 10.64 1203 MET B O 1
ATOM 4065 N N . GLN B 2 92 ? 28.942 37.669 26.249 1.00 8.66 1204 GLN B N 1
ATOM 4066 C CA . GLN B 2 92 ? 29.442 37.595 27.614 1.00 7.97 1204 GLN B CA 1
ATOM 4067 C C . GLN B 2 92 ? 30.017 38.930 28.021 1.00 8.99 1204 GLN B C 1
ATOM 4068 O O . GLN B 2 92 ? 30.581 39.713 27.233 1.00 10.34 1204 GLN B O 1
ATOM 4074 N N . LYS B 2 93 ? 30.008 39.171 29.342 1.00 8.92 1205 LYS B N 1
ATOM 4075 C CA . LYS B 2 93 ? 30.745 40.316 29.852 1.00 9.76 1205 LYS B CA 1
ATOM 4076 C C . LYS B 2 93 ? 32.256 40.035 29.706 1.00 9.93 1205 LYS B C 1
ATOM 4077 O O . LYS B 2 93 ? 32.650 38.882 29.723 1.00 10.60 1205 LYS B O 1
ATOM 4083 N N . LEU B 2 94 ? 33.069 41.070 29.504 1.00 9.39 1206 LEU B N 1
ATOM 4084 C CA . LEU B 2 94 ? 34.522 40.911 29.685 1.00 13.47 1206 LEU B CA 1
ATOM 4085 C C . LEU B 2 94 ? 34.946 41.562 31.001 1.00 15.03 1206 LEU B C 1
ATOM 4086 O O . LEU B 2 94 ? 34.315 42.554 31.452 1.00 15.97 1206 LEU B O 1
#

Solvent-accessible surface area: 22750 Å² total; per-residue (Å²): 138,153,160,57,42,103,1,32,2,5,4,0,12,48,111,65,0,22,8,29,31,2,1,14,12,4,9,8,85,25,23,53,25,7,46,175,18,3,79,105,13,48,169,71,0,50,114,97,49,213,33,106,70,137,84,2,45,0,18,69,51,8,75,34,10,23,46,135,12,100,5,114,49,49,0,73,11,67,2,82,4,85,120,6,46,0,16,2,37,2,1,0,35,6,93,20,2,2,49,30,20,0,29,15,69,32,36,20,18,1,0,2,1,2,11,4,0,15,109,58,64,6,102,50,11,31,50,159,99,22,56,8,52,24,6,3,14,0,0,21,26,8,41,5,131,43,6,4,0,0,0,5,67,0,56,80,25,181,16,66,62,64,45,20,92,65,0,34,126,68,0,23,81,6,0,118,104,0,23,7,79,23,111,53,2,2,25,0,0,0,3,1,142,85,17,16,0,0,56,134,59,21,133,81,6,133,45,28,153,26,7,88,14,85,30,192,102,37,82,54,149,12,91,4,0,23,82,0,0,23,24,6,69,108,34,110,116,34,62,142,79,29,3,0,0,3,0,24,3,14,1,148,4,68,93,55,20,9,0,0,7,0,46,0,24,0,0,23,0,95,59,50,33,49,0,13,0,1,35,66,47,33,73,18,70,1,91,18,0,36,57,94,137,120,127,26,142,68,0,51,32,36,26,63,0,0,0,14,0,83,144,7,54,53,185,80,1,163,93,7,16,0,0,0,13,33,139,66,59,48,4,99,24,19,67,13,2,38,0,27,0,5,1,4,80,22,109,32,111,1,60,60,44,48,60,12,42,0,14,0,18,29,4,116,17,29,0,99,0,43,68,9,34,43,26,15,47,57,122,83,45,135,103,98,74,79,96,6,161,90,0,92,41,48,14,3,0,36,0,62,0,36,18,77,124,102,2,0,0,0,15,42,97,90,6,43,20,0,0,19,0,0,0,82,31,84,149,26,8,0,0,0,0,14,1,116,51,35,82,88,190,58,57,48,0,5,0,0,0,14,0,9,0,107,45,57,143,22,72,36,115,85,0,7,58,64,2,95,73,35,163,52,134,20,23,52,39,9,26,62,92,49,34,26,21,3,19,61,0,93,34,0,22,0,5,0,5,0,35,20,146,112,2,26,0,56,51,0,29,120,46,4,64,134,27,126,127,26,3,39,9,3,34,37,35,13,4,2,41,17

B-factor: mean 19.19, std 8.98, range [2.16, 50.08]

GO terms:
  GO:0051015 actin filament binding (F, IDA)
  GO:0005525 GTP binding (F, IDA)
  GO:0000329 fungal-type vacuole membrane (C, IDA)
  GO:0005737 cytoplasm (C, IDA)
  GO:0051017 actin filament bundle assembly (P, IDA)
  GO:1904408 melatonin binding (F, IDA)
  GO:1904678 alpha-aminoacyl-tRNA binding (F, IDA)
  GO:0019003 GDP binding (F, IDA)
  GO:0006409 tRNA export from nucleus (P, IGI)
  GO:0005829 cytosol (C, HDA)
  GO:0003746 translation elongation factor activity (F, IMP)
  GO:0051017 actin filament bundle assembly (P, IMP)
  GO:0006409 tRNA export from nucleus (P, IMP)
  GO:0006414 translational elongation (P, IMP)
  GO:0005739 mitochondrion (C, IPI)
  GO:0001933 negative regulation of protein phosphorylation (P, IDA)
  GO:0034198 cellular response to amino acid starvation (P, IDA)
  GO:0043022 ribosome binding (F, IDA)
  GO:0006469 negative regulation of protein kinase activity (P, IDA)
  GO:0019901 protein kinase binding (F, IPI)

Secondary structure (DSSP, 8-state):
----EEEEEEEEE-TTS-HHHHHHHHHHHHS-SSHHHHHHHHHHGGGGSSS---HHHHHHHHHHHHHTT---S-S-EEEE-SSEEEEEEE----TTHHHHHHHSSS--SEEEEEEE-SHHHHHHHT-TTSHHHHHHHHHHHTT--EEEEEEE-GGGGTT-HHHHHHHHHHHHHHHHHHT--GGG--EEE--TTT-BTTTB--SS-TT---EEEE-SSSEEEESSHHHHHHTS--PPP-TTSPPEEEEEEEEEETTTEEEEEEE--BS-B-TT-EEEEETTTEEEEEEEEEETTEE-S-B-TT-EEEEEESS--TTTS-TT-EEEETTSS-----SEEEEEEEEPS-S--B-TT---EEEETTEEEEEEEEEEEEEE-TTT--EEEES-S-B-TT-EEEEEEEESS------TTT-GGGSEEEEEETTEEEEEEEEEEEE-/---EEEEEEEEEESSTTS-HHHHHHHHHT---TTEEEEEEEEEEEETTEEEEEEEEEEETTT--HHHHHHHHHT-TTTEEEEEEEEEEE-

Radius of gyration: 23.57 Å; Cα contacts (8 Å, |Δi|>4): 1293; chains: 2; bounding box: 70×48×68 Å

Nearest PDB structures (foldseek):
  2b7c-assembly1_A  TM=9.958E-01  e=8.701E-93  Saccharomyces cerevisiae
  8g5z-assembly1_EF  TM=7.575E-01  e=1.152E-73  Homo sapiens
  4c0s-assembly1_B  TM=5.633E-01  e=2.831E-74  Oryctolagus cuniculus
  6ra9-assembly1_A  TM=5.615E-01  e=4.860E-72  Oryctolagus cuniculus
  4c0s-assembly1_A  TM=5.559E-01  e=8.226E-72  Oryctolagus cuniculus

InterPro domains:
  IPR000795 Translational (tr)-type GTP-binding domain [PF00009] (5-232)
  IPR000795 Translational (tr)-type GTP-binding domain [PR00315] (9-22)
  IPR000795 Translational (tr)-type GTP-binding domain [PR00315] (68-76)
  IPR000795 Translational (tr)-type GTP-binding domain [PR00315] (88-98)
  IPR000795 Translational (tr)-type GTP-binding domain [PR00315] (104-115)
  IPR000795 Translational (tr)-type GTP-binding domain [PR00315] (148-157)
  IPR000795 Translational (tr)-type GTP-binding domain [PS51722] (5-240)
  IPR004161 Translation elongation factor EFTu-like, domain 2 [PF03144] (258-324)
  IPR004539 Translation elongation factor EF1A, eukaryotic/archaeal [MF_00118_A] (2-442)
  IPR004539 Translation elongation factor EF1A, eukaryotic/archaeal [TIGR00483] (1-444)
  IPR009000 Translation protein, beta-barrel domain superfamily [SSF50447] (241-332)
  IPR009001 Translation elongation factor EF1A/initiation factor IF2gamma, C-terminal [SSF50465] (335-440)
  IPR027417 P-loop containing nucleoside triphosphate hydrolase [G3DSA:3.40.50.300] (1-236)
  IPR027417 P-loop containing nucleoside triphosphate hydrolase [SSF52540] (3-259)
  IPR031157 Tr-type G domain, conserved site [PS00301] (61-76)
  IPR050100 Translation factor GTPase superfamily members [PTHR23115] (1-442)
  IPR054696 GTP-eEF1A, C-terminal domain [PF22594] (337-437)

Organism: Saccharomyces cerevisiae (strain ATCC 204508 / S288c) (NCBI:txid559292)